Protein AF-0000000066235985 (afdb_homodimer)

Foldseek 3Di:
DQFLVPFQFDPDLPDPQCVVVVHSLLSRSVRSVVSRVVCVQVVLVVVLVVFFAEDQAVQVVQVCLVVVNPDDFAKYKYAQVRLCPHPPANVVLPPLQAGMWIWGRDPATAIEGEHEDQAAAAQDPCLLVNVVSQVVSQVRRVVVGRHHYDYAYEHAPHPDLVRRCVSSVNNDDSVRYYYNVRVCVSRVHDSVVSVVVVVVSVVVNVVVSVVSQCVDPVSVVVVVVVD/DQFLVPFQFDPDLDDPQCVVVVHSLLSRSVRSVVSRVVCVQVVLVVVLVVFFAEDQAVQVVQVCLVVVNPDDFAKYKYAQVRLCPHPPANVVLPPLQAGMWIWGRDPATAIEGEHEDAAAAAQDPCLLVNVVSQVVSQVRRVVVGRHHYDYAYEHAPHPDLVSRCVSSVNNDDSVRYYYNVRVCVSRVHDSVVSVVVVVVSVVVNVVVSVVSQCVDPVSVVVVVVVD

Sequence (454 aa):
MSKISNALGRKDGNSGYTRVVGNAELGQLLSRVQATVISNGNELERLITQRCNLIENIDVFIEDTTRGNNVQNGVYLCLKKTFKKSKKYAESVKGIEPDMLIFIVESYRVCKVIELKDGDAFDTKKSQGEKEHLEKFATLFGAKIPFVTDYYICSFNQNDKKLIMAGFKGVFSLEHILTGKELCQILGISYQEILDIRRRDTEENFAYLIAEMMKIPEVREEVKKHFMSKISNALGRKDGNSGYTRVVGNAELGQLLSRVQATVISNGNELERLITQRCNLIENIDVFIEDTTRGNNVQNGVYLCLKKTFKKSKKYAESVKGIEPDMLIFIVESYRVCKVIELKDGDAFDTKKSQGEKEHLEKFATLFGAKIPFVTDYYICSFNQNDKKLIMAGFKGVFSLEHILTGKELCQILGISYQEILDIRRRDTEENFAYLIAEMMKIPEVREEVKKHF

Solvent-accessible surface area (backbone atoms only — not comparable to full-atom values): 23608 Å² total; per-residue (Å²): 75,41,45,40,89,74,35,76,35,61,81,60,66,64,39,57,46,12,60,43,39,67,33,50,70,59,14,37,52,54,36,9,47,53,46,19,42,66,42,28,45,59,40,50,50,50,61,52,56,74,67,46,49,69,48,81,45,55,60,58,49,53,51,28,56,71,70,66,54,84,64,70,74,45,54,36,37,35,43,39,76,38,44,64,67,28,87,83,63,26,74,90,41,63,92,40,71,48,54,32,37,41,37,37,40,59,99,57,41,36,30,42,36,31,39,76,35,57,44,32,56,52,80,51,98,52,36,63,61,51,50,52,31,41,52,50,36,31,51,63,53,29,74,74,46,95,34,56,54,43,51,34,40,27,27,44,63,24,88,47,62,68,55,41,26,54,19,32,71,56,68,52,56,72,91,34,52,38,29,30,58,56,51,22,56,70,61,69,44,65,48,65,58,54,50,52,52,29,49,53,31,8,52,51,27,34,52,48,52,54,53,58,46,59,69,34,66,71,49,40,60,58,54,55,73,76,104,76,38,44,40,90,75,35,77,37,63,82,60,67,63,38,58,45,12,61,43,38,67,33,53,69,60,14,37,52,54,38,9,46,50,48,19,41,64,42,28,43,58,40,50,51,50,64,53,56,76,66,46,49,69,48,81,45,55,59,58,50,52,52,27,56,71,71,67,51,86,65,71,74,45,54,34,37,35,42,37,75,39,43,64,66,27,87,82,63,25,74,90,41,64,92,40,70,48,54,33,36,39,36,36,40,60,99,54,45,37,31,42,36,30,40,79,37,58,44,32,53,55,79,52,95,53,38,61,61,50,50,50,31,41,51,51,36,31,52,61,54,30,73,74,45,97,33,55,54,41,50,35,42,27,25,45,63,24,89,49,63,68,55,39,26,54,21,32,69,56,66,51,55,71,92,32,50,37,29,29,59,55,50,22,57,70,60,70,44,63,49,64,59,54,50,51,51,28,48,52,29,8,52,50,28,35,54,48,54,53,54,59,46,59,68,36,67,71,50,40,59,58,54,53,74,75,105

Nearest PDB structures (foldseek):
  7orn-assembly1_A  TM=3.165E-01  e=2.793E-01  Orthobunyavirus lacrosseense
  5xlx-assembly1_D  TM=3.969E-01  e=1.735E+00  Pseudomonas aeruginosa PAO1
  3hj3-assembly1_B  TM=4.066E-01  e=6.111E+00  Cryptosporidium hominis
  1tv5-assembly1_A  TM=3.040E-01  e=5.738E+00  Plasmodium falciparum
  6hcd-assembly1_A  TM=5.172E-01  e=1.023E+00  Archaeoglobus fulgidus

Structure (mmCIF, N/CA/C/O backbone):
data_AF-0000000066235985-model_v1
#
loop_
_entity.id
_entity.type
_entity.pdbx_description
1 polymer 'Type II restriction enzyme HhaII'
#
loop_
_atom_site.group_PDB
_atom_site.id
_atom_site.type_symbol
_atom_site.label_atom_id
_atom_site.label_alt_id
_atom_site.label_comp_id
_atom_site.label_asym_id
_atom_site.label_entity_id
_atom_site.label_seq_id
_atom_site.pdbx_PDB_ins_code
_atom_site.Cartn_x
_atom_site.Cartn_y
_atom_site.Cartn_z
_atom_site.occupancy
_atom_site.B_iso_or_equiv
_atom_site.auth_seq_id
_atom_site.auth_comp_id
_atom_site.auth_asym_id
_atom_site.auth_atom_id
_atom_site.pdbx_PDB_model_num
ATOM 1 N N . MET A 1 1 ? -9.336 -17.703 -3.602 1 90.25 1 MET A N 1
ATOM 2 C CA . MET A 1 1 ? -8.938 -16.406 -3.064 1 90.25 1 MET A CA 1
ATOM 3 C C . MET A 1 1 ? -8.695 -16.484 -1.562 1 90.25 1 MET A C 1
ATOM 5 O O . MET A 1 1 ? -9.18 -17.406 -0.901 1 90.25 1 MET A O 1
ATOM 9 N N . SER A 1 2 ? -7.848 -15.68 -1.083 1 88.56 2 SER A N 1
ATOM 10 C CA . SER A 1 2 ? -7.793 -15.523 0.368 1 88.56 2 SER A CA 1
ATOM 11 C C . SER A 1 2 ? -9.172 -15.195 0.939 1 88.56 2 SER A C 1
ATOM 13 O O . SER A 1 2 ? -10.016 -14.633 0.245 1 88.56 2 SER A O 1
ATOM 15 N N . LYS A 1 3 ? -9.328 -15.68 2.09 1 93.69 3 LYS A N 1
ATOM 16 C CA . LYS A 1 3 ? -10.609 -15.438 2.74 1 93.69 3 LYS A CA 1
ATOM 17 C C . LYS A 1 3 ? -10.531 -14.258 3.705 1 93.69 3 LYS A C 1
ATOM 19 O O . LYS A 1 3 ? -9.602 -14.172 4.508 1 93.69 3 LYS A O 1
ATOM 24 N N . ILE A 1 4 ? -11.531 -13.391 3.668 1 93.12 4 ILE A N 1
ATOM 25 C CA . ILE A 1 4 ? -11.594 -12.258 4.59 1 93.12 4 ILE A CA 1
ATOM 26 C C . ILE A 1 4 ? -11.711 -12.773 6.023 1 93.12 4 ILE A C 1
ATOM 28 O O . ILE A 1 4 ? -11.109 -12.211 6.941 1 93.12 4 ILE A O 1
ATOM 32 N N . SER A 1 5 ? -12.406 -13.867 6.184 1 90.31 5 SER A N 1
ATOM 33 C CA . SER A 1 5 ? -12.664 -14.445 7.5 1 90.31 5 SER A CA 1
ATOM 34 C C . SER A 1 5 ? -11.367 -14.867 8.188 1 90.31 5 SER A C 1
ATOM 36 O O . SER A 1 5 ? -11.312 -14.961 9.414 1 90.31 5 SER A O 1
ATOM 38 N N . ASN A 1 6 ? -10.391 -15.094 7.387 1 85.75 6 ASN A N 1
ATOM 39 C CA . ASN A 1 6 ? -9.117 -15.562 7.922 1 85.75 6 ASN A CA 1
ATOM 40 C C . ASN A 1 6 ? -8.156 -14.406 8.18 1 85.75 6 ASN A C 1
ATOM 42 O O . ASN A 1 6 ? -7.109 -14.594 8.805 1 85.75 6 ASN A O 1
ATOM 46 N N . ALA A 1 7 ? -8.562 -13.273 7.699 1 84.31 7 ALA A N 1
ATOM 47 C CA . ALA A 1 7 ? -7.652 -12.133 7.789 1 84.31 7 ALA A CA 1
ATOM 48 C C . ALA A 1 7 ? -7.754 -11.461 9.156 1 84.31 7 ALA A C 1
ATOM 50 O O . ALA A 1 7 ? -8.852 -11.227 9.656 1 84.31 7 ALA A O 1
ATOM 51 N N . LEU A 1 8 ? -6.742 -11.25 9.797 1 71.69 8 LEU A N 1
ATOM 52 C CA . LEU A 1 8 ? -6.723 -10.633 11.117 1 71.69 8 LEU A CA 1
ATOM 53 C C . LEU A 1 8 ? -6.852 -9.117 11.016 1 71.69 8 LEU A C 1
ATOM 55 O O . LEU A 1 8 ? -7.5 -8.484 11.852 1 71.69 8 LEU A O 1
ATOM 59 N N . GLY A 1 9 ? -6.559 -8.617 9.859 1 66.31 9 GLY A N 1
ATOM 60 C CA . GLY A 1 9 ? -6.516 -7.172 9.742 1 66.31 9 GLY A CA 1
ATOM 61 C C . GLY A 1 9 ? -5.621 -6.512 10.773 1 66.31 9 GLY A C 1
ATOM 62 O O . GLY A 1 9 ? -4.91 -7.195 11.516 1 66.31 9 GLY A O 1
ATOM 63 N N . ARG A 1 10 ? -5.504 -5.164 10.844 1 65.81 10 ARG A N 1
ATOM 64 C CA . ARG A 1 10 ? -4.789 -4.441 11.891 1 65.81 10 ARG A CA 1
ATOM 65 C C . ARG A 1 10 ? -5.574 -4.457 13.195 1 65.81 10 ARG A C 1
ATOM 67 O O . ARG A 1 10 ? -6.785 -4.23 13.203 1 65.81 10 ARG A O 1
ATOM 74 N N . LYS A 1 11 ? -5.023 -4.996 14.188 1 59.62 11 LYS A N 1
ATOM 75 C CA . LYS A 1 11 ? -5.676 -5.105 15.492 1 59.62 11 LYS A CA 1
ATOM 76 C C . LYS A 1 11 ? -5.879 -3.727 16.109 1 59.62 11 LYS A C 1
ATOM 78 O O . LYS A 1 11 ? -6.777 -3.541 16.938 1 59.62 11 LYS A O 1
ATOM 83 N N . ASP A 1 12 ? -5.066 -2.812 15.734 1 59.66 12 ASP A N 1
ATOM 84 C CA . ASP A 1 12 ? -5.148 -1.523 16.406 1 59.66 12 ASP A CA 1
ATOM 85 C C . ASP A 1 12 ? -6.336 -0.711 15.906 1 59.66 12 ASP A C 1
ATOM 87 O O . ASP A 1 12 ? -6.641 -0.726 14.711 1 59.66 12 ASP A O 1
ATOM 91 N N . GLY A 1 13 ? -7.348 -0.496 16.766 1 61 13 GLY A N 1
ATOM 92 C CA . GLY A 1 13 ? -8.555 0.267 16.5 1 61 13 GLY A CA 1
ATOM 93 C C . GLY A 1 13 ? -8.273 1.63 15.891 1 61 13 GLY A C 1
ATOM 94 O O . GLY A 1 13 ? -9.195 2.324 15.461 1 61 13 GLY A O 1
ATOM 95 N N . ASN A 1 14 ? -7.004 1.962 15.711 1 74.62 14 ASN A N 1
ATOM 96 C CA . ASN A 1 14 ? -6.73 3.307 15.219 1 74.62 14 ASN A CA 1
ATOM 97 C C . ASN A 1 14 ? -6.141 3.277 13.805 1 74.62 14 ASN A C 1
ATOM 99 O O . ASN A 1 14 ? -5.238 4.055 13.492 1 74.62 14 ASN A O 1
ATOM 103 N N . SER A 1 15 ? -6.785 2.457 12.938 1 82.75 15 SER A N 1
ATOM 104 C CA . SER A 1 15 ? -6.293 2.344 11.562 1 82.75 15 SER A CA 1
ATOM 105 C C . SER A 1 15 ? -6.801 3.494 10.703 1 82.75 15 SER A C 1
ATOM 107 O O . SER A 1 15 ? -7.703 4.23 11.102 1 82.75 15 SER A O 1
ATOM 109 N N . GLY A 1 16 ? -6.098 3.695 9.555 1 88.94 16 GLY A N 1
ATOM 110 C CA . GLY A 1 16 ? -6.547 4.691 8.594 1 88.94 16 GLY A CA 1
ATOM 111 C C . GLY A 1 16 ? -7.977 4.477 8.133 1 88.94 16 GLY A C 1
ATOM 112 O O . GLY A 1 16 ? -8.711 5.438 7.91 1 88.94 16 GLY A O 1
ATOM 113 N N . TYR A 1 17 ? -8.391 3.262 8.141 1 92.19 17 TYR A N 1
ATOM 114 C CA . TYR A 1 17 ? -9.758 2.938 7.754 1 92.19 17 TYR A CA 1
ATOM 115 C C . TYR A 1 17 ? -10.75 3.418 8.812 1 92.19 17 TYR A C 1
ATOM 117 O O . TYR A 1 17 ? -11.789 3.988 8.477 1 92.19 17 TYR A O 1
ATOM 125 N N . THR A 1 18 ? -10.398 3.195 10.039 1 92.06 18 THR A N 1
ATOM 126 C CA . THR A 1 18 ? -11.25 3.656 11.133 1 92.06 18 THR A CA 1
ATOM 127 C C . THR A 1 18 ? -11.391 5.176 11.094 1 92.06 18 THR A C 1
ATOM 129 O O . THR A 1 18 ? -12.492 5.703 11.289 1 92.06 18 THR A O 1
ATOM 132 N N . ARG A 1 19 ? -10.344 5.809 10.781 1 91.5 19 ARG A N 1
ATOM 133 C CA . ARG A 1 19 ? -10.375 7.27 10.742 1 91.5 19 ARG A CA 1
ATOM 134 C C . ARG A 1 19 ? -11.227 7.773 9.586 1 91.5 19 ARG A C 1
ATOM 136 O O . ARG A 1 19 ? -11.867 8.82 9.695 1 91.5 19 ARG A O 1
ATOM 143 N N . VAL A 1 20 ? -11.273 7.027 8.523 1 94.38 20 VAL A N 1
ATOM 144 C CA . VAL A 1 20 ? -12.023 7.438 7.344 1 94.38 20 VAL A CA 1
ATOM 145 C C . VAL A 1 20 ? -13.523 7.277 7.602 1 94.38 20 VAL A C 1
ATOM 147 O O . VAL A 1 20 ? -14.32 8.141 7.23 1 94.38 20 VAL A O 1
ATOM 150 N N . VAL A 1 21 ? -13.891 6.191 8.32 1 96 21 VAL A N 1
ATOM 151 C CA . VAL A 1 21 ? -15.32 5.891 8.391 1 96 21 VAL A CA 1
ATOM 152 C C . VAL A 1 21 ? -15.844 6.176 9.797 1 96 21 VAL A C 1
ATOM 154 O O . VAL A 1 21 ? -17.047 6.184 10.023 1 96 21 VAL A O 1
ATOM 157 N N . GLY A 1 22 ? -15.047 6.379 10.828 1 93.75 22 GLY A N 1
ATOM 158 C CA . GLY A 1 22 ? -15.414 6.824 12.164 1 93.75 22 GLY A CA 1
ATOM 159 C C . GLY A 1 22 ? -16.031 5.727 13.008 1 93.75 22 GLY A C 1
ATOM 160 O O . GLY A 1 22 ? -16.703 6.004 14 1 93.75 22 GLY A O 1
ATOM 161 N N . ASN A 1 23 ? -15.938 4.527 12.523 1 94.81 23 ASN A N 1
ATOM 162 C CA . ASN A 1 23 ? -16.438 3.346 13.227 1 94.81 23 ASN A CA 1
ATOM 163 C C . ASN A 1 23 ? -15.359 2.268 13.328 1 94.81 23 ASN A C 1
ATOM 165 O O . ASN A 1 23 ? -14.867 1.777 12.312 1 94.81 23 ASN A O 1
ATOM 169 N N . ALA A 1 24 ? -15 1.935 14.57 1 92.94 24 ALA A N 1
ATOM 170 C CA . ALA A 1 24 ? -13.867 1.043 14.812 1 92.94 24 ALA A CA 1
ATOM 171 C C . ALA A 1 24 ? -14.109 -0.331 14.195 1 92.94 24 ALA A C 1
ATOM 173 O O . ALA A 1 24 ? -13.219 -0.897 13.562 1 92.94 24 ALA A O 1
ATOM 174 N N . GLU A 1 25 ? -15.281 -0.886 14.375 1 94.19 25 GLU A N 1
ATOM 175 C CA . GLU A 1 25 ? -15.586 -2.221 13.867 1 94.19 25 GLU A CA 1
ATOM 176 C C . GLU A 1 25 ? -15.602 -2.244 12.344 1 94.19 25 GLU A C 1
ATOM 178 O O . GLU A 1 25 ? -15.023 -3.143 11.727 1 94.19 25 GLU A O 1
ATOM 183 N N . LEU A 1 26 ? -16.203 -1.246 11.766 1 95.88 26 LEU A N 1
ATOM 184 C CA . LEU A 1 26 ? -16.234 -1.167 10.305 1 95.88 26 LEU A CA 1
ATOM 185 C C . LEU A 1 26 ? -14.836 -0.936 9.75 1 95.88 26 LEU A C 1
ATOM 187 O O . LEU A 1 26 ? -14.445 -1.556 8.75 1 95.88 26 LEU A O 1
ATOM 191 N N . GLY A 1 27 ? -14.102 -0.024 10.391 1 94.5 27 GLY A N 1
ATOM 192 C CA . GLY A 1 27 ? -12.727 0.21 9.984 1 94.5 27 GLY A CA 1
ATOM 193 C C . GLY A 1 27 ? -11.875 -1.047 10 1 94.5 27 GLY A C 1
ATOM 194 O O . GLY A 1 27 ? -11.102 -1.292 9.07 1 94.5 27 GLY A O 1
ATOM 195 N N . GLN A 1 28 ? -12.047 -1.798 11.039 1 93.38 28 GLN A N 1
ATOM 196 C CA . GLN A 1 28 ? -11.312 -3.055 11.148 1 93.38 28 GLN A CA 1
ATOM 197 C C . GLN A 1 28 ? -11.711 -4.023 10.039 1 93.38 28 GLN A C 1
ATOM 199 O O . GLN A 1 28 ? -10.859 -4.719 9.484 1 93.38 28 GLN A O 1
ATOM 204 N N . LEU A 1 29 ? -12.953 -4.121 9.758 1 95.12 29 LEU A N 1
ATOM 205 C CA . LEU A 1 29 ? -13.438 -4.996 8.695 1 95.12 29 LEU A CA 1
ATOM 206 C C . LEU A 1 29 ? -12.859 -4.586 7.344 1 95.12 29 LEU A C 1
ATOM 208 O O . LEU A 1 29 ? -12.383 -5.434 6.586 1 95.12 29 LEU A O 1
ATOM 212 N N . LEU A 1 30 ? -12.867 -3.303 7.059 1 95.06 30 LEU A N 1
ATOM 213 C CA . LEU A 1 30 ? -12.297 -2.793 5.82 1 95.06 30 LEU A CA 1
ATOM 214 C C . LEU A 1 30 ? -10.797 -3.082 5.758 1 95.06 30 LEU A C 1
ATOM 216 O O . LEU A 1 30 ? -10.273 -3.412 4.691 1 95.06 30 LEU A O 1
ATOM 220 N N . SER A 1 31 ? -10.148 -2.93 6.859 1 92.56 31 SER A N 1
ATOM 221 C CA . SER A 1 31 ? -8.734 -3.268 6.945 1 92.56 31 SER A CA 1
ATOM 222 C C . SER A 1 31 ? -8.5 -4.742 6.637 1 92.56 31 SER A C 1
ATOM 224 O O . SER A 1 31 ? -7.516 -5.098 5.984 1 92.56 31 SER A O 1
ATOM 226 N N . ARG A 1 32 ? -9.383 -5.594 7.113 1 93.56 32 ARG A N 1
ATOM 227 C CA . ARG A 1 32 ? -9.297 -7.02 6.824 1 93.56 32 ARG A CA 1
ATOM 228 C C . ARG A 1 32 ? -9.453 -7.285 5.328 1 93.56 32 ARG A C 1
ATOM 230 O O . ARG A 1 32 ? -8.797 -8.18 4.781 1 93.56 32 ARG A O 1
ATOM 237 N N . VAL A 1 33 ? -10.305 -6.566 4.715 1 95 33 VAL A N 1
ATOM 238 C CA . VAL A 1 33 ? -10.477 -6.715 3.273 1 95 33 VAL A CA 1
ATOM 239 C C . VAL A 1 33 ? -9.172 -6.367 2.557 1 95 33 VAL A C 1
ATOM 241 O O . VAL A 1 33 ? -8.734 -7.102 1.667 1 95 33 VAL A O 1
ATOM 244 N N . GLN A 1 34 ? -8.586 -5.285 2.934 1 92.19 34 GLN A N 1
ATOM 245 C CA . GLN A 1 34 ? -7.309 -4.898 2.348 1 92.19 34 GLN A CA 1
ATOM 246 C C . GLN A 1 34 ? -6.254 -5.977 2.574 1 92.19 34 GLN A C 1
ATOM 248 O O . GLN A 1 34 ? -5.496 -6.316 1.659 1 92.19 34 GLN A O 1
ATOM 253 N N . ALA A 1 35 ? -6.176 -6.422 3.803 1 90.44 35 ALA A N 1
ATOM 254 C CA . ALA A 1 35 ? -5.242 -7.5 4.117 1 90.44 35 ALA A CA 1
ATOM 255 C C . ALA A 1 35 ? -5.488 -8.711 3.223 1 90.44 35 ALA A C 1
ATOM 257 O O . ALA A 1 35 ? -4.539 -9.383 2.811 1 90.44 35 ALA A O 1
ATOM 258 N N . THR A 1 36 ? -6.68 -9 2.955 1 93.88 36 THR A N 1
ATOM 259 C CA . THR A 1 36 ? -7.055 -10.125 2.104 1 93.88 36 THR A CA 1
ATOM 260 C C . THR A 1 36 ? -6.59 -9.891 0.668 1 93.88 36 THR A C 1
ATOM 262 O O . THR A 1 36 ? -6.098 -10.812 0.014 1 93.88 36 THR A O 1
ATOM 265 N N . VAL A 1 37 ? -6.723 -8.672 0.187 1 90.81 37 VAL A N 1
ATOM 266 C CA . VAL A 1 37 ? -6.242 -8.328 -1.146 1 90.81 37 VAL A CA 1
ATOM 267 C C . VAL A 1 37 ? -4.742 -8.609 -1.243 1 90.81 37 VAL A C 1
ATOM 269 O O . VAL A 1 37 ? -4.289 -9.25 -2.197 1 90.81 37 VAL A O 1
ATOM 272 N N . ILE A 1 38 ? -4.066 -8.203 -0.263 1 86.75 38 ILE A N 1
ATOM 273 C CA . ILE A 1 38 ? -2.615 -8.359 -0.239 1 86.75 38 ILE A CA 1
ATOM 274 C C . ILE A 1 38 ? -2.258 -9.844 -0.178 1 86.75 38 ILE A C 1
ATOM 276 O O . ILE A 1 38 ? -1.354 -10.297 -0.882 1 86.75 38 ILE A O 1
ATOM 280 N N . SER A 1 39 ? -2.986 -10.617 0.554 1 91.25 39 SER A N 1
ATOM 281 C CA . SER A 1 39 ? -2.668 -12.023 0.783 1 91.25 39 SER A CA 1
ATOM 282 C C . SER A 1 39 ? -3.082 -12.883 -0.405 1 91.25 39 SER A C 1
ATOM 284 O O . SER A 1 39 ? -2.77 -14.078 -0.453 1 91.25 39 SER A O 1
ATOM 286 N N . ASN A 1 40 ? -3.736 -12.305 -1.323 1 91.81 40 ASN A N 1
ATOM 287 C CA . ASN A 1 40 ? -4.219 -13.062 -2.475 1 91.81 40 ASN A CA 1
ATOM 288 C C . ASN A 1 40 ? -3.066 -13.656 -3.281 1 91.81 40 ASN A C 1
ATOM 290 O O . ASN A 1 40 ? -3.188 -14.75 -3.836 1 91.81 40 ASN A O 1
ATOM 294 N N . GLY A 1 41 ? -1.999 -12.938 -3.369 1 89.5 41 GLY A N 1
ATOM 295 C CA . GLY A 1 41 ? -0.837 -13.469 -4.066 1 89.5 41 GLY A CA 1
ATOM 296 C C . GLY A 1 41 ? -0.298 -14.742 -3.443 1 89.5 41 GLY A C 1
ATOM 297 O O . GLY A 1 41 ? -0.026 -15.719 -4.148 1 89.5 41 GLY A O 1
ATOM 298 N N . ASN A 1 42 ? -0.212 -14.75 -2.162 1 91.12 42 ASN A N 1
ATOM 299 C CA . ASN A 1 42 ? 0.257 -15.938 -1.446 1 91.12 42 ASN A CA 1
ATOM 300 C C . ASN A 1 42 ? -0.693 -17.109 -1.626 1 91.12 42 ASN A C 1
ATOM 302 O O . ASN A 1 42 ? -0.253 -18.25 -1.757 1 91.12 42 ASN A O 1
ATOM 306 N N . GLU A 1 43 ? -1.932 -16.812 -1.604 1 93.81 43 GLU A N 1
ATOM 307 C CA . GLU A 1 43 ? -2.924 -17.859 -1.791 1 93.81 43 GLU A CA 1
ATOM 308 C C . GLU A 1 43 ? -2.83 -18.469 -3.188 1 93.81 43 GLU A C 1
ATOM 310 O O . GLU A 1 43 ? -2.938 -19.688 -3.35 1 93.81 43 GLU A O 1
ATOM 315 N N . LEU A 1 44 ? -2.652 -17.641 -4.137 1 95.56 44 LEU A N 1
ATOM 316 C CA . LEU A 1 44 ? -2.477 -18.125 -5.5 1 95.56 44 LEU A CA 1
ATOM 317 C C . LEU A 1 44 ? -1.267 -19.047 -5.598 1 95.56 44 LEU A C 1
ATOM 319 O O . LEU A 1 44 ? -1.354 -20.141 -6.168 1 95.56 44 LEU A O 1
ATOM 323 N N . GLU A 1 45 ? -0.173 -18.594 -5.039 1 95.44 45 GLU A N 1
ATOM 324 C CA . GLU A 1 45 ? 1.027 -19.422 -5.02 1 95.44 45 GLU A CA 1
ATOM 325 C C . GLU A 1 45 ? 0.753 -20.781 -4.367 1 95.44 45 GLU A C 1
ATOM 327 O O . GLU A 1 45 ? 1.19 -21.812 -4.867 1 95.44 45 GLU A O 1
ATOM 332 N N . ARG A 1 46 ? 0.046 -20.734 -3.328 1 95.31 46 ARG A N 1
ATOM 333 C CA . ARG A 1 46 ? -0.298 -21.969 -2.621 1 95.31 46 ARG A CA 1
ATOM 334 C C . ARG A 1 46 ? -1.122 -22.906 -3.508 1 95.31 46 ARG A C 1
ATOM 336 O O . ARG A 1 46 ? -0.853 -24.094 -3.578 1 95.31 46 ARG A O 1
ATOM 343 N N . LEU A 1 47 ? -2.117 -22.375 -4.176 1 96.62 47 LEU A N 1
ATOM 344 C CA . LEU A 1 47 ? -2.967 -23.172 -5.062 1 96.62 47 LEU A CA 1
ATOM 345 C C . LEU A 1 47 ? -2.141 -23.812 -6.168 1 96.62 47 LEU A C 1
ATOM 347 O O . LEU A 1 47 ? -2.354 -24.984 -6.5 1 96.62 47 LEU A O 1
ATOM 351 N N . ILE A 1 48 ? -1.189 -23.078 -6.672 1 97.25 48 ILE A N 1
ATOM 352 C CA . ILE A 1 48 ? -0.345 -23.562 -7.758 1 97.25 48 ILE A CA 1
ATOM 353 C C . ILE A 1 48 ? 0.597 -24.641 -7.23 1 97.25 48 ILE A C 1
ATOM 355 O O . ILE A 1 48 ? 0.671 -25.734 -7.793 1 97.25 48 ILE A O 1
ATOM 359 N N . THR A 1 49 ? 1.227 -24.344 -6.137 1 96.56 49 THR A N 1
ATOM 360 C CA . THR A 1 49 ? 2.268 -25.219 -5.625 1 96.56 49 THR A CA 1
ATOM 361 C C . THR A 1 49 ? 1.677 -26.562 -5.203 1 96.56 49 THR A C 1
ATOM 363 O O . THR A 1 49 ? 2.328 -27.609 -5.332 1 96.56 49 THR A O 1
ATOM 366 N N . GLN A 1 50 ? 0.455 -26.594 -4.762 1 96.5 50 GLN A N 1
ATOM 367 C CA . GLN A 1 50 ? -0.206 -27.812 -4.312 1 96.5 50 GLN A CA 1
ATOM 368 C C . GLN A 1 50 ? -0.443 -28.766 -5.473 1 96.5 50 GLN A C 1
ATOM 370 O O . GLN A 1 50 ? -0.744 -29.953 -5.262 1 96.5 50 GLN A O 1
ATOM 375 N N . ARG A 1 51 ? -0.217 -28.359 -6.625 1 97.12 51 ARG A N 1
ATOM 376 C CA . ARG A 1 51 ? -0.582 -29.125 -7.805 1 97.12 51 ARG A CA 1
ATOM 377 C C . ARG A 1 51 ? 0.648 -29.469 -8.641 1 97.12 51 ARG A C 1
ATOM 379 O O . ARG A 1 51 ? 0.531 -30.062 -9.719 1 97.12 51 ARG A O 1
ATOM 386 N N . CYS A 1 52 ? 1.815 -29.078 -8.148 1 97.81 52 CYS A N 1
ATOM 387 C CA . CYS A 1 52 ? 3.037 -29.188 -8.938 1 97.81 52 CYS A CA 1
ATOM 388 C C . CYS A 1 52 ? 4.023 -30.141 -8.273 1 97.81 52 CYS A C 1
ATOM 390 O O . CYS A 1 52 ? 3.895 -30.453 -7.094 1 97.81 52 CYS A O 1
ATOM 392 N N . ASN A 1 53 ? 4.938 -30.688 -9.141 1 97.25 53 ASN A N 1
ATOM 393 C CA . ASN A 1 53 ? 6.105 -31.375 -8.602 1 97.25 53 ASN A CA 1
ATOM 394 C C . ASN A 1 53 ? 7.121 -30.406 -8.023 1 97.25 53 ASN A C 1
ATOM 396 O O . ASN A 1 53 ? 7.816 -29.703 -8.766 1 97.25 53 ASN A O 1
ATOM 400 N N . LEU A 1 54 ? 7.273 -30.391 -6.699 1 97.94 54 LEU A N 1
ATOM 401 C CA . LEU A 1 54 ? 8.086 -29.375 -6.027 1 97.94 54 LEU A CA 1
ATOM 402 C C . LEU A 1 54 ? 9.516 -29.875 -5.844 1 97.94 54 LEU A C 1
ATOM 404 O O . LEU A 1 54 ? 9.742 -31.047 -5.523 1 97.94 54 LEU A O 1
ATOM 408 N N . ILE A 1 55 ? 10.383 -29 -6.066 1 98 55 ILE A N 1
ATOM 409 C CA . ILE A 1 55 ? 11.789 -29.25 -5.742 1 98 55 ILE A CA 1
ATOM 410 C C . ILE A 1 55 ? 12.039 -28.922 -4.273 1 98 55 ILE A C 1
ATOM 412 O O . ILE A 1 55 ? 11.781 -27.797 -3.824 1 98 55 ILE A O 1
ATOM 416 N N . GLU A 1 56 ? 12.57 -29.859 -3.564 1 97 56 GLU A N 1
ATOM 417 C CA . GLU A 1 56 ? 12.82 -29.672 -2.139 1 97 56 GLU A CA 1
ATOM 418 C C . GLU A 1 56 ? 14.211 -29.109 -1.894 1 97 56 GLU A C 1
ATOM 420 O O . GLU A 1 56 ? 14.438 -28.391 -0.914 1 97 56 GLU A O 1
ATOM 425 N N . ASN A 1 57 ? 15.078 -29.469 -2.709 1 97.94 57 ASN A N 1
ATOM 426 C CA . ASN A 1 57 ? 16.469 -29.047 -2.652 1 97.94 57 ASN A CA 1
ATOM 427 C C . ASN A 1 57 ? 17.031 -28.781 -4.047 1 97.94 57 ASN A C 1
ATOM 429 O O . ASN A 1 57 ? 17.344 -29.734 -4.773 1 97.94 57 ASN A O 1
ATOM 433 N N . ILE A 1 58 ? 17.172 -27.5 -4.34 1 98 58 ILE A N 1
ATOM 434 C CA . ILE A 1 58 ? 17.516 -27.109 -5.703 1 98 58 ILE A CA 1
ATOM 435 C C . ILE A 1 58 ? 18.953 -27.547 -6.008 1 98 58 ILE A C 1
ATOM 437 O O . ILE A 1 58 ? 19.266 -27.875 -7.152 1 98 58 ILE A O 1
ATOM 441 N N . ASP A 1 59 ? 19.844 -27.594 -4.973 1 97.88 59 ASP A N 1
ATOM 442 C CA . ASP A 1 59 ? 21.219 -28.047 -5.184 1 97.88 59 ASP A CA 1
ATOM 443 C C . ASP A 1 59 ? 21.266 -29.5 -5.66 1 97.88 59 ASP A C 1
ATOM 445 O O . ASP A 1 59 ? 21.922 -29.812 -6.656 1 97.88 59 ASP A O 1
ATOM 449 N N . VAL A 1 60 ? 20.547 -30.312 -5.008 1 96.94 60 VAL A N 1
ATOM 450 C CA . VAL A 1 60 ? 20.5 -31.75 -5.312 1 96.94 60 VAL A CA 1
ATOM 451 C C . VAL A 1 60 ? 19.812 -31.969 -6.652 1 96.94 60 VAL A C 1
ATOM 453 O O . VAL A 1 60 ? 20.266 -32.75 -7.477 1 96.94 60 VAL A O 1
ATOM 456 N N . PHE A 1 61 ? 18.781 -31.219 -6.895 1 97.56 61 PHE A N 1
ATOM 457 C CA . PHE A 1 61 ? 18 -31.359 -8.117 1 97.56 61 PHE A CA 1
ATOM 458 C C . PHE A 1 61 ? 18.875 -31.078 -9.344 1 97.56 61 PHE A C 1
ATOM 460 O O . PHE A 1 61 ? 18.875 -31.859 -10.297 1 97.56 61 PHE A O 1
ATOM 467 N N . ILE A 1 62 ? 19.531 -29.953 -9.258 1 96.81 62 ILE A N 1
ATOM 468 C CA . ILE A 1 62 ? 20.359 -29.562 -10.398 1 96.81 62 ILE A CA 1
ATOM 469 C C . ILE A 1 62 ? 21.5 -30.562 -10.578 1 96.81 62 ILE A C 1
ATOM 471 O O . ILE A 1 62 ? 21.812 -30.969 -11.703 1 96.81 62 ILE A O 1
ATOM 475 N N . GLU A 1 63 ? 22.109 -30.984 -9.531 1 95.44 63 GLU A N 1
ATOM 476 C CA . GLU A 1 63 ? 23.172 -31.969 -9.609 1 95.44 63 GLU A CA 1
ATOM 477 C C . GLU A 1 63 ? 22.672 -33.281 -10.219 1 95.44 63 GLU A C 1
ATOM 479 O O . GLU A 1 63 ? 23.297 -33.844 -11.117 1 95.44 63 GLU A O 1
ATOM 484 N N . ASP A 1 64 ? 21.578 -33.75 -9.773 1 94.81 64 ASP A N 1
ATOM 485 C CA . ASP A 1 64 ? 21.016 -35 -10.25 1 94.81 64 ASP A CA 1
ATOM 486 C C . ASP A 1 64 ? 20.625 -34.906 -11.727 1 94.81 64 ASP A C 1
ATOM 488 O O . ASP A 1 64 ? 20.844 -35.844 -12.484 1 94.81 64 ASP A O 1
ATOM 492 N N . THR A 1 65 ? 20.047 -33.812 -12.125 1 93.31 65 THR A N 1
ATOM 493 C CA . THR A 1 65 ? 19.625 -33.625 -13.508 1 93.31 65 THR A CA 1
ATOM 494 C C . THR A 1 65 ? 20.844 -33.531 -14.43 1 93.31 65 THR A C 1
ATOM 496 O O . THR A 1 65 ? 20.797 -34 -15.57 1 93.31 65 THR A O 1
ATOM 499 N N . THR A 1 66 ? 21.844 -32.969 -13.906 1 88.88 66 THR A N 1
ATOM 500 C CA . THR A 1 66 ? 23.062 -32.812 -14.68 1 88.88 66 THR A CA 1
ATOM 501 C C . THR A 1 66 ? 23.766 -34.156 -14.875 1 88.88 66 THR A C 1
ATOM 503 O O . THR A 1 66 ? 24.234 -34.438 -15.969 1 88.88 66 THR A O 1
ATOM 506 N N . ARG A 1 67 ? 23.766 -35 -13.914 1 88.94 67 ARG A N 1
ATOM 507 C CA . ARG A 1 67 ? 24.5 -36.25 -13.945 1 88.94 67 ARG A CA 1
ATOM 508 C C . ARG A 1 67 ? 23.641 -37.375 -14.539 1 88.94 67 ARG A C 1
ATOM 510 O O . ARG A 1 67 ? 24.125 -38.469 -14.781 1 88.94 67 ARG A O 1
ATOM 517 N N . GLY A 1 68 ? 22.5 -37.062 -14.859 1 77.88 68 GLY A N 1
ATOM 518 C CA . GLY A 1 68 ? 21.594 -38.062 -15.422 1 77.88 68 GLY A CA 1
ATOM 519 C C . GLY A 1 68 ? 21.094 -39.062 -14.406 1 77.88 68 GLY A C 1
ATOM 520 O O . GLY A 1 68 ? 20.828 -40.219 -14.742 1 77.88 68 GLY A O 1
ATOM 521 N N . ASN A 1 69 ? 21.141 -38.625 -13.141 1 77 69 ASN A N 1
ATOM 522 C CA . ASN A 1 69 ? 20.781 -39.469 -12.016 1 77 69 ASN A CA 1
ATOM 523 C C . ASN A 1 69 ? 19.266 -39.5 -11.789 1 77 69 ASN A C 1
ATOM 525 O O . ASN A 1 69 ? 18.766 -38.812 -10.875 1 77 69 ASN A O 1
ATOM 529 N N . ASN A 1 70 ? 18.484 -40.219 -12.438 1 79.69 70 ASN A N 1
ATOM 530 C CA . ASN A 1 70 ? 17.125 -40.688 -12.148 1 79.69 70 ASN A CA 1
ATOM 531 C C . ASN A 1 70 ? 16.156 -39.5 -12.016 1 79.69 70 ASN A C 1
ATOM 533 O O . ASN A 1 70 ? 15.25 -39.562 -11.172 1 79.69 70 ASN A O 1
ATOM 537 N N . VAL A 1 71 ? 16.406 -38.344 -12.547 1 88.94 71 VAL A N 1
ATOM 538 C CA . VAL A 1 71 ? 15.32 -37.344 -12.594 1 88.94 71 VAL A CA 1
ATOM 539 C C . VAL A 1 71 ? 14.422 -37.625 -13.789 1 88.94 71 VAL A C 1
ATOM 541 O O . VAL A 1 71 ? 14.883 -37.656 -14.93 1 88.94 71 VAL A O 1
ATOM 544 N N . GLN A 1 72 ? 13.234 -37.938 -13.469 1 92.69 72 GLN A N 1
ATOM 545 C CA . GLN A 1 72 ? 12.273 -38.25 -14.516 1 92.69 72 GLN A CA 1
ATOM 546 C C . GLN A 1 72 ? 11.93 -37 -15.336 1 92.69 72 GLN A C 1
ATOM 548 O O . GLN A 1 72 ? 11.93 -35.906 -14.82 1 92.69 72 GLN A O 1
ATOM 553 N N . ASN A 1 73 ? 11.695 -37.312 -16.672 1 94.44 73 ASN A N 1
ATOM 554 C CA . ASN A 1 73 ? 11.18 -36.219 -17.5 1 94.44 73 ASN A CA 1
ATOM 555 C C . ASN A 1 73 ? 9.898 -35.625 -16.922 1 94.44 73 ASN A C 1
ATOM 557 O O . ASN A 1 73 ? 9.047 -36.375 -16.422 1 94.44 73 ASN A O 1
ATOM 561 N N . GLY A 1 74 ? 9.812 -34.281 -16.875 1 96.44 74 GLY A N 1
ATOM 562 C CA . GLY A 1 74 ? 8.641 -33.625 -16.328 1 96.44 74 GLY A CA 1
ATOM 563 C C . GLY A 1 74 ? 8.883 -32.156 -16 1 96.44 74 GLY A C 1
ATOM 564 O O . GLY A 1 74 ? 9.883 -31.562 -16.438 1 96.44 74 GLY A O 1
ATOM 565 N N . VAL A 1 75 ? 7.914 -31.594 -15.43 1 98.06 75 VAL A N 1
ATOM 566 C CA . VAL A 1 75 ? 7.961 -30.203 -15.016 1 98.06 75 VAL A CA 1
ATOM 567 C C . VAL A 1 75 ? 8.078 -30.109 -13.5 1 98.06 75 VAL A C 1
ATOM 569 O O . VAL A 1 75 ? 7.336 -30.766 -12.773 1 98.06 75 VAL A O 1
ATOM 572 N N . TYR A 1 76 ? 9.062 -29.359 -13.078 1 98.25 76 TYR A N 1
ATOM 573 C CA . TYR A 1 76 ? 9.352 -29.203 -11.656 1 98.25 76 TYR A CA 1
ATOM 574 C C . TYR A 1 76 ? 9.336 -27.734 -11.25 1 98.25 76 TYR A C 1
ATOM 576 O O . TYR A 1 76 ? 9.812 -26.875 -12 1 98.25 76 TYR A O 1
ATOM 584 N N . LEU A 1 77 ? 8.805 -27.516 -10.039 1 98.62 77 LEU A N 1
ATOM 585 C CA . LEU A 1 77 ? 8.664 -26.156 -9.555 1 98.62 77 LEU A CA 1
ATOM 586 C C . LEU A 1 77 ? 9.539 -25.922 -8.32 1 98.62 77 LEU A C 1
ATOM 588 O O . LEU A 1 77 ? 9.516 -26.719 -7.383 1 98.62 77 LEU A O 1
ATOM 592 N N . CYS A 1 78 ? 10.359 -24.906 -8.367 1 98.62 78 CYS A N 1
ATOM 593 C CA . CYS A 1 78 ? 11.141 -24.453 -7.23 1 98.62 78 CYS A CA 1
ATOM 594 C C . CYS A 1 78 ? 10.641 -23.094 -6.73 1 98.62 78 CYS A C 1
ATOM 596 O O . CYS A 1 78 ? 10.656 -22.109 -7.473 1 98.62 78 CYS A O 1
ATOM 598 N N . LEU A 1 79 ? 10.219 -23.031 -5.484 1 97.62 79 LEU A N 1
ATOM 599 C CA . LEU A 1 79 ? 9.734 -21.781 -4.895 1 97.62 79 LEU A CA 1
ATOM 600 C C . LEU A 1 79 ? 10.891 -20.938 -4.379 1 97.62 79 LEU A C 1
ATOM 602 O O . LEU A 1 79 ? 11.977 -21.453 -4.113 1 97.62 79 LEU A O 1
ATOM 606 N N . LYS A 1 80 ? 10.57 -19.656 -4.199 1 97.19 80 LYS A N 1
ATOM 607 C CA . LYS A 1 80 ? 11.547 -18.703 -3.686 1 97.19 80 LYS A CA 1
ATOM 608 C C . LYS A 1 80 ? 12.148 -19.188 -2.373 1 97.19 80 LYS A C 1
ATOM 610 O O . LYS A 1 80 ? 13.367 -19.141 -2.193 1 97.19 80 LYS A O 1
ATOM 615 N N . LYS A 1 81 ? 11.383 -19.656 -1.48 1 96 81 LYS A N 1
ATOM 616 C CA . LYS A 1 81 ? 11.82 -20.109 -0.162 1 96 81 LYS A CA 1
ATOM 617 C C . LYS A 1 81 ? 12.805 -21.266 -0.275 1 96 81 LYS A C 1
ATOM 619 O O . LYS A 1 81 ? 13.781 -21.344 0.479 1 96 81 LYS A O 1
ATOM 624 N N . THR A 1 82 ? 12.516 -22.141 -1.141 1 97.38 82 THR A N 1
ATOM 625 C CA . THR A 1 82 ? 13.391 -23.281 -1.376 1 97.38 82 THR A CA 1
ATOM 626 C C . THR A 1 82 ? 14.703 -22.844 -2.014 1 97.38 82 THR A C 1
ATOM 628 O O . THR A 1 82 ? 15.781 -23.266 -1.598 1 97.38 82 THR A O 1
ATOM 631 N N . PHE A 1 83 ? 14.609 -21.953 -2.947 1 98.44 83 PHE A N 1
ATOM 632 C CA . PHE A 1 83 ? 15.797 -21.484 -3.643 1 98.44 83 PHE A CA 1
ATOM 633 C C . PHE A 1 83 ? 16.75 -20.781 -2.678 1 98.44 83 PHE A C 1
ATOM 635 O O . PHE A 1 83 ? 17.953 -20.969 -2.744 1 98.44 83 PHE A O 1
ATOM 642 N N . LYS A 1 84 ? 16.188 -20 -1.817 1 97.94 84 LYS A N 1
ATOM 643 C CA . LYS A 1 84 ? 16.984 -19.188 -0.893 1 97.94 84 LYS A CA 1
ATOM 644 C C . LYS A 1 84 ? 17.812 -20.078 0.026 1 97.94 84 LYS A C 1
ATOM 646 O O . LYS A 1 84 ? 18.797 -19.609 0.604 1 97.94 84 LYS A O 1
ATOM 651 N N . LYS A 1 85 ? 17.5 -21.297 0.151 1 97.44 85 LYS A N 1
ATOM 652 C CA . LYS A 1 85 ? 18.219 -22.234 1.012 1 97.44 85 LYS A CA 1
ATOM 653 C C . LYS A 1 85 ? 19.406 -22.859 0.271 1 97.44 85 LYS A C 1
ATOM 655 O O . LYS A 1 85 ? 20.188 -23.609 0.862 1 97.44 85 LYS A O 1
ATOM 660 N N . SER A 1 86 ? 19.469 -22.609 -0.959 1 98.12 86 SER A N 1
ATOM 661 C CA . SER A 1 86 ? 20.547 -23.172 -1.76 1 98.12 86 SER A CA 1
ATOM 662 C C . SER A 1 86 ? 21.922 -22.75 -1.232 1 98.12 86 SER A C 1
ATOM 664 O O . SER A 1 86 ? 22.141 -21.578 -0.935 1 98.12 86 SER A O 1
ATOM 666 N N . LYS A 1 87 ? 22.828 -23.625 -1.157 1 97.25 87 LYS A N 1
ATOM 667 C CA . LYS A 1 87 ? 24.203 -23.344 -0.747 1 97.25 87 LYS A CA 1
ATOM 668 C C . LYS A 1 87 ? 25.078 -23 -1.947 1 97.25 87 LYS A C 1
ATOM 670 O O . LYS A 1 87 ? 26.109 -22.359 -1.798 1 97.25 87 LYS A O 1
ATOM 675 N N . LYS A 1 88 ? 24.656 -23.312 -3.074 1 96.94 88 LYS A N 1
ATOM 676 C CA . LYS A 1 88 ? 25.5 -23.203 -4.266 1 96.94 88 LYS A CA 1
ATOM 677 C C . LYS A 1 88 ? 25.109 -21.984 -5.098 1 96.94 88 LYS A C 1
ATOM 679 O O . LYS A 1 88 ? 25.953 -21.375 -5.75 1 96.94 88 LYS A O 1
ATOM 684 N N . TYR A 1 89 ? 23.812 -21.672 -5.02 1 97.38 89 TYR A N 1
ATOM 685 C CA . TYR A 1 89 ? 23.344 -20.766 -6.062 1 97.38 89 TYR A CA 1
ATOM 686 C C . TYR A 1 89 ? 22.781 -19.5 -5.461 1 97.38 89 TYR A C 1
ATOM 688 O O . TYR A 1 89 ? 22.672 -18.469 -6.141 1 97.38 89 TYR A O 1
ATOM 696 N N . ALA A 1 90 ? 22.359 -19.453 -4.215 1 97.38 90 ALA A N 1
ATOM 697 C CA . ALA A 1 90 ? 21.547 -18.375 -3.648 1 97.38 90 ALA A CA 1
ATOM 698 C C . ALA A 1 90 ? 22.391 -17.125 -3.428 1 97.38 90 ALA A C 1
ATOM 700 O O . ALA A 1 90 ? 21.906 -16 -3.625 1 97.38 90 ALA A O 1
ATOM 701 N N . GLU A 1 91 ? 23.641 -17.234 -3.141 1 96.12 91 GLU A N 1
ATOM 702 C CA . GLU A 1 91 ? 24.469 -16.125 -2.697 1 96.12 91 GLU A CA 1
ATOM 703 C C . GLU A 1 91 ? 24.656 -15.094 -3.807 1 96.12 91 GLU A C 1
ATOM 705 O O . GLU A 1 91 ? 24.531 -13.891 -3.566 1 96.12 91 GLU A O 1
ATOM 710 N N . SER A 1 92 ? 24.891 -15.484 -4.973 1 93.75 92 SER A N 1
ATOM 711 C CA . SER A 1 92 ? 25.219 -14.594 -6.082 1 93.75 92 SER A CA 1
ATOM 712 C C . SER A 1 92 ? 24 -13.805 -6.535 1 93.75 92 SER A C 1
ATOM 714 O O . SER A 1 92 ? 24.125 -12.828 -7.277 1 93.75 92 SER A O 1
ATOM 716 N N . VAL A 1 93 ? 22.812 -14.242 -6.141 1 96.81 93 VAL A N 1
ATOM 717 C CA . VAL A 1 93 ? 21.594 -13.586 -6.605 1 96.81 93 VAL A CA 1
ATOM 718 C C . VAL A 1 93 ? 20.75 -13.172 -5.406 1 96.81 93 VAL A C 1
ATOM 720 O O . VAL A 1 93 ? 19.531 -13.023 -5.527 1 96.81 93 VAL A O 1
ATOM 723 N N . LYS A 1 94 ? 21.438 -13.047 -4.293 1 95.12 94 LYS A N 1
ATOM 724 C CA . LYS A 1 94 ? 20.734 -12.695 -3.059 1 95.12 94 LYS A CA 1
ATOM 725 C C . LYS A 1 94 ? 20.016 -11.359 -3.195 1 95.12 94 LYS A C 1
ATOM 727 O O . LYS A 1 94 ? 20.594 -10.375 -3.646 1 95.12 94 LYS A O 1
ATOM 732 N N . GLY A 1 95 ? 18.703 -11.344 -2.902 1 92.88 95 GLY A N 1
ATOM 733 C CA . GLY A 1 95 ? 17.922 -10.109 -2.906 1 92.88 95 GLY A CA 1
ATOM 734 C C . GLY A 1 95 ? 17.125 -9.914 -4.184 1 92.88 95 GLY A C 1
ATOM 735 O O . GLY A 1 95 ? 16.281 -9.023 -4.258 1 92.88 95 GLY A O 1
ATOM 736 N N . ILE A 1 96 ? 17.359 -10.711 -5.195 1 95.81 96 ILE A N 1
ATOM 737 C CA . ILE A 1 96 ? 16.641 -10.508 -6.449 1 95.81 96 ILE A CA 1
ATOM 738 C C . ILE A 1 96 ? 15.961 -11.812 -6.867 1 95.81 96 ILE A C 1
ATOM 740 O O . ILE A 1 96 ? 15.688 -12.023 -8.055 1 95.81 96 ILE A O 1
ATOM 744 N N . GLU A 1 97 ? 15.805 -12.727 -5.863 1 96.81 97 GLU A N 1
ATOM 745 C CA . GLU A 1 97 ? 15.188 -14.016 -6.152 1 96.81 97 GLU A CA 1
ATOM 746 C C . GLU A 1 97 ? 13.766 -13.836 -6.688 1 96.81 97 GLU A C 1
ATOM 748 O O . GLU A 1 97 ? 12.992 -13.047 -6.148 1 96.81 97 GLU A O 1
ATOM 753 N N . PRO A 1 98 ? 13.406 -14.578 -7.75 1 97.31 98 PRO A N 1
ATOM 754 C CA . PRO A 1 98 ? 12.039 -14.555 -8.266 1 97.31 98 PRO A CA 1
ATOM 755 C C . PRO A 1 98 ? 11.062 -15.352 -7.398 1 97.31 98 PRO A C 1
ATOM 757 O O . PRO A 1 98 ? 11.484 -16.031 -6.457 1 97.31 98 PRO A O 1
ATOM 760 N N . ASP A 1 99 ? 9.789 -15.227 -7.746 1 96.44 99 ASP A N 1
ATOM 761 C CA . ASP A 1 99 ? 8.773 -15.961 -6.984 1 96.44 99 ASP A CA 1
ATOM 762 C C . ASP A 1 99 ? 8.875 -17.453 -7.234 1 96.44 99 ASP A C 1
ATOM 764 O O . ASP A 1 99 ? 8.688 -18.266 -6.32 1 96.44 99 ASP A O 1
ATOM 768 N N . MET A 1 100 ? 9.148 -17.812 -8.555 1 97.5 100 MET A N 1
ATOM 769 C CA . MET A 1 100 ? 9.164 -19.219 -8.906 1 97.5 100 MET A CA 1
ATOM 770 C C . MET A 1 100 ? 10.18 -19.5 -10.008 1 97.5 100 MET A C 1
ATOM 772 O O . MET A 1 100 ? 10.453 -18.625 -10.836 1 97.5 100 MET A O 1
ATOM 776 N N . LEU A 1 101 ? 10.742 -20.688 -9.953 1 98.69 101 LEU A N 1
ATOM 777 C CA . LEU A 1 101 ? 11.5 -21.297 -11.047 1 98.69 101 LEU A CA 1
ATOM 778 C C . LEU A 1 101 ? 10.812 -22.547 -11.555 1 98.69 101 LEU A C 1
ATOM 780 O O . LEU A 1 101 ? 10.445 -23.422 -10.766 1 98.69 101 LEU A O 1
ATOM 784 N N . ILE A 1 102 ? 10.625 -22.578 -12.852 1 98.75 102 ILE A N 1
ATOM 785 C CA . ILE A 1 102 ? 10.055 -23.766 -13.461 1 98.75 102 ILE A CA 1
ATOM 786 C C . ILE A 1 102 ? 11.109 -24.484 -14.305 1 98.75 102 ILE A C 1
ATOM 788 O O . ILE A 1 102 ? 11.641 -23.906 -15.258 1 98.75 102 ILE A O 1
ATOM 792 N N . PHE A 1 103 ? 11.367 -25.719 -13.93 1 98.44 103 PHE A N 1
ATOM 793 C CA . PHE A 1 103 ? 12.297 -26.547 -14.68 1 98.44 103 PHE A CA 1
ATOM 794 C C . PHE A 1 103 ? 11.555 -27.562 -15.547 1 98.44 103 PHE A C 1
ATOM 796 O O . PHE A 1 103 ? 10.727 -28.328 -15.047 1 98.44 103 PHE A O 1
ATOM 803 N N . ILE A 1 104 ? 11.805 -27.484 -16.797 1 97.62 104 ILE A N 1
ATOM 804 C CA . ILE A 1 104 ? 11.312 -28.484 -17.734 1 97.62 104 ILE A CA 1
ATOM 805 C C . ILE A 1 104 ? 12.445 -29.438 -18.109 1 97.62 104 ILE A C 1
ATOM 807 O O . ILE A 1 104 ? 13.406 -29.031 -18.766 1 97.62 104 ILE A O 1
ATOM 811 N N . VAL A 1 105 ? 12.305 -30.688 -17.656 1 95.94 105 VAL A N 1
ATOM 812 C CA . VAL A 1 105 ? 13.305 -31.719 -17.922 1 95.94 105 VAL A CA 1
ATOM 813 C C . VAL A 1 105 ? 12.805 -32.656 -19 1 95.94 105 VAL A C 1
ATOM 815 O O . VAL A 1 105 ? 11.922 -33.5 -18.766 1 95.94 105 VAL A O 1
ATOM 818 N N . GLU A 1 106 ? 13.266 -32.5 -20.156 1 91.62 106 GLU A N 1
ATOM 819 C CA . GLU A 1 106 ? 13.008 -33.344 -21.328 1 91.62 106 GLU A CA 1
ATOM 820 C C . GLU A 1 106 ? 14.281 -33.531 -22.156 1 91.62 106 GLU A C 1
ATOM 822 O O . GLU A 1 106 ? 15.375 -33.656 -21.594 1 91.62 106 GLU A O 1
ATOM 827 N N . SER A 1 107 ? 14.078 -33.75 -23.453 1 85.31 107 SER A N 1
ATOM 828 C CA . SER A 1 107 ? 15.25 -33.812 -24.312 1 85.31 107 SER A CA 1
ATOM 829 C C . SER A 1 107 ? 16.047 -32.531 -24.266 1 85.31 107 SER A C 1
ATOM 831 O O . SER A 1 107 ? 17.281 -32.531 -24.391 1 85.31 107 SER A O 1
ATOM 833 N N . TYR A 1 108 ? 15.289 -31.484 -24.031 1 86.88 108 TYR A N 1
ATOM 834 C CA . TYR A 1 108 ? 15.906 -30.188 -23.766 1 86.88 108 TYR A CA 1
ATOM 835 C C . TYR A 1 108 ? 15.578 -29.703 -22.359 1 86.88 108 TYR A C 1
ATOM 837 O O . TYR A 1 108 ? 14.531 -30.062 -21.797 1 86.88 108 TYR A O 1
ATOM 845 N N . ARG A 1 109 ? 16.594 -29.031 -21.766 1 93.75 109 ARG A N 1
ATOM 846 C CA . ARG A 1 109 ? 16.438 -28.547 -20.391 1 93.75 109 ARG A CA 1
ATOM 847 C C . ARG A 1 109 ? 16.188 -27.031 -20.391 1 93.75 109 ARG A C 1
ATOM 849 O O . ARG A 1 109 ? 17.031 -26.266 -20.859 1 93.75 109 ARG A O 1
ATOM 856 N N . VAL A 1 110 ? 15.047 -26.734 -19.875 1 97.5 110 VAL A N 1
ATOM 857 C CA . VAL A 1 110 ? 14.672 -25.312 -19.844 1 97.5 110 VAL A CA 1
ATOM 858 C C . VAL A 1 110 ? 14.344 -24.906 -18.422 1 97.5 110 VAL A C 1
ATOM 860 O O . VAL A 1 110 ? 13.719 -25.656 -17.672 1 97.5 110 VAL A O 1
ATOM 863 N N . CYS A 1 111 ? 14.828 -23.75 -18.062 1 98.56 111 CYS A N 1
ATOM 864 C CA . CYS A 1 111 ? 14.469 -23.125 -16.797 1 98.56 111 CYS A CA 1
ATOM 865 C C . CYS A 1 111 ? 13.781 -21.781 -17.016 1 98.56 111 CYS A C 1
ATOM 867 O O . CYS A 1 111 ? 14.367 -20.859 -17.594 1 98.56 111 CYS A O 1
ATOM 869 N N . LYS A 1 112 ? 12.547 -21.672 -16.594 1 98.62 112 LYS A N 1
ATOM 870 C CA . LYS A 1 112 ? 11.805 -20.422 -16.688 1 98.62 112 LYS A CA 1
ATOM 871 C C . LYS A 1 112 ? 11.781 -19.688 -15.344 1 98.62 112 LYS A C 1
ATOM 873 O O . LYS A 1 112 ? 11.32 -20.25 -14.344 1 98.62 112 LYS A O 1
ATOM 878 N N . VAL A 1 113 ? 12.328 -18.484 -15.312 1 98.69 113 VAL A N 1
ATOM 879 C CA . VAL A 1 113 ? 12.336 -17.609 -14.156 1 98.69 113 VAL A CA 1
ATOM 880 C C . VAL A 1 113 ? 11.078 -16.75 -14.148 1 98.69 113 VAL A C 1
ATOM 882 O O . VAL A 1 113 ? 10.859 -15.945 -15.055 1 98.69 113 VAL A O 1
ATOM 885 N N . ILE A 1 114 ? 10.258 -16.844 -13.078 1 98.19 114 ILE A N 1
ATOM 886 C CA . ILE A 1 114 ? 8.914 -16.281 -13.18 1 98.19 114 ILE A CA 1
ATOM 887 C C . ILE A 1 114 ? 8.641 -15.383 -11.977 1 98.19 114 ILE A C 1
ATOM 889 O O . ILE A 1 114 ? 8.797 -15.812 -10.828 1 98.19 114 ILE A O 1
ATOM 893 N N . GLU A 1 115 ? 8.289 -14.172 -12.242 1 96.38 115 GLU A N 1
ATOM 894 C CA . GLU A 1 115 ? 7.629 -13.312 -11.266 1 96.38 115 GLU A CA 1
ATOM 895 C C . GLU A 1 115 ? 6.113 -13.359 -11.422 1 96.38 115 GLU A C 1
ATOM 897 O O . GLU A 1 115 ? 5.586 -13.039 -12.492 1 96.38 115 GLU A O 1
ATOM 902 N N . LEU A 1 116 ? 5.445 -13.789 -10.336 1 95.69 116 LEU A N 1
ATOM 903 C CA . LEU A 1 116 ? 4.008 -14.039 -10.391 1 95.69 116 LEU A CA 1
ATOM 904 C C . LEU A 1 116 ? 3.234 -12.914 -9.719 1 95.69 116 LEU A C 1
ATOM 906 O O . LEU A 1 116 ? 3.504 -12.562 -8.57 1 95.69 116 LEU A O 1
ATOM 910 N N . LYS A 1 117 ? 2.355 -12.367 -10.5 1 92.81 117 LYS A N 1
ATOM 911 C CA . LYS A 1 117 ? 1.41 -11.375 -9.977 1 92.81 117 LYS A CA 1
ATOM 912 C C . LYS A 1 117 ? -0.021 -11.906 -10.039 1 92.81 117 LYS A C 1
ATOM 914 O O . LYS A 1 117 ? -0.441 -12.469 -11.055 1 92.81 117 LYS A O 1
ATOM 919 N N . ASP A 1 118 ? -0.728 -11.719 -8.938 1 90.69 118 ASP A N 1
ATOM 920 C CA . ASP A 1 118 ? -2.125 -12.133 -8.906 1 90.69 118 ASP A CA 1
ATOM 921 C C . ASP A 1 118 ? -2.988 -11.25 -9.805 1 90.69 118 ASP A C 1
ATOM 923 O O . ASP A 1 118 ? -3.994 -11.711 -10.352 1 90.69 118 ASP A O 1
ATOM 927 N N . GLY A 1 119 ? -2.637 -9.992 -9.938 1 81.31 119 GLY A N 1
ATOM 928 C CA . GLY A 1 119 ? -3.504 -8.945 -10.453 1 81.31 119 GLY A CA 1
ATOM 929 C C . GLY A 1 119 ? -3.588 -8.938 -11.969 1 81.31 119 GLY A C 1
ATOM 930 O O . GLY A 1 119 ? -3.027 -9.82 -12.633 1 81.31 119 GLY A O 1
ATOM 931 N N . ASP A 1 120 ? -4.477 -8.055 -12.422 1 72.5 120 ASP A N 1
ATOM 932 C CA . ASP A 1 120 ? -4.715 -7.828 -13.844 1 72.5 120 ASP A CA 1
ATOM 933 C C . ASP A 1 120 ? -3.676 -6.875 -14.438 1 72.5 120 ASP A C 1
ATOM 935 O O . ASP A 1 120 ? -3.113 -7.145 -15.5 1 72.5 120 ASP A O 1
ATOM 939 N N . ALA A 1 121 ? -3.537 -5.777 -13.789 1 62.62 121 ALA A N 1
ATOM 940 C CA . ALA A 1 121 ? -2.541 -4.801 -14.227 1 62.62 121 ALA A CA 1
ATOM 941 C C . ALA A 1 121 ? -1.649 -4.371 -13.07 1 62.62 121 ALA A C 1
ATOM 943 O O . ALA A 1 121 ? -1.995 -4.578 -11.898 1 62.62 121 ALA A O 1
ATOM 944 N N . PHE A 1 122 ? -0.443 -4.242 -13.297 1 63.34 122 PHE A N 1
ATOM 945 C CA . PHE A 1 122 ? 0.509 -3.816 -12.281 1 63.34 122 PHE A CA 1
ATOM 946 C C . PHE A 1 122 ? 1.131 -2.475 -12.648 1 63.34 122 PHE A C 1
ATOM 948 O O . PHE A 1 122 ? 2.119 -2.422 -13.383 1 63.34 122 PHE A O 1
ATOM 955 N N . ASP A 1 123 ? 0.364 -1.438 -12.359 1 59.94 123 ASP A N 1
ATOM 956 C CA . ASP A 1 123 ? 0.958 -0.153 -12.719 1 59.94 123 ASP A CA 1
ATOM 957 C C . ASP A 1 123 ? 1.754 0.424 -11.547 1 59.94 123 ASP A C 1
ATOM 959 O O . ASP A 1 123 ? 1.196 1.111 -10.688 1 59.94 123 ASP A O 1
ATOM 963 N N . THR A 1 124 ? 2.863 -0.245 -11.273 1 63.69 124 THR A N 1
ATOM 964 C CA . THR A 1 124 ? 3.652 0.396 -10.227 1 63.69 124 THR A CA 1
ATOM 965 C C . THR A 1 124 ? 4.91 1.032 -10.812 1 63.69 124 THR A C 1
ATOM 967 O O . THR A 1 124 ? 5.371 0.634 -11.883 1 63.69 124 THR A O 1
ATOM 970 N N . LYS A 1 125 ? 5.324 2.074 -10.242 1 62.31 125 LYS A N 1
ATOM 971 C CA . LYS A 1 125 ? 6.613 2.721 -10.484 1 62.31 125 LYS A CA 1
ATOM 972 C C . LYS A 1 125 ? 7.762 1.728 -10.336 1 62.31 125 LYS A C 1
ATOM 974 O O . LYS A 1 125 ? 8.883 1.997 -10.773 1 62.31 125 LYS A O 1
ATOM 979 N N . LYS A 1 126 ? 7.453 0.54 -10.109 1 78.94 126 LYS A N 1
ATOM 980 C CA . LYS A 1 126 ? 8.492 -0.433 -9.789 1 78.94 126 LYS A CA 1
ATOM 981 C C . LYS A 1 126 ? 8.711 -1.402 -10.953 1 78.94 126 LYS A C 1
ATOM 983 O O . LYS A 1 126 ? 9.484 -2.354 -10.836 1 78.94 126 LYS A O 1
ATOM 988 N N . SER A 1 127 ? 8.141 -1.198 -12.094 1 87.31 127 SER A N 1
ATOM 989 C CA . SER A 1 127 ? 8.164 -2.135 -13.211 1 87.31 127 SER A CA 1
ATOM 990 C C . SER A 1 127 ? 9.586 -2.346 -13.727 1 87.31 127 SER A C 1
ATOM 992 O O . SER A 1 127 ? 10.008 -3.482 -13.953 1 87.31 127 SER A O 1
ATOM 994 N N . GLN A 1 128 ? 10.32 -1.252 -13.867 1 90.81 128 GLN A N 1
ATOM 995 C CA . GLN A 1 128 ? 11.68 -1.35 -14.391 1 90.81 128 GLN A CA 1
ATOM 996 C C . GLN A 1 128 ? 12.57 -2.164 -13.461 1 90.81 128 GLN A C 1
ATOM 998 O O . GLN A 1 128 ? 13.359 -2.998 -13.922 1 90.81 128 GLN A O 1
ATOM 1003 N N . GLY A 1 129 ? 12.492 -1.918 -12.18 1 90.56 129 GLY A N 1
ATOM 1004 C CA . GLY A 1 129 ? 13.258 -2.678 -11.203 1 90.56 129 GLY A CA 1
ATOM 1005 C C . GLY A 1 129 ? 12.938 -4.16 -11.219 1 90.56 129 GLY A C 1
ATOM 1006 O O . GLY A 1 129 ? 13.844 -4.996 -11.117 1 90.56 129 GLY A O 1
ATOM 1007 N N . GLU A 1 130 ? 11.758 -4.477 -11.422 1 91.06 130 GLU A N 1
ATOM 1008 C CA . GLU A 1 130 ? 11.344 -5.875 -11.492 1 91.06 130 GLU A CA 1
ATOM 1009 C C . GLU A 1 130 ? 11.977 -6.574 -12.695 1 91.06 130 GLU A C 1
ATOM 1011 O O . GLU A 1 130 ? 12.5 -7.684 -12.57 1 91.06 130 GLU A O 1
ATOM 1016 N N . LYS A 1 131 ? 11.914 -5.891 -13.781 1 94.62 131 LYS A N 1
ATOM 1017 C CA . LYS A 1 131 ? 12.523 -6.465 -14.977 1 94.62 131 LYS A CA 1
ATOM 1018 C C . LYS A 1 131 ? 14.023 -6.668 -14.781 1 94.62 131 LYS A C 1
ATOM 1020 O O . LYS A 1 131 ? 14.555 -7.734 -15.102 1 94.62 131 LYS A O 1
ATOM 1025 N N . GLU A 1 132 ? 14.664 -5.676 -14.305 1 95.69 132 GLU A N 1
ATOM 1026 C CA . GLU A 1 132 ? 16.109 -5.746 -14.094 1 95.69 132 GLU A CA 1
ATOM 1027 C C . GLU A 1 132 ? 16.484 -6.902 -13.164 1 95.69 132 GLU A C 1
ATOM 1029 O O . GLU A 1 132 ? 17.453 -7.617 -13.414 1 95.69 132 GLU A O 1
ATOM 1034 N N . HIS A 1 133 ? 15.703 -7.094 -12.148 1 95.44 133 HIS A N 1
ATOM 1035 C CA . HIS A 1 133 ? 15.953 -8.195 -11.219 1 95.44 133 HIS A CA 1
ATOM 1036 C C . HIS A 1 133 ? 15.789 -9.547 -11.906 1 95.44 133 HIS A C 1
ATOM 1038 O O . HIS A 1 133 ? 16.609 -10.445 -11.719 1 95.44 133 HIS A O 1
ATOM 1044 N N . LEU A 1 134 ? 14.758 -9.648 -12.719 1 97.56 134 LEU A N 1
ATOM 1045 C CA . LEU A 1 134 ? 14.5 -10.898 -13.414 1 97.56 134 LEU A CA 1
ATOM 1046 C C . LEU A 1 134 ? 15.609 -11.211 -14.414 1 97.56 134 LEU A C 1
ATOM 1048 O O . LEU A 1 134 ? 16.125 -12.328 -14.453 1 97.56 134 LEU A O 1
ATOM 1052 N N . GLU A 1 135 ? 16 -10.242 -15.125 1 97.44 135 GLU A N 1
ATOM 1053 C CA . GLU A 1 135 ? 17.047 -10.406 -16.125 1 97.44 135 GLU A CA 1
ATOM 1054 C C . GLU A 1 135 ? 18.391 -10.766 -15.461 1 97.44 135 GLU A C 1
ATOM 1056 O O . GLU A 1 135 ? 19.062 -11.688 -15.906 1 97.44 135 GLU A O 1
ATOM 1061 N N . LYS A 1 136 ? 18.688 -9.977 -14.477 1 97.81 136 LYS A N 1
ATOM 1062 C CA . LYS A 1 136 ? 19.938 -10.227 -13.766 1 97.81 136 LYS A CA 1
ATOM 1063 C C . LYS A 1 136 ? 19.938 -11.625 -13.148 1 97.81 136 LYS A C 1
ATOM 1065 O O . LYS A 1 136 ? 20.938 -12.344 -13.242 1 97.81 136 LYS A O 1
ATOM 1070 N N . PHE A 1 137 ? 18.844 -12.023 -12.586 1 98.62 137 PHE A N 1
ATOM 1071 C CA . PHE A 1 137 ? 18.75 -13.352 -11.992 1 98.62 137 PHE A CA 1
ATOM 1072 C C . PHE A 1 137 ? 18.922 -14.43 -13.055 1 98.62 137 PHE A C 1
ATOM 1074 O O . PHE A 1 137 ? 19.734 -15.352 -12.891 1 98.62 137 PHE A O 1
ATOM 1081 N N . ALA A 1 138 ? 18.188 -14.312 -14.102 1 98.25 138 ALA A N 1
ATOM 1082 C CA . ALA A 1 138 ? 18.234 -15.312 -15.164 1 98.25 138 ALA A CA 1
ATOM 1083 C C . ALA A 1 138 ? 19.641 -15.469 -15.727 1 98.25 138 ALA A C 1
ATOM 1085 O O . ALA A 1 138 ? 20.094 -16.578 -15.992 1 98.25 138 ALA A O 1
ATOM 1086 N N . THR A 1 139 ? 20.297 -14.352 -15.812 1 97.88 139 THR A N 1
ATOM 1087 C CA . THR A 1 139 ? 21.641 -14.359 -16.375 1 97.88 139 THR A CA 1
ATOM 1088 C C . THR A 1 139 ? 22.625 -15 -15.414 1 97.88 139 THR A C 1
ATOM 1090 O O . THR A 1 139 ? 23.344 -15.93 -15.781 1 97.88 139 THR A O 1
ATOM 1093 N N . LEU A 1 140 ? 22.641 -14.531 -14.203 1 97.81 140 LEU A N 1
ATOM 1094 C CA . LEU A 1 140 ? 23.625 -14.992 -13.227 1 97.81 140 LEU A CA 1
ATOM 1095 C C . LEU A 1 140 ? 23.375 -16.453 -12.852 1 97.81 140 LEU A C 1
ATOM 1097 O O . LEU A 1 140 ? 24.312 -17.25 -12.805 1 97.81 140 LEU A O 1
ATOM 1101 N N . PHE A 1 141 ? 22.156 -16.797 -12.609 1 98.19 141 PHE A N 1
ATOM 1102 C CA . PHE A 1 141 ? 21.797 -18.156 -12.25 1 98.19 141 PHE A CA 1
ATOM 1103 C C . PHE A 1 141 ? 21.938 -19.094 -13.453 1 98.19 141 PHE A C 1
ATOM 1105 O O . PHE A 1 141 ? 22.484 -20.188 -13.336 1 98.19 141 PHE A O 1
ATOM 1112 N N . GLY A 1 142 ? 21.453 -18.609 -14.586 1 97.5 142 GLY A N 1
ATOM 1113 C CA . GLY A 1 142 ? 21.5 -19.391 -15.805 1 97.5 142 GLY A CA 1
ATOM 1114 C C . GLY A 1 142 ? 22.906 -19.812 -16.203 1 97.5 142 GLY A C 1
ATOM 1115 O O . GLY A 1 142 ? 23.109 -20.891 -16.766 1 97.5 142 GLY A O 1
ATOM 1116 N N . ALA A 1 143 ? 23.844 -19.016 -15.938 1 96.94 143 ALA A N 1
ATOM 1117 C CA . ALA A 1 143 ? 25.234 -19.281 -16.312 1 96.94 143 ALA A CA 1
ATOM 1118 C C . ALA A 1 143 ? 25.812 -20.438 -15.484 1 96.94 143 ALA A C 1
ATOM 1120 O O . ALA A 1 143 ? 26.844 -21.016 -15.844 1 96.94 143 ALA A O 1
ATOM 1121 N N . LYS A 1 144 ? 25.172 -20.797 -14.438 1 96.38 144 LYS A N 1
ATOM 1122 C CA . LYS A 1 144 ? 25.734 -21.75 -13.5 1 96.38 144 LYS A CA 1
ATOM 1123 C C . LYS A 1 144 ? 25.062 -23.109 -13.625 1 96.38 144 LYS A C 1
ATOM 1125 O O . LYS A 1 144 ? 25.422 -24.062 -12.93 1 96.38 144 LYS A O 1
ATOM 1130 N N . ILE A 1 145 ? 24.047 -23.188 -14.484 1 96.88 145 ILE A N 1
ATOM 1131 C CA . ILE A 1 145 ? 23.297 -24.438 -14.555 1 96.88 145 ILE A CA 1
ATOM 1132 C C . ILE A 1 145 ? 23.188 -24.891 -16.016 1 96.88 145 ILE A C 1
ATOM 1134 O O . ILE A 1 145 ? 23.25 -24.078 -16.938 1 96.88 145 ILE A O 1
ATOM 1138 N N . PRO A 1 146 ? 23.016 -26.234 -16.203 1 95.19 146 PRO A N 1
ATOM 1139 C CA . PRO A 1 146 ? 22.891 -26.75 -17.578 1 95.19 146 PRO A CA 1
ATOM 1140 C C . PRO A 1 146 ? 21.453 -26.672 -18.094 1 95.19 146 PRO A C 1
ATOM 1142 O O . PRO A 1 146 ? 20.938 -27.656 -18.641 1 95.19 146 PRO A O 1
ATOM 1145 N N . PHE A 1 147 ? 20.75 -25.594 -17.984 1 96.94 147 PHE A N 1
ATOM 1146 C CA . PHE A 1 147 ? 19.406 -25.281 -18.484 1 96.94 147 PHE A CA 1
ATOM 1147 C C . PHE A 1 147 ? 19.422 -23.984 -19.297 1 96.94 147 PHE A C 1
ATOM 1149 O O . PHE A 1 147 ? 20.078 -23.016 -18.906 1 96.94 147 PHE A O 1
ATOM 1156 N N . VAL A 1 148 ? 18.75 -24.047 -20.422 1 97.38 148 VAL A N 1
ATOM 1157 C CA . VAL A 1 148 ? 18.484 -22.781 -21.094 1 97.38 148 VAL A CA 1
ATOM 1158 C C . VAL A 1 148 ? 17.516 -21.953 -20.25 1 97.38 148 VAL A C 1
ATOM 1160 O O . VAL A 1 148 ? 16.422 -22.406 -19.906 1 97.38 148 VAL A O 1
ATOM 1163 N N . THR A 1 149 ? 17.969 -20.75 -19.875 1 98.06 149 THR A N 1
ATOM 1164 C CA . THR A 1 149 ? 17.219 -19.953 -18.906 1 98.06 149 THR A CA 1
ATOM 1165 C C . THR A 1 149 ? 16.594 -18.734 -19.578 1 98.06 149 THR A C 1
ATOM 1167 O O . THR A 1 149 ? 17.234 -18.078 -20.406 1 98.06 149 THR A O 1
ATOM 1170 N N . ASP A 1 150 ? 15.344 -18.5 -19.266 1 97.31 150 ASP A N 1
ATOM 1171 C CA . ASP A 1 150 ? 14.656 -17.266 -19.656 1 97.31 150 ASP A CA 1
ATOM 1172 C C . ASP A 1 150 ? 13.781 -16.734 -18.531 1 97.31 150 ASP A C 1
ATOM 1174 O O . ASP A 1 150 ? 13.586 -17.406 -17.516 1 97.31 150 ASP A O 1
ATOM 1178 N N . TYR A 1 151 ? 13.336 -15.5 -18.672 1 98.56 151 TYR A N 1
ATOM 1179 C CA . TYR A 1 151 ? 12.578 -14.891 -17.594 1 98.56 151 TYR A CA 1
ATOM 1180 C C . TYR A 1 151 ? 11.203 -14.445 -18.078 1 98.56 151 TYR A C 1
ATOM 1182 O O . TYR A 1 151 ? 11.016 -14.156 -19.266 1 98.56 151 TYR A O 1
ATOM 1190 N N . TYR A 1 152 ? 10.25 -14.438 -17.141 1 97.94 152 TYR A N 1
ATOM 1191 C CA . TYR A 1 152 ? 8.875 -14.07 -17.469 1 97.94 152 TYR A CA 1
ATOM 1192 C C . TYR A 1 152 ? 8.227 -13.328 -16.297 1 97.94 152 TYR A C 1
ATOM 1194 O O . TYR A 1 152 ? 8.547 -13.578 -15.141 1 97.94 152 TYR A O 1
ATOM 1202 N N . ILE A 1 153 ? 7.371 -12.422 -16.656 1 96.06 153 ILE A N 1
ATOM 1203 C CA . ILE A 1 153 ? 6.391 -11.875 -15.711 1 96.06 153 ILE A CA 1
ATOM 1204 C C . ILE A 1 153 ? 5.008 -12.438 -16.031 1 96.06 153 ILE A C 1
ATOM 1206 O O . ILE A 1 153 ? 4.641 -12.57 -17.203 1 96.06 153 ILE A O 1
ATOM 1210 N N . CYS A 1 154 ? 4.285 -12.797 -14.984 1 96.31 154 CYS A N 1
ATOM 1211 C CA . CYS A 1 154 ? 2.959 -13.375 -15.18 1 96.31 154 CYS A CA 1
ATOM 1212 C C . CYS A 1 154 ? 1.905 -12.586 -14.406 1 96.31 154 CYS A C 1
ATOM 1214 O O . CYS A 1 154 ? 2.047 -12.375 -13.203 1 96.31 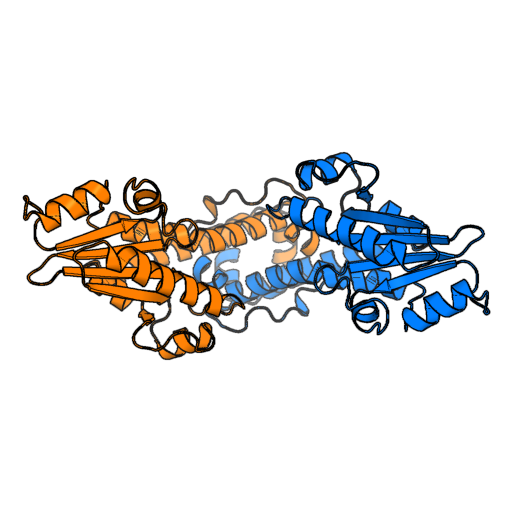154 CYS A O 1
ATOM 1216 N N . SER A 1 155 ? 0.961 -12.133 -15.07 1 94.31 155 SER A N 1
ATOM 1217 C CA . SER A 1 155 ? -0.256 -11.633 -14.438 1 94.31 155 SER A CA 1
ATOM 1218 C C . SER A 1 155 ? -1.393 -12.641 -14.547 1 94.31 155 SER A C 1
ATOM 1220 O O . SER A 1 155 ? -2.004 -12.789 -15.609 1 94.31 155 SER A O 1
ATOM 1222 N N . PHE A 1 156 ? -1.705 -13.266 -13.438 1 95.25 156 PHE A N 1
ATOM 1223 C CA . PHE A 1 156 ? -2.502 -14.492 -13.461 1 95.25 156 PHE A CA 1
ATOM 1224 C C . PHE A 1 156 ? -3.936 -14.195 -13.883 1 95.25 156 PHE A C 1
ATOM 1226 O O . PHE A 1 156 ? -4.57 -15.008 -14.555 1 95.25 156 PHE A O 1
ATOM 1233 N N . ASN A 1 157 ? -4.418 -12.977 -13.594 1 91.56 157 ASN A N 1
ATOM 1234 C CA . ASN A 1 157 ? -5.832 -12.695 -13.812 1 91.56 157 ASN A CA 1
ATOM 1235 C C . ASN A 1 157 ? -6.039 -11.844 -15.062 1 91.56 157 ASN A C 1
ATOM 1237 O O . ASN A 1 157 ? -7.086 -11.211 -15.227 1 91.56 157 ASN A O 1
ATOM 1241 N N . GLN A 1 158 ? -5.121 -11.75 -15.891 1 91.69 158 GLN A N 1
ATOM 1242 C CA . GLN A 1 158 ? -5.223 -11.016 -17.141 1 91.69 158 GLN A CA 1
ATOM 1243 C C . GLN A 1 158 ? -4.93 -11.93 -18.328 1 91.69 158 GLN A C 1
ATOM 1245 O O . GLN A 1 158 ? -3.834 -12.477 -18.453 1 91.69 158 GLN A O 1
ATOM 1250 N N . ASN A 1 159 ? -5.879 -12.023 -19.234 1 92.94 159 ASN A N 1
ATOM 1251 C CA . ASN A 1 159 ? -5.75 -12.961 -20.344 1 92.94 159 ASN A CA 1
ATOM 1252 C C . ASN A 1 159 ? -5.18 -12.281 -21.594 1 92.94 159 ASN A C 1
ATOM 1254 O O . ASN A 1 159 ? -4.848 -12.953 -22.578 1 92.94 159 ASN A O 1
ATOM 1258 N N . ASP A 1 160 ? -5.078 -10.984 -21.578 1 93.56 160 ASP A N 1
ATOM 1259 C CA . ASP A 1 160 ? -4.539 -10.219 -22.703 1 93.56 160 ASP A CA 1
ATOM 1260 C C . ASP A 1 160 ? -3.121 -9.734 -22.406 1 93.56 160 ASP A C 1
ATOM 1262 O O . ASP A 1 160 ? -2.926 -8.828 -21.594 1 93.56 160 ASP A O 1
ATOM 1266 N N . LYS A 1 161 ? -2.18 -10.211 -23.172 1 95.56 161 LYS A N 1
ATOM 1267 C CA . LYS A 1 161 ? -0.774 -9.891 -22.938 1 95.56 161 LYS A CA 1
ATOM 1268 C C . LYS A 1 161 ? -0.498 -8.406 -23.188 1 95.56 161 LYS A C 1
ATOM 1270 O O . LYS A 1 161 ? 0.366 -7.812 -22.547 1 95.56 161 LYS A O 1
ATOM 1275 N N . LYS A 1 162 ? -1.219 -7.852 -24.094 1 94.38 162 LYS A N 1
ATOM 1276 C CA . LYS A 1 162 ? -1.017 -6.438 -24.391 1 94.38 162 LYS A CA 1
ATOM 1277 C C . LYS A 1 162 ? -1.418 -5.566 -23.203 1 94.38 162 LYS A C 1
ATOM 1279 O O . LYS A 1 162 ? -0.777 -4.551 -22.922 1 94.38 162 LYS A O 1
ATOM 1284 N N . LEU A 1 163 ? -2.441 -5.969 -22.5 1 91.25 163 LEU A N 1
ATOM 1285 C CA . LEU A 1 163 ? -2.865 -5.227 -21.312 1 91.25 163 LEU A CA 1
ATOM 1286 C C . LEU A 1 163 ? -1.862 -5.398 -20.188 1 91.25 163 LEU A C 1
ATOM 1288 O O . LEU A 1 163 ? -1.622 -4.461 -19.422 1 91.25 163 LEU A O 1
ATOM 1292 N N . ILE A 1 164 ? -1.283 -6.594 -20.078 1 92.5 164 ILE A N 1
ATOM 1293 C CA . ILE A 1 164 ? -0.23 -6.809 -19.094 1 92.5 164 ILE A CA 1
ATOM 1294 C C . ILE A 1 164 ? 0.967 -5.918 -19.406 1 92.5 164 ILE A C 1
ATOM 1296 O O . ILE A 1 164 ? 1.507 -5.254 -18.531 1 92.5 164 ILE A O 1
ATOM 1300 N N . MET A 1 165 ? 1.31 -5.887 -20.688 1 93.62 165 MET A N 1
ATOM 1301 C CA . MET A 1 165 ? 2.424 -5.051 -21.125 1 93.62 165 MET A CA 1
ATOM 1302 C C . MET A 1 165 ? 2.182 -3.59 -20.766 1 93.62 165 MET A C 1
ATOM 1304 O O . MET A 1 165 ? 3.066 -2.924 -20.234 1 93.62 165 MET A O 1
ATOM 1308 N N . ALA A 1 166 ? 0.98 -3.158 -21.031 1 90.38 166 ALA A N 1
ATOM 1309 C CA . ALA A 1 166 ? 0.622 -1.774 -20.734 1 90.38 166 ALA A CA 1
ATOM 1310 C C . ALA A 1 166 ? 0.675 -1.505 -19.234 1 90.38 166 ALA A C 1
ATOM 1312 O O . ALA A 1 166 ? 1.109 -0.434 -18.797 1 90.38 166 ALA A O 1
ATOM 1313 N N . GLY A 1 167 ? 0.238 -2.523 -18.469 1 88.25 167 GLY A N 1
ATOM 1314 C CA . GLY A 1 167 ? 0.26 -2.391 -17.016 1 88.25 167 GLY A CA 1
ATOM 1315 C C . GLY A 1 167 ? 1.659 -2.244 -16.453 1 88.25 167 GLY A C 1
ATOM 1316 O O . GLY A 1 167 ? 1.854 -1.598 -15.422 1 88.25 167 GLY A O 1
ATOM 1317 N N . PHE A 1 168 ? 2.621 -2.77 -17.156 1 91.31 168 PHE A N 1
ATOM 1318 C CA . PHE A 1 168 ? 4.016 -2.668 -16.734 1 91.31 168 PHE A CA 1
ATOM 1319 C C . PHE A 1 168 ? 4.723 -1.544 -17.484 1 91.31 168 PHE A C 1
ATOM 1321 O O . PHE A 1 168 ? 5.949 -1.521 -17.562 1 91.31 168 PHE A O 1
ATOM 1328 N N . LYS A 1 169 ? 3.918 -0.716 -18.156 1 89.75 169 LYS A N 1
ATOM 1329 C CA . LYS A 1 169 ? 4.387 0.495 -18.812 1 89.75 169 LYS A CA 1
ATOM 1330 C C . LYS A 1 169 ? 5.316 0.159 -19.984 1 89.75 169 LYS A C 1
ATOM 1332 O O . LYS A 1 169 ? 6.277 0.883 -20.234 1 89.75 169 LYS A O 1
ATOM 1337 N N . GLY A 1 170 ? 5.125 -1.001 -20.5 1 91.44 170 GLY A N 1
ATOM 1338 C CA . GLY A 1 170 ? 5.848 -1.389 -21.703 1 91.44 170 GLY A CA 1
ATOM 1339 C C . GLY A 1 170 ? 7.254 -1.877 -21.422 1 91.44 170 GLY A C 1
ATOM 1340 O O . GLY A 1 170 ? 8.047 -2.064 -22.344 1 91.44 170 GLY A O 1
ATOM 1341 N N . VAL A 1 171 ? 7.574 -2.053 -20.188 1 93.31 171 VAL A N 1
ATOM 1342 C CA . VAL A 1 171 ? 8.938 -2.426 -19.828 1 93.31 171 VAL A CA 1
ATOM 1343 C C . VAL A 1 171 ? 9.219 -3.859 -20.281 1 93.31 171 VAL A C 1
ATOM 1345 O O . VAL A 1 171 ? 10.344 -4.195 -20.641 1 93.31 171 VAL A O 1
ATOM 1348 N N . PHE A 1 172 ? 8.227 -4.668 -20.219 1 94.56 172 PHE A N 1
ATOM 1349 C CA . PHE A 1 172 ? 8.359 -6.055 -20.656 1 94.56 172 PHE A CA 1
ATOM 1350 C C . PHE A 1 172 ? 7.84 -6.223 -22.078 1 94.56 172 PHE A C 1
ATOM 1352 O O . PHE A 1 172 ? 6.762 -5.727 -22.422 1 94.56 172 PHE A O 1
ATOM 1359 N N . SER A 1 173 ? 8.656 -6.895 -22.891 1 96.25 173 SER A N 1
ATOM 1360 C CA . SER A 1 173 ? 8.148 -7.262 -24.203 1 96.25 173 SER A CA 1
ATOM 1361 C C . SER A 1 173 ? 7.184 -8.438 -24.109 1 96.25 173 SER A C 1
ATOM 1363 O O . SER A 1 173 ? 7.18 -9.172 -23.125 1 96.25 173 SER A O 1
ATOM 1365 N N . LEU A 1 174 ? 6.395 -8.68 -25.156 1 97.38 174 LEU A N 1
ATOM 1366 C CA . LEU A 1 174 ? 5.34 -9.688 -25.172 1 97.38 174 LEU A CA 1
ATOM 1367 C C . LEU A 1 174 ? 5.914 -11.078 -24.953 1 97.38 174 LEU A C 1
ATOM 1369 O O . LEU A 1 174 ? 5.277 -11.93 -24.344 1 97.38 174 LEU A O 1
ATOM 1373 N N . GLU A 1 175 ? 7.059 -11.32 -25.438 1 97.56 175 GLU A N 1
ATOM 1374 C CA . GLU A 1 175 ? 7.652 -12.656 -25.359 1 97.56 175 GLU A CA 1
ATOM 1375 C C . GLU A 1 175 ? 8.039 -13.008 -23.922 1 97.56 175 GLU A C 1
ATOM 1377 O O . GLU A 1 175 ? 8.273 -14.18 -23.609 1 97.56 175 GLU A O 1
ATOM 1382 N N . HIS A 1 176 ? 8.117 -11.977 -23 1 97.94 176 HIS A N 1
ATOM 1383 C CA . HIS A 1 176 ? 8.492 -12.195 -21.609 1 97.94 176 HIS A CA 1
ATOM 1384 C C . HIS A 1 176 ? 7.285 -12.086 -20.688 1 97.94 176 HIS A C 1
ATOM 1386 O O . HIS A 1 176 ? 7.434 -11.977 -19.469 1 97.94 176 HIS A O 1
ATOM 1392 N N . ILE A 1 177 ? 6.082 -12.109 -21.312 1 97.06 177 ILE A N 1
ATOM 1393 C CA . ILE A 1 177 ? 4.848 -11.992 -20.531 1 97.06 177 ILE A CA 1
ATOM 1394 C C . ILE A 1 177 ? 4.055 -13.297 -20.625 1 97.06 177 ILE A C 1
ATOM 1396 O O . ILE A 1 177 ? 3.924 -13.875 -21.703 1 97.06 177 ILE A O 1
ATOM 1400 N N . LEU A 1 178 ? 3.59 -13.711 -19.484 1 97.5 178 LEU A N 1
ATOM 1401 C CA . LEU A 1 178 ? 2.709 -14.875 -19.422 1 97.5 178 LEU A CA 1
ATOM 1402 C C . LEU A 1 178 ? 1.354 -14.492 -18.828 1 97.5 178 LEU A C 1
ATOM 1404 O O . LEU A 1 178 ? 1.277 -13.672 -17.922 1 97.5 178 LEU A O 1
ATOM 1408 N N . THR A 1 179 ? 0.329 -15.156 -19.359 1 97.25 179 THR A N 1
ATOM 1409 C CA . THR A 1 179 ? -0.969 -15.148 -18.703 1 97.25 179 THR A CA 1
ATOM 1410 C C . THR A 1 179 ? -1.069 -16.281 -17.688 1 97.25 179 THR A C 1
ATOM 1412 O O . THR A 1 179 ? -0.234 -17.188 -17.688 1 97.25 179 THR A O 1
ATOM 1415 N N . GLY A 1 180 ? -2.086 -16.172 -16.859 1 97.19 180 GLY A N 1
ATOM 1416 C CA . GLY A 1 180 ? -2.324 -17.281 -15.953 1 97.19 180 GLY A CA 1
ATOM 1417 C C . GLY A 1 180 ? -2.576 -18.594 -16.672 1 97.19 180 GLY A C 1
ATOM 1418 O O . GLY A 1 180 ? -2.096 -19.641 -16.234 1 97.19 180 GLY A O 1
ATOM 1419 N N . LYS A 1 181 ? -3.238 -18.531 -17.734 1 97.69 181 LYS A N 1
ATOM 1420 C CA . LYS A 1 181 ? -3.535 -19.703 -18.531 1 97.69 181 LYS A CA 1
ATOM 1421 C C . LYS A 1 181 ? -2.258 -20.344 -19.078 1 97.69 181 LYS A C 1
ATOM 1423 O O . LYS A 1 181 ? -2.076 -21.547 -19 1 97.69 181 LYS A O 1
ATOM 1428 N N . GLU A 1 182 ? -1.404 -19.531 -19.625 1 98.5 182 GLU A N 1
ATOM 1429 C CA . GLU A 1 182 ? -0.137 -20.016 -20.156 1 98.5 182 GLU A CA 1
ATOM 1430 C C . GLU A 1 182 ? 0.737 -20.609 -19.062 1 98.5 182 GLU A C 1
ATOM 1432 O O . GLU A 1 182 ? 1.388 -21.641 -19.266 1 98.5 182 GLU A O 1
ATOM 1437 N N . LEU A 1 183 ? 0.755 -19.953 -17.906 1 98.44 183 LEU A N 1
ATOM 1438 C CA . LEU A 1 183 ? 1.52 -20.484 -16.781 1 98.44 183 LEU A CA 1
ATOM 1439 C C . LEU A 1 183 ? 1.024 -21.875 -16.406 1 98.44 183 LEU A C 1
ATOM 1441 O O . LEU A 1 183 ? 1.824 -22.797 -16.234 1 98.44 183 LEU A O 1
ATOM 1445 N N . CYS A 1 184 ? -0.271 -22.016 -16.312 1 98.56 184 CYS A N 1
ATOM 1446 C CA . CYS A 1 184 ? -0.85 -23.297 -15.953 1 98.56 184 CYS A CA 1
ATOM 1447 C C . CYS A 1 184 ? -0.545 -24.359 -17.016 1 98.56 184 CYS A C 1
ATOM 1449 O O . CYS A 1 184 ? -0.306 -25.516 -16.688 1 98.56 184 CYS A O 1
ATOM 1451 N N . GLN A 1 185 ? -0.526 -23.922 -18.234 1 98.44 185 GLN A N 1
ATOM 1452 C CA . GLN A 1 185 ? -0.169 -24.828 -19.328 1 98.44 185 GLN A CA 1
ATOM 1453 C C . GLN A 1 185 ? 1.265 -25.328 -19.172 1 98.44 185 GLN A C 1
ATOM 1455 O O . GLN A 1 185 ? 1.525 -26.531 -19.297 1 98.44 185 GLN A O 1
ATOM 1460 N N . ILE A 1 186 ? 2.16 -24.422 -18.906 1 98.06 186 ILE A N 1
ATOM 1461 C CA . ILE A 1 186 ? 3.561 -24.781 -18.703 1 98.06 186 ILE A CA 1
ATOM 1462 C C . ILE A 1 186 ? 3.68 -25.781 -17.547 1 98.06 186 ILE A C 1
ATOM 1464 O O . ILE A 1 186 ? 4.41 -26.766 -17.641 1 98.06 186 ILE A O 1
ATOM 1468 N N . LEU A 1 187 ? 2.939 -25.578 -16.5 1 98.31 187 LEU A N 1
ATOM 1469 C CA . LEU A 1 187 ? 3.041 -26.359 -15.281 1 98.31 187 LEU A CA 1
ATOM 1470 C C . LEU A 1 187 ? 2.254 -27.656 -15.398 1 98.31 187 LEU A C 1
ATOM 1472 O O . LEU A 1 187 ? 2.426 -28.562 -14.586 1 98.31 187 LEU A O 1
ATOM 1476 N N . GLY A 1 188 ? 1.391 -27.75 -16.328 1 97.69 188 GLY A N 1
ATOM 1477 C CA . GLY A 1 188 ? 0.556 -28.922 -16.516 1 97.69 188 GLY A CA 1
ATOM 1478 C C . GLY A 1 188 ? -0.575 -29.016 -15.516 1 97.69 188 GLY A C 1
ATOM 1479 O O . GLY A 1 188 ? -0.923 -30.109 -15.062 1 97.69 188 GLY A O 1
ATOM 1480 N N . ILE A 1 189 ? -1.066 -27.906 -15.094 1 98.12 189 ILE A N 1
ATOM 1481 C CA . ILE A 1 189 ? -2.156 -27.906 -14.125 1 98.12 189 ILE A CA 1
ATOM 1482 C C . ILE A 1 189 ? -3.389 -27.234 -14.727 1 98.12 189 ILE A C 1
ATOM 1484 O O . ILE A 1 189 ? -3.303 -26.594 -15.781 1 98.12 189 ILE A O 1
ATOM 1488 N N . SER A 1 190 ? -4.516 -27.422 -14.117 1 98.06 190 SER A N 1
ATOM 1489 C CA . SER A 1 190 ? -5.777 -26.906 -14.648 1 98.06 190 SER A CA 1
ATOM 1490 C C . SER A 1 190 ? -6.008 -25.453 -14.234 1 98.06 190 SER A C 1
ATOM 1492 O O . SER A 1 190 ? -6.234 -25.172 -13.062 1 98.06 190 SER A O 1
ATOM 1494 N N . TYR A 1 191 ? -6.012 -24.609 -15.227 1 97.62 191 TYR A N 1
ATOM 1495 C CA . TYR A 1 191 ? -6.328 -23.203 -15.008 1 97.62 191 TYR A CA 1
ATOM 1496 C C . TYR A 1 191 ? -7.766 -23.031 -14.531 1 97.62 191 TYR A C 1
ATOM 1498 O O . TYR A 1 191 ? -8.031 -22.266 -13.602 1 97.62 191 TYR A O 1
ATOM 1506 N N . GLN A 1 192 ? -8.641 -23.797 -15.094 1 97.44 192 GLN A N 1
ATOM 1507 C CA . GLN A 1 192 ? -10.062 -23.688 -14.781 1 97.44 192 GLN A CA 1
ATOM 1508 C C . GLN A 1 192 ? -10.336 -24.125 -13.344 1 97.44 192 GLN A C 1
ATOM 1510 O O . GLN A 1 192 ? -11.172 -23.516 -12.656 1 97.44 192 GLN A O 1
ATOM 1515 N N . GLU A 1 193 ? -9.656 -25.109 -12.906 1 97.56 193 GLU A N 1
ATOM 1516 C CA . GLU A 1 193 ? -9.836 -25.547 -11.523 1 97.56 193 GLU A CA 1
ATOM 1517 C C . GLU A 1 193 ? -9.492 -24.422 -10.539 1 97.56 193 GLU A C 1
ATOM 1519 O O . GLU A 1 193 ? -10.227 -24.203 -9.578 1 97.56 193 GLU A O 1
ATOM 1524 N N . ILE A 1 194 ? -8.375 -23.797 -10.797 1 96.62 194 ILE A N 1
ATOM 1525 C CA . ILE A 1 194 ? -7.949 -22.703 -9.93 1 96.62 194 ILE A CA 1
ATOM 1526 C C . ILE A 1 194 ? -8.984 -21.578 -9.953 1 96.62 194 ILE A C 1
ATOM 1528 O O . ILE A 1 194 ? -9.359 -21.047 -8.914 1 96.62 194 ILE A O 1
ATOM 1532 N N . LEU A 1 195 ? -9.5 -21.281 -11.125 1 95.5 195 LEU A N 1
ATOM 1533 C CA . LEU A 1 195 ? -10.516 -20.25 -11.258 1 95.5 195 LEU A CA 1
ATOM 1534 C C . LEU A 1 195 ? -11.766 -20.609 -10.469 1 95.5 195 LEU A C 1
ATOM 1536 O O . LEU A 1 195 ? -12.383 -19.75 -9.836 1 95.5 195 LEU A O 1
ATOM 1540 N N . ASP A 1 196 ? -12.133 -21.859 -10.539 1 96.56 196 ASP A N 1
ATOM 1541 C CA . ASP A 1 196 ? -13.336 -22.312 -9.844 1 96.56 196 ASP A CA 1
ATOM 1542 C C . ASP A 1 196 ? -13.18 -22.188 -8.328 1 96.56 196 ASP A C 1
ATOM 1544 O O . ASP A 1 196 ? -14.109 -21.734 -7.645 1 96.56 196 ASP A O 1
ATOM 1548 N N . ILE A 1 197 ? -12.047 -22.562 -7.844 1 96.19 197 ILE A N 1
ATOM 1549 C CA . ILE A 1 197 ? -11.773 -22.438 -6.414 1 96.19 197 ILE A CA 1
ATOM 1550 C C . ILE A 1 197 ? -11.836 -20.953 -6.008 1 96.19 197 ILE A C 1
ATOM 1552 O O . ILE A 1 197 ? -12.477 -20.609 -5.012 1 96.19 197 ILE A O 1
ATOM 1556 N N . ARG A 1 198 ? -11.227 -20.109 -6.766 1 94.56 198 ARG A N 1
ATOM 1557 C CA . ARG A 1 198 ? -11.195 -18.688 -6.465 1 94.56 198 ARG A CA 1
ATOM 1558 C C . ARG A 1 198 ? -12.594 -18.078 -6.512 1 94.56 198 ARG A C 1
ATOM 1560 O O . ARG A 1 198 ? -12.93 -17.203 -5.707 1 94.56 198 ARG A O 1
ATOM 1567 N N . ARG A 1 199 ? -13.391 -18.562 -7.441 1 94.94 199 ARG A N 1
ATOM 1568 C CA . ARG A 1 199 ? -14.766 -18.094 -7.551 1 94.94 199 ARG A CA 1
ATOM 1569 C C . ARG A 1 199 ? -15.57 -18.422 -6.301 1 94.94 199 ARG A C 1
ATOM 1571 O O . ARG A 1 199 ? -16.328 -17.594 -5.797 1 94.94 199 ARG A O 1
ATOM 1578 N N . ARG A 1 200 ? -15.43 -19.578 -5.82 1 96.12 200 ARG A N 1
ATOM 1579 C CA . ARG A 1 200 ? -16.125 -20 -4.605 1 96.12 200 ARG A CA 1
ATOM 1580 C C . ARG A 1 200 ? -15.695 -19.141 -3.414 1 96.12 200 ARG A C 1
ATOM 1582 O O . ARG A 1 200 ? -16.531 -18.688 -2.635 1 96.12 200 ARG A O 1
ATOM 1589 N N . ASP A 1 201 ? -14.383 -18.984 -3.295 1 95.5 201 ASP A N 1
ATOM 1590 C CA . ASP A 1 201 ? -13.859 -18.156 -2.209 1 95.5 201 ASP A CA 1
ATOM 1591 C C . ASP A 1 201 ? -14.398 -16.734 -2.295 1 95.5 201 ASP A C 1
ATOM 1593 O O . ASP A 1 201 ? -14.703 -16.125 -1.271 1 95.5 201 ASP A O 1
ATOM 1597 N N . THR A 1 202 ? -14.492 -16.234 -3.521 1 95.75 202 THR A N 1
ATOM 1598 C CA . THR A 1 202 ? -14.992 -14.891 -3.779 1 95.75 202 THR A CA 1
ATOM 1599 C C . THR A 1 202 ? -16.438 -14.75 -3.314 1 95.75 202 THR A C 1
ATOM 1601 O O . THR A 1 202 ? -16.797 -13.758 -2.666 1 95.75 202 THR A O 1
ATOM 1604 N N . GLU A 1 203 ? -17.203 -15.742 -3.619 1 95.94 203 GLU A N 1
ATOM 1605 C CA . GLU A 1 203 ? -18.594 -15.742 -3.199 1 95.94 203 GLU A CA 1
ATOM 1606 C C . GLU A 1 203 ? -18.719 -15.773 -1.679 1 95.94 203 GLU A C 1
ATOM 1608 O O . GLU A 1 203 ? -19.531 -15.055 -1.1 1 95.94 203 GLU A O 1
ATOM 1613 N N . GLU A 1 204 ? -17.891 -16.547 -1.095 1 96.5 204 GLU A N 1
ATOM 1614 C CA . GLU A 1 204 ? -17.859 -16.609 0.363 1 96.5 204 GLU A CA 1
ATOM 1615 C C . GLU A 1 204 ? -17.422 -15.289 0.975 1 96.5 204 GLU A C 1
ATOM 1617 O O . GLU A 1 204 ? -17.984 -14.859 1.99 1 96.5 204 GLU A O 1
ATOM 1622 N N . ASN A 1 205 ? -16.422 -14.672 0.385 1 97.75 205 ASN A N 1
ATOM 1623 C CA . ASN A 1 205 ? -15.938 -13.375 0.851 1 97.75 205 ASN A CA 1
ATOM 1624 C C . ASN A 1 205 ? -17.031 -12.312 0.778 1 97.75 205 ASN A C 1
ATOM 1626 O O . ASN A 1 205 ? -17.203 -11.523 1.708 1 97.75 205 ASN A O 1
ATOM 1630 N N . PHE A 1 206 ? -17.766 -12.375 -0.329 1 97.75 206 PHE A N 1
ATOM 1631 C CA . PHE A 1 206 ? -18.859 -11.414 -0.518 1 97.75 206 PHE A CA 1
ATOM 1632 C C . PHE A 1 206 ? -19.891 -11.547 0.584 1 97.75 206 PHE A C 1
ATOM 1634 O O . PHE A 1 206 ? -20.219 -10.578 1.262 1 97.75 206 PHE A O 1
ATOM 1641 N N . ALA A 1 207 ? -20.312 -12.727 0.789 1 97.19 207 ALA A N 1
ATOM 1642 C CA . ALA A 1 207 ? -21.328 -12.992 1.795 1 97.19 207 ALA A CA 1
ATOM 1643 C C . ALA A 1 207 ? -20.812 -12.68 3.197 1 97.19 207 ALA A C 1
ATOM 1645 O O . ALA A 1 207 ? -21.531 -12.086 4.008 1 97.19 207 ALA A O 1
ATOM 1646 N N . TYR A 1 208 ? -19.641 -13.062 3.455 1 97.44 208 TYR A N 1
ATOM 1647 C CA . TYR A 1 208 ? -19.031 -12.836 4.762 1 97.44 208 TYR A CA 1
ATOM 1648 C C . TYR A 1 208 ? -18.938 -11.344 5.059 1 97.44 208 TYR A C 1
ATOM 1650 O O . TYR A 1 208 ? -19.25 -10.898 6.168 1 97.44 208 TYR A O 1
ATOM 1658 N N . LEU A 1 209 ? -18.422 -10.539 4.074 1 97.81 209 LEU A N 1
ATOM 1659 C CA . LEU A 1 209 ? -18.266 -9.102 4.254 1 97.81 209 LEU A CA 1
ATOM 1660 C C . LEU A 1 209 ? -19.578 -8.445 4.637 1 97.81 209 LEU A C 1
ATOM 1662 O O . LEU A 1 209 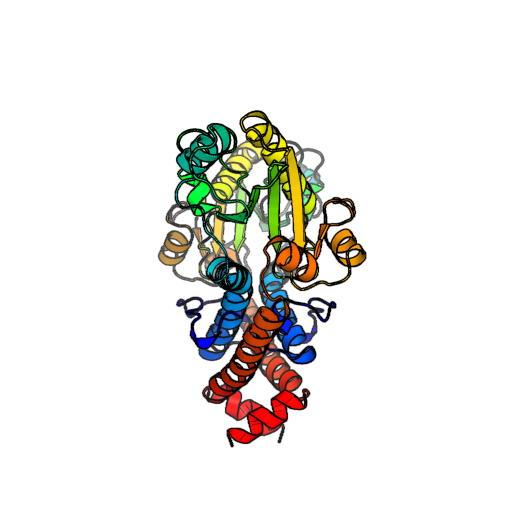? -19.641 -7.684 5.602 1 97.81 209 LEU A O 1
ATOM 1666 N N . ILE A 1 210 ? -20.578 -8.797 3.908 1 97.94 210 ILE A N 1
ATOM 1667 C CA . ILE A 1 210 ? -21.891 -8.195 4.148 1 97.94 210 ILE A CA 1
ATOM 1668 C C . ILE A 1 210 ? -22.422 -8.656 5.508 1 97.94 210 ILE A C 1
ATOM 1670 O O . ILE A 1 210 ? -22.922 -7.844 6.289 1 97.94 210 ILE A O 1
ATOM 1674 N N . ALA A 1 211 ? -22.281 -9.93 5.789 1 97.44 211 ALA A N 1
ATOM 1675 C CA . ALA A 1 211 ? -22.75 -10.461 7.07 1 97.44 211 ALA A CA 1
ATOM 1676 C C . ALA A 1 211 ? -22.062 -9.75 8.234 1 97.44 211 ALA A C 1
ATOM 1678 O O . ALA A 1 211 ? -22.703 -9.375 9.211 1 97.44 211 ALA A O 1
ATOM 1679 N N . GLU A 1 212 ? -20.766 -9.578 8.18 1 97.31 212 GLU A N 1
ATOM 1680 C CA . GLU A 1 212 ? -20 -8.922 9.242 1 97.31 212 GLU A CA 1
ATOM 1681 C C . GLU A 1 212 ? -20.406 -7.457 9.375 1 97.31 212 GLU A C 1
ATOM 1683 O O . GLU A 1 212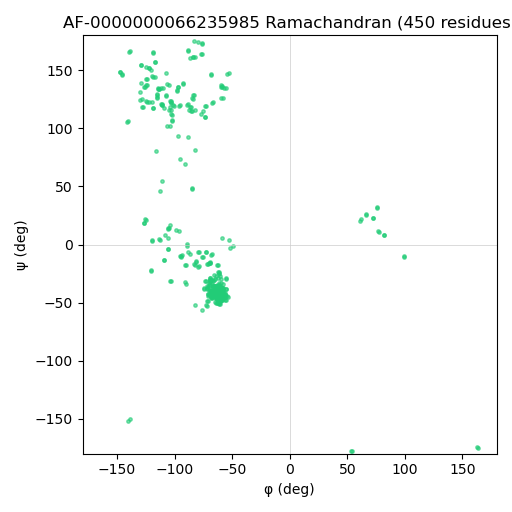 ? -20.469 -6.926 10.484 1 97.31 212 GLU A O 1
ATOM 1688 N N . MET A 1 213 ? -20.656 -6.785 8.242 1 97.62 213 MET A N 1
ATOM 1689 C CA . MET A 1 213 ? -21.109 -5.398 8.273 1 97.62 213 MET A CA 1
ATOM 1690 C C . MET A 1 213 ? -22.453 -5.277 9 1 97.62 213 MET A C 1
ATOM 1692 O O . MET A 1 213 ? -22.641 -4.363 9.805 1 97.62 213 MET A O 1
ATOM 1696 N N . MET A 1 214 ? -23.266 -6.234 8.781 1 97.5 214 MET A N 1
ATOM 1697 C CA . MET A 1 214 ? -24.625 -6.188 9.336 1 97.5 214 MET A CA 1
ATOM 1698 C C . MET A 1 214 ? -24.609 -6.508 10.828 1 97.5 214 MET A C 1
ATOM 1700 O O . MET A 1 214 ? -25.594 -6.273 11.523 1 97.5 214 MET A O 1
ATOM 1704 N N . LYS A 1 215 ? -23.5 -6.965 11.328 1 97.06 215 LYS A N 1
ATOM 1705 C CA . LYS A 1 215 ? -23.375 -7.199 12.766 1 97.06 215 LYS A CA 1
ATOM 1706 C C . LYS A 1 215 ? -23.062 -5.902 13.508 1 97.06 215 LYS A C 1
ATOM 1708 O O . LYS A 1 215 ? -23.172 -5.844 14.734 1 97.06 215 LYS A O 1
ATOM 1713 N N . ILE A 1 216 ? -22.672 -4.883 12.781 1 97.25 216 ILE A N 1
ATOM 1714 C CA . ILE A 1 216 ? -22.312 -3.604 13.383 1 97.25 216 ILE A CA 1
ATOM 1715 C C . ILE A 1 216 ? -23.562 -2.746 13.555 1 97.25 216 ILE A C 1
ATOM 1717 O O . ILE A 1 216 ? -24.172 -2.322 12.562 1 97.25 216 ILE A O 1
ATOM 1721 N N . PRO A 1 217 ? -23.875 -2.416 14.781 1 97.31 217 PRO A N 1
ATOM 1722 C CA . PRO A 1 217 ? -25.141 -1.733 15.039 1 97.31 217 PRO A CA 1
ATOM 1723 C C . PRO A 1 217 ? -25.281 -0.423 14.266 1 97.31 217 PRO A C 1
ATOM 1725 O O . PRO A 1 217 ? -26.328 -0.154 13.672 1 97.31 217 PRO A O 1
ATOM 1728 N N . GLU A 1 218 ? -24.25 0.38 14.227 1 97.19 218 GLU A N 1
ATOM 1729 C CA . GLU A 1 218 ? -24.312 1.672 13.555 1 97.19 218 GLU A CA 1
ATOM 1730 C C . GLU A 1 218 ? -24.516 1.5 12.047 1 97.19 218 GLU A C 1
ATOM 1732 O O . GLU A 1 218 ? -25.219 2.305 11.422 1 97.19 218 GLU A O 1
ATOM 1737 N N . VAL A 1 219 ? -23.906 0.447 11.492 1 97.62 219 VAL A N 1
ATOM 1738 C CA . VAL A 1 219 ? -24.078 0.165 10.07 1 97.62 219 VAL A CA 1
ATOM 1739 C C . VAL A 1 219 ? -25.516 -0.266 9.797 1 97.62 219 VAL A C 1
ATOM 1741 O O . VAL A 1 219 ? -26.156 0.223 8.859 1 97.62 219 VAL A O 1
ATOM 1744 N N . ARG A 1 220 ? -26.016 -1.152 10.641 1 96.88 220 ARG A N 1
ATOM 1745 C CA . ARG A 1 220 ? -27.391 -1.629 10.492 1 96.88 220 ARG A CA 1
ATOM 1746 C C . ARG A 1 220 ? -28.375 -0.47 10.523 1 96.88 220 ARG A C 1
ATOM 1748 O O . ARG A 1 220 ? -29.297 -0.406 9.703 1 96.88 220 ARG A O 1
ATOM 1755 N N . GLU A 1 221 ? -28.188 0.441 11.484 1 96.69 221 GLU A N 1
ATOM 1756 C CA . GLU A 1 221 ? -29.062 1.599 11.617 1 96.69 221 GLU A CA 1
ATOM 1757 C C . GLU A 1 221 ? -29.016 2.469 10.359 1 96.69 221 GLU A C 1
ATOM 1759 O O . GLU A 1 221 ? -30.047 2.943 9.891 1 96.69 221 GLU A O 1
ATOM 1764 N N . GLU A 1 222 ? -27.828 2.648 9.859 1 96.75 222 GLU A N 1
ATOM 1765 C CA . GLU A 1 222 ? -27.672 3.471 8.664 1 96.75 222 GLU A CA 1
ATOM 1766 C C . GLU A 1 222 ? -28.312 2.795 7.449 1 96.75 222 GLU A C 1
ATOM 1768 O O . GLU A 1 222 ? -28.938 3.455 6.621 1 96.75 222 GLU A O 1
ATOM 1773 N N . VAL A 1 223 ? -28.156 1.439 7.332 1 97.06 223 VAL A N 1
ATOM 1774 C CA . VAL A 1 223 ? -28.688 0.647 6.23 1 97.06 223 VAL A CA 1
ATOM 1775 C C . VAL A 1 223 ? -30.219 0.743 6.219 1 97.06 223 VAL A C 1
ATOM 1777 O O . VAL A 1 223 ? -30.828 0.836 5.152 1 97.06 223 VAL A O 1
ATOM 1780 N N . LYS A 1 224 ? -30.828 0.8 7.371 1 94.94 224 LYS A N 1
ATOM 1781 C CA . LYS A 1 224 ? -32.281 0.834 7.5 1 94.94 224 LYS A CA 1
ATOM 1782 C C . LYS A 1 224 ? -32.875 2.072 6.824 1 94.94 224 LYS A C 1
ATOM 1784 O O . LYS A 1 224 ? -34.031 2.062 6.383 1 94.94 224 LYS A O 1
ATOM 1789 N N . LYS A 1 225 ? -32.094 3.068 6.719 1 93.88 225 LYS A N 1
ATOM 1790 C CA . LYS A 1 225 ? -32.562 4.312 6.113 1 93.88 225 LYS A CA 1
ATOM 1791 C C . LYS A 1 225 ? -32.719 4.156 4.605 1 93.88 225 LYS A C 1
ATOM 1793 O O . LYS A 1 225 ? -33.312 5.031 3.949 1 93.88 225 LYS A O 1
ATOM 1798 N N . HIS A 1 226 ? -32.312 3.053 4.098 1 92.25 226 HIS A N 1
ATOM 1799 C CA . HIS A 1 226 ? -32.312 2.889 2.646 1 92.25 226 HIS A CA 1
ATOM 1800 C C . HIS A 1 226 ? -33.344 1.831 2.213 1 92.25 226 HIS A C 1
ATOM 1802 O O . HIS A 1 226 ? -33.344 1.401 1.057 1 92.25 226 HIS A O 1
ATOM 1808 N N . PHE A 1 227 ? -34.062 1.342 3.158 1 86.12 227 PHE A N 1
ATOM 1809 C CA . PHE A 1 227 ? -35.219 0.465 2.881 1 86.12 227 PHE A CA 1
ATOM 1810 C C . PHE A 1 227 ? -36.531 1.191 3.119 1 86.12 227 PHE A C 1
ATOM 1812 O O . PHE A 1 227 ? -36.594 2.105 3.943 1 86.12 227 PHE A O 1
ATOM 1819 N N . MET B 1 1 ? -11.148 15.062 6.93 1 90.44 1 MET B N 1
ATOM 1820 C CA . MET B 1 1 ? -10.711 13.844 6.262 1 90.44 1 MET B CA 1
ATOM 1821 C C . MET B 1 1 ? -10.969 13.914 4.762 1 90.44 1 MET B C 1
ATOM 1823 O O . MET B 1 1 ? -11.812 14.695 4.312 1 90.44 1 MET B O 1
ATOM 1827 N N . SER B 1 2 ? -10.164 13.258 4.039 1 88.75 2 SER B N 1
ATOM 1828 C CA . SER B 1 2 ? -10.539 13.062 2.641 1 88.75 2 SER B CA 1
ATOM 1829 C C . SER B 1 2 ? -11.922 12.422 2.521 1 88.75 2 SER B C 1
ATOM 1831 O O . SER B 1 2 ? -12.359 11.711 3.422 1 88.75 2 SER B O 1
ATOM 1833 N N . LYS B 1 3 ? -12.523 12.836 1.488 1 93.75 3 LYS B N 1
ATOM 1834 C CA . LYS B 1 3 ? -13.867 12.312 1.265 1 93.75 3 LYS B CA 1
ATOM 1835 C C . LYS B 1 3 ? -13.844 11.141 0.286 1 93.75 3 LYS B C 1
ATOM 1837 O O . LYS B 1 3 ? -13.219 11.219 -0.772 1 93.75 3 LYS B O 1
ATOM 1842 N N . ILE B 1 4 ? -14.578 10.078 0.618 1 93 4 ILE B N 1
ATOM 1843 C CA . ILE B 1 4 ? -14.695 8.93 -0.274 1 93 4 ILE B CA 1
ATOM 1844 C C . ILE B 1 4 ? -15.359 9.359 -1.581 1 93 4 ILE B C 1
ATOM 1846 O O . ILE B 1 4 ? -14.969 8.906 -2.66 1 93 4 ILE B O 1
ATOM 1850 N N . SER B 1 5 ? -16.297 10.273 -1.477 1 90.19 5 SER B N 1
ATOM 1851 C CA . SER B 1 5 ? -17.062 10.742 -2.623 1 90.19 5 SER B CA 1
ATOM 1852 C C . SER B 1 5 ? -16.172 11.398 -3.664 1 90.19 5 SER B C 1
ATOM 1854 O O . SER B 1 5 ? -16.531 11.477 -4.844 1 90.19 5 SER B O 1
ATOM 1856 N N . ASN B 1 6 ? -15.055 11.859 -3.211 1 85.81 6 ASN B N 1
ATOM 1857 C CA . ASN B 1 6 ? -14.148 12.57 -4.102 1 85.81 6 ASN B CA 1
ATOM 1858 C C . ASN B 1 6 ? -13.102 11.633 -4.699 1 85.81 6 ASN B C 1
ATOM 1860 O O . ASN B 1 6 ? -12.367 12.023 -5.609 1 85.81 6 ASN B O 1
ATOM 1864 N N . ALA B 1 7 ? -13.094 10.453 -4.164 1 84.25 7 ALA B N 1
ATOM 1865 C CA . ALA B 1 7 ? -12.047 9.523 -4.59 1 84.25 7 ALA B CA 1
ATOM 1866 C C . ALA B 1 7 ? -12.445 8.812 -5.879 1 84.25 7 ALA B C 1
ATOM 1868 O O . ALA B 1 7 ? -13.578 8.336 -6.012 1 84.25 7 ALA B O 1
ATOM 1869 N N . LEU B 1 8 ? -11.656 8.82 -6.82 1 71.19 8 LEU B N 1
ATOM 1870 C CA . LEU B 1 8 ? -11.938 8.18 -8.102 1 71.19 8 LEU B CA 1
ATOM 1871 C C . LEU B 1 8 ? -11.719 6.676 -8.023 1 71.19 8 LEU B C 1
ATOM 1873 O O . LEU B 1 8 ? -12.445 5.902 -8.656 1 71.19 8 LEU B O 1
ATOM 1877 N N . GLY B 1 9 ? -11.008 6.281 -7.062 1 65.5 9 GLY B N 1
ATOM 1878 C CA . GLY B 1 9 ? -10.633 4.875 -7.027 1 65.5 9 GLY B CA 1
ATOM 1879 C C . GLY B 1 9 ? -9.961 4.406 -8.305 1 65.5 9 GLY B C 1
ATOM 1880 O O . GLY B 1 9 ? -9.656 5.215 -9.18 1 65.5 9 GLY B O 1
ATOM 1881 N N . ARG B 1 10 ? -9.578 3.094 -8.477 1 64.69 10 ARG B N 1
ATOM 1882 C CA . ARG B 1 10 ? -9.055 2.529 -9.711 1 64.69 10 ARG B CA 1
ATOM 1883 C C . ARG B 1 10 ? -10.156 2.367 -10.75 1 64.69 10 ARG B C 1
ATOM 1885 O O . ARG B 1 10 ? -11.242 1.886 -10.438 1 64.69 10 ARG B O 1
ATOM 1892 N N . LYS B 1 11 ? -10.031 3 -11.82 1 58.84 11 LYS B N 1
ATOM 1893 C CA . LYS B 1 11 ? -11.016 2.936 -12.898 1 58.84 11 LYS B CA 1
ATOM 1894 C C . LYS B 1 11 ? -11.141 1.514 -13.438 1 58.84 11 LYS B C 1
ATOM 1896 O O . LYS B 1 11 ? -12.203 1.125 -13.93 1 58.84 11 LYS B O 1
ATOM 1901 N N . ASP B 1 12 ? -10.07 0.807 -13.43 1 59.5 12 ASP B N 1
ATOM 1902 C CA . ASP B 1 12 ? -10.117 -0.507 -14.07 1 59.5 12 ASP B CA 1
ATOM 1903 C C . ASP B 1 12 ? -10.867 -1.513 -13.195 1 59.5 12 ASP B C 1
ATOM 1905 O O . ASP B 1 12 ? -10.758 -1.478 -11.969 1 59.5 12 ASP B O 1
ATOM 1909 N N . GLY B 1 13 ? -12.031 -1.993 -13.695 1 61.53 13 GLY B N 1
ATOM 1910 C CA . GLY B 1 13 ? -12.914 -2.943 -13.031 1 61.53 13 GLY B CA 1
ATOM 1911 C C . GLY B 1 13 ? -12.188 -4.188 -12.555 1 61.53 13 GLY B C 1
ATOM 1912 O O . GLY B 1 13 ? -12.758 -4.996 -11.812 1 61.53 13 GLY B O 1
ATOM 1913 N N . ASN B 1 14 ? -10.93 -4.285 -12.828 1 73.75 14 ASN B N 1
ATOM 1914 C CA . ASN B 1 14 ? -10.273 -5.527 -12.438 1 73.75 14 ASN B CA 1
ATOM 1915 C C . ASN B 1 14 ? -9.281 -5.297 -11.297 1 73.75 14 ASN B C 1
ATOM 1917 O O . ASN B 1 14 ? -8.133 -5.734 -11.367 1 73.75 14 ASN B O 1
ATOM 1921 N N . SER B 1 15 ? -9.797 -4.695 -10.18 1 82.81 15 SER B N 1
ATOM 1922 C CA . SER B 1 15 ? -8.945 -4.434 -9.023 1 82.81 15 SER B CA 1
ATOM 1923 C C . SER B 1 15 ? -8.891 -5.641 -8.094 1 82.81 15 SER B C 1
ATOM 1925 O O . SER B 1 15 ? -9.688 -6.57 -8.227 1 82.81 15 SER B O 1
ATOM 1927 N N . GLY B 1 16 ? -7.82 -5.633 -7.254 1 88.81 16 GLY B N 1
ATOM 1928 C CA . GLY B 1 16 ? -7.727 -6.672 -6.238 1 88.81 16 GLY B CA 1
ATOM 1929 C C . GLY B 1 16 ? -8.953 -6.75 -5.352 1 88.81 16 GLY B C 1
ATOM 1930 O O . GLY B 1 16 ? -9.359 -7.84 -4.949 1 88.81 16 GLY B O 1
ATOM 1931 N N . TYR B 1 17 ? -9.586 -5.668 -5.176 1 92.12 17 TYR B N 1
ATOM 1932 C CA . TYR B 1 17 ? -10.797 -5.629 -4.371 1 92.12 17 TYR B CA 1
ATOM 1933 C C . TYR B 1 17 ? -11.945 -6.344 -5.082 1 92.12 17 TYR B C 1
ATOM 1935 O O . TYR B 1 17 ? -12.688 -7.109 -4.461 1 92.12 17 TYR B O 1
ATOM 1943 N N . THR B 1 18 ? -12.055 -6.082 -6.363 1 92.06 18 THR B N 1
ATOM 1944 C CA . THR B 1 18 ? -13.086 -6.75 -7.148 1 92.06 18 THR B CA 1
ATOM 1945 C C . THR B 1 18 ? -12.891 -8.266 -7.125 1 92.06 18 THR B C 1
ATOM 1947 O O . THR B 1 18 ? -13.859 -9.016 -6.984 1 92.06 18 THR B O 1
ATOM 1950 N N . ARG B 1 19 ? -11.68 -8.641 -7.18 1 91.38 19 ARG B N 1
ATOM 1951 C CA . ARG B 1 19 ? -11.391 -10.07 -7.188 1 91.38 19 ARG B CA 1
ATOM 1952 C C . ARG B 1 19 ? -11.711 -10.703 -5.84 1 91.38 19 ARG B C 1
ATOM 1954 O O . ARG B 1 19 ? -12.117 -11.867 -5.773 1 91.38 19 ARG B O 1
ATOM 1961 N N . VAL B 1 20 ? -11.578 -9.961 -4.781 1 94.19 20 VAL B N 1
ATOM 1962 C CA . VAL B 1 20 ? -11.812 -10.484 -3.439 1 94.19 20 VAL B CA 1
ATOM 1963 C C . VAL B 1 20 ? -13.312 -10.648 -3.205 1 94.19 20 VAL B C 1
ATOM 1965 O O . VAL B 1 20 ? -13.75 -11.656 -2.637 1 94.19 20 VAL B O 1
ATOM 1968 N N . VAL B 1 21 ? -14.117 -9.695 -3.732 1 95.75 21 VAL B N 1
ATOM 1969 C CA . VAL B 1 21 ? -15.523 -9.703 -3.34 1 95.75 21 VAL B CA 1
ATOM 1970 C C . VAL B 1 21 ? -16.391 -10.141 -4.52 1 95.75 21 VAL B C 1
ATOM 1972 O O . VAL B 1 21 ? -17.578 -10.414 -4.355 1 95.75 21 VAL B O 1
ATOM 1975 N N . GLY B 1 22 ? -15.922 -10.203 -5.75 1 93.5 22 GLY B N 1
ATOM 1976 C CA . GLY B 1 22 ? -16.594 -10.758 -6.918 1 93.5 22 GLY B CA 1
ATOM 1977 C C . GLY B 1 22 ? -17.656 -9.844 -7.48 1 93.5 22 GLY B C 1
ATOM 1978 O O . GLY B 1 22 ? -18.547 -10.289 -8.203 1 93.5 22 GLY B O 1
ATOM 1979 N N . ASN B 1 23 ? -17.672 -8.641 -7.016 1 94.56 23 ASN B N 1
ATOM 1980 C CA . ASN B 1 23 ? -18.594 -7.609 -7.484 1 94.56 23 ASN B CA 1
ATOM 1981 C C . ASN B 1 23 ? -17.859 -6.336 -7.883 1 94.56 23 ASN B C 1
ATOM 1983 O O . ASN B 1 23 ? -17.188 -5.719 -7.055 1 94.56 23 ASN B O 1
ATOM 1987 N N . ALA B 1 24 ? -17.984 -5.973 -9.164 1 92.75 24 ALA B N 1
ATOM 1988 C CA . ALA B 1 24 ? -17.203 -4.871 -9.719 1 92.75 24 ALA B CA 1
ATOM 1989 C C . ALA B 1 24 ? -17.531 -3.557 -9.008 1 92.75 24 ALA B C 1
ATOM 1991 O O . ALA B 1 24 ? -16.625 -2.793 -8.664 1 92.75 24 ALA B O 1
ATOM 1992 N N . GLU B 1 25 ? -18.781 -3.268 -8.789 1 94.06 25 GLU B N 1
ATOM 1993 C CA . GLU B 1 25 ? -19.203 -2.012 -8.172 1 94.06 25 GLU B CA 1
ATOM 1994 C C . GLU B 1 25 ? -18.734 -1.937 -6.719 1 94.06 25 GLU B C 1
ATOM 1996 O O . GLU B 1 25 ? -18.188 -0.917 -6.285 1 94.06 25 GLU B O 1
ATOM 2001 N N . LEU B 1 26 ? -18.906 -3.029 -6.008 1 95.62 26 LEU B N 1
ATOM 2002 C CA . LEU B 1 26 ? -18.469 -3.061 -4.617 1 95.62 26 LEU B CA 1
ATOM 2003 C C . LEU B 1 26 ? -16.938 -2.975 -4.535 1 95.62 26 LEU B C 1
ATOM 2005 O O . LEU B 1 26 ? -16.406 -2.25 -3.693 1 95.62 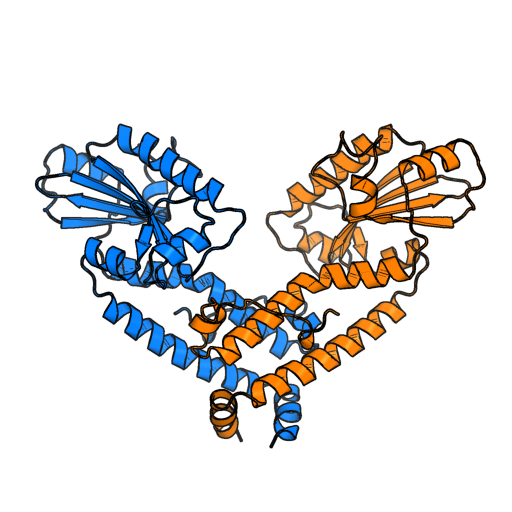26 LEU B O 1
ATOM 2009 N N . GLY B 1 27 ? -16.281 -3.736 -5.41 1 94.25 27 GLY B N 1
ATOM 2010 C CA . GLY B 1 27 ? -14.828 -3.662 -5.465 1 94.25 27 GLY B CA 1
ATOM 2011 C C . GLY B 1 27 ? -14.305 -2.256 -5.703 1 94.25 27 GLY B C 1
ATOM 2012 O O . GLY B 1 27 ? -13.352 -1.825 -5.055 1 94.25 27 GLY B O 1
ATOM 2013 N N . GLN B 1 28 ? -14.93 -1.597 -6.602 1 93.19 28 GLN B N 1
ATOM 2014 C CA . GLN B 1 28 ? -14.555 -0.218 -6.895 1 93.19 28 GLN B CA 1
ATOM 2015 C C . GLN B 1 28 ? -14.773 0.682 -5.68 1 93.19 28 GLN B C 1
ATOM 2017 O O . GLN B 1 28 ? -13.953 1.558 -5.395 1 93.19 28 GLN B O 1
ATOM 2022 N N . LEU B 1 29 ? -15.867 0.529 -5.023 1 95 29 LEU B N 1
ATOM 2023 C CA . LEU B 1 29 ? -16.172 1.32 -3.834 1 95 29 LEU B CA 1
ATOM 2024 C C . LEU B 1 29 ? -15.125 1.088 -2.748 1 95 29 LEU B C 1
ATOM 2026 O O . LEU B 1 29 ? -14.633 2.041 -2.143 1 95 29 LEU B O 1
ATOM 2030 N N . LEU B 1 30 ? -14.781 -0.155 -2.512 1 94.94 30 LEU B N 1
ATOM 2031 C CA . LEU B 1 30 ? -13.758 -0.49 -1.529 1 94.94 30 LEU B CA 1
ATOM 2032 C C . LEU B 1 30 ? -12.414 0.104 -1.926 1 94.94 30 LEU B C 1
ATOM 2034 O O . LEU B 1 30 ? -11.656 0.572 -1.068 1 94.94 30 LEU B O 1
ATOM 2038 N N . SER B 1 31 ? -12.117 0.055 -3.182 1 92.38 31 SER B N 1
ATOM 2039 C CA . SER B 1 31 ? -10.898 0.675 -3.693 1 92.38 31 SER B CA 1
ATOM 2040 C C . SER B 1 31 ? -10.891 2.178 -3.43 1 92.38 31 SER B C 1
ATOM 2042 O O . SER B 1 31 ? -9.852 2.752 -3.111 1 92.38 31 SER B O 1
ATOM 2044 N N . ARG B 1 32 ? -12.031 2.807 -3.58 1 93.38 32 ARG B N 1
ATOM 2045 C CA . ARG B 1 32 ? -12.164 4.23 -3.287 1 93.38 32 ARG B CA 1
ATOM 2046 C C . ARG B 1 32 ? -11.898 4.512 -1.812 1 93.38 32 ARG B C 1
ATOM 2048 O O . ARG B 1 32 ? -11.312 5.543 -1.467 1 93.38 32 ARG B O 1
ATOM 2055 N N . VAL B 1 33 ? -12.336 3.639 -0.984 1 94.94 33 VAL B N 1
ATOM 2056 C CA . VAL B 1 33 ? -12.078 3.797 0.443 1 94.94 33 VAL B CA 1
ATOM 2057 C C . VAL B 1 33 ? -10.57 3.762 0.7 1 94.94 33 VAL B C 1
ATOM 2059 O O . VAL B 1 33 ? -10.039 4.602 1.432 1 94.94 33 VAL B O 1
ATOM 2062 N N . GLN B 1 34 ? -9.93 2.816 0.119 1 92.25 34 GLN B N 1
ATOM 2063 C CA . GLN B 1 34 ? -8.477 2.73 0.258 1 92.25 34 GLN B CA 1
ATOM 2064 C C . GLN B 1 34 ? -7.797 3.998 -0.254 1 92.25 34 GLN B C 1
ATOM 2066 O O . GLN B 1 34 ? -6.883 4.52 0.385 1 92.25 34 GLN B O 1
ATOM 2071 N N . ALA B 1 35 ? -8.203 4.418 -1.428 1 90.38 35 ALA B N 1
ATOM 2072 C CA . ALA B 1 35 ? -7.668 5.656 -1.983 1 90.38 35 ALA B CA 1
ATOM 2073 C C . ALA B 1 35 ? -7.867 6.82 -1.02 1 90.38 35 ALA B C 1
ATOM 2075 O O . ALA B 1 35 ? -7.004 7.695 -0.904 1 90.38 35 ALA B O 1
ATOM 2076 N N . THR B 1 36 ? -8.953 6.855 -0.369 1 93.81 36 THR B N 1
ATOM 2077 C CA . THR B 1 36 ? -9.266 7.906 0.594 1 93.81 36 THR B CA 1
ATOM 2078 C C . THR B 1 36 ? -8.344 7.824 1.803 1 93.81 36 THR B C 1
ATOM 2080 O O . THR B 1 36 ? -7.875 8.852 2.303 1 93.81 36 THR B O 1
ATOM 2083 N N . VAL B 1 37 ? -8.055 6.621 2.258 1 90.94 37 VAL B N 1
ATOM 2084 C CA . VAL B 1 37 ? -7.117 6.426 3.357 1 90.94 37 VAL B CA 1
ATOM 2085 C C . VAL B 1 37 ? -5.762 7.023 2.994 1 90.94 37 VAL B C 1
ATOM 2087 O O . VAL B 1 37 ? -5.176 7.77 3.781 1 90.94 37 VAL B O 1
ATOM 2090 N N . ILE B 1 38 ? -5.352 6.738 1.836 1 87 38 ILE B N 1
ATOM 2091 C CA . ILE B 1 38 ? -4.051 7.195 1.366 1 87 38 ILE B CA 1
ATOM 2092 C C . ILE B 1 38 ? -4.047 8.719 1.253 1 87 38 ILE B C 1
ATOM 2094 O O . ILE B 1 38 ? -3.084 9.375 1.653 1 87 38 ILE B O 1
ATOM 2098 N N . SER B 1 39 ? -5.109 9.297 0.813 1 91.25 39 SER B N 1
ATOM 2099 C CA . SER B 1 39 ? -5.176 10.734 0.546 1 91.25 39 SER B CA 1
ATOM 2100 C C . SER B 1 39 ? -5.375 11.523 1.833 1 91.25 39 SER B C 1
ATOM 2102 O O . SER B 1 39 ? -5.324 12.758 1.824 1 91.25 39 SER B O 1
ATOM 2104 N N . ASN B 1 40 ? -5.574 10.844 2.895 1 92 40 ASN B N 1
ATOM 2105 C CA . ASN B 1 40 ? -5.832 11.516 4.164 1 92 40 ASN B CA 1
ATOM 2106 C C . ASN B 1 40 ? -4.637 12.359 4.602 1 92 40 ASN B C 1
ATOM 2108 O O . ASN B 1 40 ? -4.809 13.43 5.195 1 92 40 ASN B O 1
ATOM 2112 N N . GLY B 1 41 ? -3.469 11.891 4.34 1 89.56 41 GLY B N 1
ATOM 2113 C CA . GLY B 1 41 ? -2.289 12.672 4.664 1 89.56 41 GLY B CA 1
ATOM 2114 C C . GLY B 1 41 ? -2.242 14.008 3.943 1 89.56 41 GLY B C 1
ATOM 2115 O O . GLY B 1 41 ? -1.975 15.047 4.559 1 89.56 41 GLY B O 1
ATOM 2116 N N . ASN B 1 42 ? -2.559 13.984 2.703 1 91.38 42 ASN B N 1
ATOM 2117 C CA . ASN B 1 42 ? -2.588 15.203 1.909 1 91.38 42 ASN B CA 1
ATOM 2118 C C . ASN B 1 42 ? -3.664 16.172 2.402 1 91.38 42 ASN B C 1
ATOM 2120 O O . ASN B 1 42 ? -3.455 17.375 2.424 1 91.38 42 ASN B O 1
ATOM 2124 N N . GLU B 1 43 ? -4.758 15.609 2.744 1 93.88 43 GLU B N 1
ATOM 2125 C CA . GLU B 1 43 ? -5.844 16.438 3.248 1 93.88 43 GLU B CA 1
ATOM 2126 C C . GLU B 1 43 ? -5.461 17.109 4.566 1 93.88 43 GLU B C 1
ATOM 2128 O O . GLU B 1 43 ? -5.777 18.281 4.789 1 93.88 43 GLU B O 1
ATOM 2133 N N . LEU B 1 44 ? -4.828 16.375 5.391 1 95.69 44 LEU B N 1
ATOM 2134 C CA . LEU B 1 44 ? -4.352 16.938 6.648 1 95.69 44 LEU B CA 1
ATOM 2135 C C . LEU B 1 44 ? -3.395 18.094 6.391 1 95.69 44 LEU B C 1
ATOM 2137 O O . LEU B 1 44 ? -3.527 19.172 6.992 1 95.69 44 LEU B O 1
ATOM 2141 N N . GLU B 1 45 ? -2.455 17.875 5.512 1 95.62 45 GLU B N 1
ATOM 2142 C CA . GLU B 1 45 ? -1.523 18.938 5.145 1 95.62 45 GLU B CA 1
ATOM 2143 C C . GLU B 1 45 ? -2.266 20.172 4.641 1 95.62 45 GLU B C 1
ATOM 2145 O O . GLU B 1 45 ? -1.927 21.297 5.008 1 95.62 45 GLU B O 1
ATOM 2150 N N . ARG B 1 46 ? -3.238 19.938 3.875 1 95.44 46 ARG B N 1
ATOM 2151 C CA . ARG B 1 46 ? -4.039 21.031 3.342 1 95.44 46 ARG B CA 1
ATOM 2152 C C . ARG B 1 46 ? -4.727 21.797 4.461 1 95.44 46 ARG B C 1
ATOM 2154 O O . ARG B 1 46 ? -4.711 23.031 4.477 1 95.44 46 ARG B O 1
ATOM 2161 N N . LEU B 1 47 ? -5.332 21.109 5.383 1 96.56 47 LEU B N 1
ATOM 2162 C CA . LEU B 1 47 ? -6.012 21.734 6.508 1 96.56 47 LEU B CA 1
ATOM 2163 C C . LEU B 1 47 ? -5.047 22.594 7.32 1 96.56 47 LEU B C 1
ATOM 2165 O O . LEU B 1 47 ? -5.391 23.703 7.73 1 96.56 47 LEU B O 1
ATOM 2169 N N . ILE B 1 48 ? -3.85 22.109 7.484 1 97.31 48 ILE B N 1
ATOM 2170 C CA . ILE B 1 48 ? -2.836 22.812 8.266 1 97.31 48 ILE B CA 1
ATOM 2171 C C . ILE B 1 48 ? -2.355 24.031 7.5 1 97.31 48 ILE B C 1
ATOM 2173 O O . ILE B 1 48 ? -2.35 25.141 8.039 1 97.31 48 ILE B O 1
ATOM 2177 N N . THR B 1 49 ? -2.039 23.812 6.262 1 96.69 49 THR B N 1
ATOM 2178 C CA . THR B 1 49 ? -1.418 24.875 5.477 1 96.69 49 THR B CA 1
ATOM 2179 C C . THR B 1 49 ? -2.383 26.047 5.285 1 96.69 49 THR B C 1
ATOM 2181 O O . THR B 1 49 ? -1.962 27.203 5.227 1 96.69 49 THR B O 1
ATOM 2184 N N . GLN B 1 50 ? -3.654 25.797 5.254 1 96.56 50 GLN B N 1
ATOM 2185 C CA . GLN B 1 50 ? -4.668 26.828 5.055 1 96.56 50 GLN B CA 1
ATOM 2186 C C . GLN B 1 50 ? -4.734 27.766 6.25 1 96.56 50 GLN B C 1
ATOM 2188 O O . GLN B 1 50 ? -5.332 28.844 6.164 1 96.56 50 GLN B O 1
ATOM 2193 N N . ARG B 1 51 ? -4.082 27.453 7.254 1 97.19 51 ARG B N 1
ATOM 2194 C CA . ARG B 1 51 ? -4.219 28.203 8.5 1 97.19 51 ARG B CA 1
ATOM 2195 C C . ARG B 1 51 ? -2.893 28.828 8.922 1 97.19 51 ARG B C 1
ATOM 2197 O O . ARG B 1 51 ? -2.793 29.422 9.992 1 97.19 51 ARG B O 1
ATOM 2204 N N . CYS B 1 52 ? -1.886 28.672 8.078 1 97.81 52 CYS B N 1
ATOM 2205 C CA . CYS B 1 52 ? -0.534 29.078 8.445 1 97.81 52 CYS B CA 1
ATOM 2206 C C . CYS B 1 52 ? -0.028 30.188 7.535 1 97.81 52 CYS B C 1
ATOM 2208 O O . CYS B 1 52 ? -0.581 30.406 6.457 1 97.81 52 CYS B O 1
ATOM 2210 N N . ASN B 1 53 ? 0.977 30.953 8.078 1 97.31 53 ASN B N 1
ATOM 2211 C CA . ASN B 1 53 ? 1.75 31.844 7.227 1 97.31 53 ASN B CA 1
ATOM 2212 C C . ASN B 1 53 ? 2.721 31.078 6.336 1 97.31 53 ASN B C 1
ATOM 2214 O O . ASN B 1 53 ? 3.74 30.578 6.809 1 97.31 53 ASN B O 1
ATOM 2218 N N . LEU B 1 54 ? 2.455 31.047 5.031 1 98 54 LEU B N 1
ATOM 2219 C CA . LEU B 1 54 ? 3.219 30.203 4.117 1 98 54 LEU B CA 1
ATOM 2220 C C . LEU B 1 54 ? 4.379 30.969 3.504 1 98 54 LEU B C 1
ATOM 2222 O O . LEU B 1 54 ? 4.234 32.156 3.164 1 98 54 LEU B O 1
ATOM 2226 N N . ILE B 1 55 ? 5.445 30.312 3.43 1 98 55 ILE B N 1
ATOM 2227 C CA . ILE B 1 55 ? 6.59 30.828 2.689 1 98 55 ILE B CA 1
ATOM 2228 C C . ILE B 1 55 ? 6.438 30.5 1.206 1 98 55 ILE B C 1
ATOM 2230 O O . ILE B 1 55 ? 6.297 29.344 0.832 1 98 55 ILE B O 1
ATOM 2234 N N . GLU B 1 56 ? 6.516 31.5 0.395 1 97 56 GLU B N 1
ATOM 2235 C CA . GLU B 1 56 ? 6.348 31.312 -1.043 1 97 56 GLU B CA 1
ATOM 2236 C C . GLU B 1 56 ? 7.688 31.031 -1.723 1 97 56 GLU B C 1
ATOM 2238 O O . GLU B 1 56 ? 7.742 30.328 -2.734 1 97 56 GLU B O 1
ATOM 2243 N N . ASN B 1 57 ? 8.656 31.625 -1.209 1 97.94 57 ASN B N 1
ATOM 2244 C CA . ASN B 1 57 ? 10.016 31.484 -1.708 1 97.94 57 ASN B CA 1
ATOM 2245 C C . ASN B 1 57 ? 11.031 31.422 -0.565 1 97.94 57 ASN B C 1
ATOM 2247 O O . ASN B 1 57 ? 11.352 32.438 0.046 1 97.94 57 ASN B O 1
ATOM 2251 N N . ILE B 1 58 ? 11.516 30.188 -0.372 1 98 58 ILE B N 1
ATOM 2252 C CA . ILE B 1 58 ? 12.344 29.938 0.801 1 98 58 ILE B CA 1
ATOM 2253 C C . ILE B 1 58 ? 13.672 30.672 0.658 1 98 58 ILE B C 1
ATOM 2255 O O . ILE B 1 58 ? 14.25 31.125 1.651 1 98 58 ILE B O 1
ATOM 2259 N N . ASP B 1 59 ? 14.172 30.859 -0.601 1 97.81 59 ASP B N 1
ATOM 2260 C CA . ASP B 1 59 ? 15.422 31.594 -0.818 1 97.81 59 ASP B CA 1
ATOM 2261 C C . ASP B 1 59 ? 15.297 33.031 -0.342 1 97.81 59 ASP B C 1
ATOM 2263 O O . ASP B 1 59 ? 16.156 33.531 0.407 1 97.81 59 ASP B O 1
ATOM 2267 N N . VAL B 1 60 ? 14.273 33.656 -0.717 1 96.88 60 VAL B N 1
ATOM 2268 C CA . VAL B 1 60 ? 14.023 35.062 -0.379 1 96.88 60 VAL B CA 1
ATOM 2269 C C . VAL B 1 60 ? 13.742 35.188 1.116 1 96.88 60 VAL B C 1
ATOM 2271 O O . VAL B 1 60 ? 14.25 36.094 1.774 1 96.88 60 VAL B O 1
ATOM 2274 N N . PHE B 1 61 ? 13.016 34.25 1.636 1 97.5 61 PHE B N 1
ATOM 2275 C CA . PHE B 1 61 ? 12.641 34.281 3.045 1 97.5 61 PHE B CA 1
ATOM 2276 C C . PHE B 1 61 ? 13.883 34.25 3.934 1 97.5 61 PHE B C 1
ATOM 2278 O O . PHE B 1 61 ? 14.016 35.062 4.859 1 97.5 61 PHE B O 1
ATOM 2285 N N . ILE B 1 62 ? 14.727 33.312 3.627 1 96.81 62 ILE B N 1
ATOM 2286 C CA . ILE B 1 62 ? 15.922 33.156 4.441 1 96.81 62 ILE B CA 1
ATOM 2287 C C . ILE B 1 62 ? 16.812 34.375 4.289 1 96.81 62 ILE B C 1
ATOM 2289 O O . ILE B 1 62 ? 17.359 34.875 5.273 1 96.81 62 ILE B O 1
ATOM 2293 N N . GLU B 1 63 ? 16.969 34.844 3.127 1 95.25 63 GLU B N 1
ATOM 2294 C CA . GLU B 1 63 ? 17.766 36.031 2.889 1 95.25 63 GLU B CA 1
ATOM 2295 C C . GLU B 1 63 ? 17.203 37.25 3.65 1 95.25 63 GLU B C 1
ATOM 2297 O O . GLU B 1 63 ? 17.938 37.969 4.324 1 95.25 63 GLU B O 1
ATOM 2302 N N . ASP B 1 64 ? 15.953 37.469 3.574 1 94.69 64 ASP B N 1
ATOM 2303 C CA . ASP B 1 64 ? 15.297 38.594 4.223 1 94.69 64 ASP B CA 1
ATOM 2304 C C . ASP B 1 64 ? 15.414 38.469 5.742 1 94.69 64 ASP B C 1
ATOM 2306 O O . ASP B 1 64 ? 15.641 39.5 6.422 1 94.69 64 ASP B O 1
ATOM 2310 N N . THR B 1 65 ? 15.227 37.312 6.273 1 93.12 65 THR B N 1
ATOM 2311 C CA . THR B 1 65 ? 15.297 37.094 7.719 1 93.12 65 THR B CA 1
ATOM 2312 C C . THR B 1 65 ? 16.719 37.312 8.227 1 93.12 65 THR B C 1
ATOM 2314 O O . THR B 1 65 ? 16.922 37.812 9.344 1 93.12 65 THR B O 1
ATOM 2317 N N . THR B 1 66 ? 17.609 36.938 7.418 1 88.44 66 THR B N 1
ATOM 2318 C CA . THR B 1 66 ? 19.016 37.062 7.781 1 88.44 66 THR B CA 1
ATOM 2319 C C . THR B 1 66 ? 19.438 38.531 7.766 1 88.44 66 THR B C 1
ATOM 2321 O O . THR B 1 66 ? 20.172 38.969 8.656 1 88.44 66 THR B O 1
ATOM 2324 N N . ARG B 1 67 ? 18.984 39.312 6.867 1 88.5 67 ARG B N 1
ATOM 2325 C CA . ARG B 1 67 ? 19.406 40.688 6.695 1 88.5 67 ARG B CA 1
ATOM 2326 C C . ARG B 1 67 ? 18.547 41.625 7.523 1 88.5 67 ARG B C 1
ATOM 2328 O O . ARG B 1 67 ? 18.844 42.844 7.605 1 88.5 67 ARG B O 1
ATOM 2335 N N . GLY B 1 68 ? 17.656 41.125 8.203 1 77.12 68 GLY B N 1
ATOM 2336 C CA . GLY B 1 68 ? 16.781 41.969 9.031 1 77.12 68 GLY B CA 1
ATOM 2337 C C . GLY B 1 68 ? 15.797 42.781 8.227 1 77.12 68 GLY B C 1
ATOM 2338 O O . GLY B 1 68 ? 15.398 43.875 8.648 1 77.12 68 GLY B O 1
ATOM 2339 N N . ASN B 1 69 ? 15.562 42.281 7.047 1 76.38 69 ASN B N 1
ATOM 2340 C CA . ASN B 1 69 ? 14.688 43 6.109 1 76.38 69 ASN B CA 1
ATOM 2341 C C . ASN B 1 69 ? 13.227 42.594 6.312 1 76.38 69 ASN B C 1
ATOM 2343 O O . ASN B 1 69 ? 12.711 41.719 5.641 1 76.38 69 ASN B O 1
ATOM 2347 N N . ASN B 1 70 ? 12.484 43.25 7.078 1 79.69 70 ASN B N 1
ATOM 2348 C CA . ASN B 1 70 ? 11.031 43.375 7.094 1 79.69 70 ASN B CA 1
ATOM 2349 C C . ASN B 1 70 ? 10.367 42 7.316 1 79.69 70 ASN B C 1
ATOM 2351 O O . ASN B 1 70 ? 9.305 41.719 6.758 1 79.69 70 ASN B O 1
ATOM 2355 N N . VAL B 1 71 ? 11 40.969 7.84 1 88.88 71 VAL B N 1
ATOM 2356 C CA . VAL B 1 71 ? 10.25 39.781 8.219 1 88.88 71 VAL B CA 1
ATOM 2357 C C . VAL B 1 71 ? 9.734 39.938 9.648 1 88.88 71 VAL B C 1
ATOM 2359 O O . VAL B 1 71 ? 10.516 40.125 10.586 1 88.88 71 VAL B O 1
ATOM 2362 N N . GLN B 1 72 ? 8.484 39.969 9.734 1 92.62 72 GLN B N 1
ATOM 2363 C CA . GLN B 1 72 ? 7.848 40.125 11.039 1 92.62 72 GLN B CA 1
ATOM 2364 C C . GLN B 1 72 ? 8.055 38.875 11.906 1 92.62 72 GLN B C 1
ATOM 2366 O O . GLN B 1 72 ? 8.133 37.781 11.383 1 92.62 72 GLN B O 1
ATOM 2371 N N . ASN B 1 73 ? 8.156 39.188 13.242 1 94.44 73 ASN B N 1
ATOM 2372 C CA . ASN B 1 73 ? 8.172 38.062 14.164 1 94.44 73 ASN B CA 1
ATOM 2373 C C . ASN B 1 73 ? 6.934 37.188 14 1 94.44 73 ASN B C 1
ATOM 2375 O O . ASN B 1 73 ? 5.828 37.688 13.797 1 94.44 73 ASN B O 1
ATOM 2379 N N . GLY B 1 74 ? 7.133 35.844 13.969 1 96.44 74 GLY B N 1
ATOM 2380 C CA . GLY B 1 74 ? 6.02 34.906 13.805 1 96.44 74 GLY B CA 1
ATOM 2381 C C . GLY B 1 74 ? 6.453 33.531 13.391 1 96.44 74 GLY B C 1
ATOM 2382 O O . GLY B 1 74 ? 7.633 33.188 13.484 1 96.44 74 GLY B O 1
ATOM 2383 N N . VAL B 1 75 ? 5.492 32.75 13.133 1 98.06 75 VAL B N 1
ATOM 2384 C CA . VAL B 1 75 ? 5.703 31.375 12.695 1 98.06 75 VAL B CA 1
ATOM 2385 C C . VAL B 1 75 ? 5.363 31.25 11.211 1 98.06 75 VAL B C 1
ATOM 2387 O O . VAL B 1 75 ? 4.312 31.719 10.766 1 98.06 75 VAL B O 1
ATOM 2390 N N . TYR B 1 76 ? 6.316 30.688 10.5 1 98.25 76 TYR B N 1
ATOM 2391 C CA . TYR B 1 76 ? 6.176 30.547 9.055 1 98.25 76 TYR B CA 1
ATOM 2392 C C . TYR B 1 76 ? 6.348 29.078 8.641 1 98.25 76 TYR B C 1
ATOM 2394 O O . TYR B 1 76 ? 7.191 28.375 9.188 1 98.25 76 TYR B O 1
ATOM 2402 N N . LEU B 1 77 ? 5.527 28.703 7.656 1 98.69 77 LEU B N 1
ATOM 2403 C CA . LEU B 1 77 ? 5.527 27.312 7.207 1 98.69 77 LEU B CA 1
ATOM 2404 C C . LEU B 1 77 ? 6 27.219 5.758 1 98.69 77 LEU B C 1
ATOM 2406 O O . LEU B 1 77 ? 5.52 27.953 4.891 1 98.69 77 LEU B O 1
ATOM 2410 N N . CYS B 1 78 ? 6.988 26.391 5.527 1 98.62 78 CYS B N 1
ATOM 2411 C CA . CYS B 1 78 ? 7.457 26.062 4.188 1 98.62 78 CYS B CA 1
ATOM 2412 C C . CYS B 1 78 ? 7.125 24.609 3.836 1 98.62 78 CYS B C 1
ATOM 2414 O O . CYS B 1 78 ? 7.57 23.688 4.516 1 98.62 78 CYS B O 1
ATOM 2416 N N . LEU B 1 79 ? 6.363 24.406 2.781 1 97.62 79 LEU B N 1
ATOM 2417 C CA . LEU B 1 79 ? 5.992 23.062 2.34 1 97.62 79 LEU B CA 1
ATOM 2418 C C . LEU B 1 79 ? 7.086 22.453 1.468 1 97.62 79 LEU B C 1
ATOM 2420 O O . LEU B 1 79 ? 7.891 23.188 0.879 1 97.62 79 LEU B O 1
ATOM 2424 N N . LYS B 1 80 ? 7 21.141 1.373 1 97.19 80 LYS B N 1
ATOM 2425 C CA . LYS B 1 80 ? 7.945 20.391 0.557 1 97.19 80 LYS B CA 1
ATOM 2426 C C . LYS B 1 80 ? 7.996 20.922 -0.868 1 97.19 80 LYS B C 1
ATOM 2428 O O . LYS B 1 80 ? 9.078 21.125 -1.422 1 97.19 80 LYS B O 1
ATOM 2433 N N . LYS B 1 81 ? 6.91 21.203 -1.46 1 96 81 LYS B N 1
ATOM 2434 C CA . LYS B 1 81 ? 6.812 21.672 -2.84 1 96 81 LYS B CA 1
ATOM 2435 C C . LYS B 1 81 ? 7.508 23.016 -3.016 1 96 81 LYS B C 1
ATOM 2437 O O . LYS B 1 81 ? 8.148 23.25 -4.039 1 96 81 LYS B O 1
ATOM 2442 N N . THR B 1 82 ? 7.32 23.828 -2.074 1 97.38 82 THR B N 1
ATOM 2443 C CA . THR B 1 82 ? 7.961 25.141 -2.1 1 97.38 82 THR B CA 1
ATOM 2444 C C . THR B 1 82 ? 9.469 25.016 -1.917 1 97.38 82 THR B C 1
ATOM 2446 O O . THR B 1 82 ? 10.242 25.641 -2.643 1 97.38 82 THR B O 1
ATOM 2449 N N . PHE B 1 83 ? 9.867 24.172 -1.016 1 98.44 83 PHE B N 1
ATOM 2450 C CA . PHE B 1 83 ? 11.289 24 -0.74 1 98.44 83 PHE B CA 1
ATOM 2451 C C . PHE B 1 83 ? 12.016 23.453 -1.968 1 98.44 83 PHE B C 1
ATOM 2453 O O . PHE B 1 83 ? 13.125 23.891 -2.275 1 98.44 83 PHE B O 1
ATOM 2460 N N . LYS B 1 84 ? 11.391 22.547 -2.646 1 97.88 84 LYS B N 1
ATOM 2461 C CA . LYS B 1 84 ? 12.008 21.875 -3.793 1 97.88 84 LYS B CA 1
ATOM 2462 C C . LYS B 1 84 ? 12.312 22.875 -4.906 1 97.88 84 LYS B C 1
ATOM 2464 O O . LYS B 1 84 ? 13.141 22.609 -5.777 1 97.88 84 LYS B O 1
ATOM 2469 N N . LYS B 1 85 ? 11.734 24 -4.883 1 97.31 85 LYS B N 1
ATOM 2470 C CA . LYS B 1 85 ? 11.938 25.031 -5.902 1 97.31 85 LYS B CA 1
ATOM 2471 C C . LYS B 1 85 ? 13.125 25.938 -5.547 1 97.31 85 LYS B C 1
ATOM 2473 O O . LYS B 1 85 ? 13.5 26.797 -6.332 1 97.31 85 LYS B O 1
ATOM 2478 N N . SER B 1 86 ? 13.625 25.734 -4.398 1 98.06 86 SER B N 1
ATOM 2479 C CA . SER B 1 86 ? 14.75 26.562 -3.961 1 98.06 86 SER B CA 1
ATOM 2480 C C . SER B 1 86 ? 15.938 26.406 -4.902 1 98.06 86 SER B C 1
ATOM 2482 O O . SER B 1 86 ? 16.297 25.297 -5.297 1 98.06 86 SER B O 1
ATOM 2484 N N . LYS B 1 87 ? 16.578 27.453 -5.23 1 97.12 87 LYS B N 1
ATOM 2485 C CA . LYS B 1 87 ? 17.781 27.438 -6.059 1 97.12 87 LYS B CA 1
ATOM 2486 C C . LYS B 1 87 ? 19.047 27.328 -5.199 1 97.12 87 LYS B C 1
ATOM 2488 O O . LYS B 1 87 ? 20.094 26.906 -5.684 1 97.12 87 LYS B O 1
ATOM 2493 N N . LYS B 1 88 ? 18.922 27.609 -4.008 1 96.88 88 LYS B N 1
ATOM 2494 C CA . LYS B 1 88 ? 20.094 27.719 -3.143 1 96.88 88 LYS B CA 1
ATOM 2495 C C . LYS B 1 88 ? 20.25 26.484 -2.268 1 96.88 88 LYS B C 1
ATOM 2497 O O . LYS B 1 88 ? 21.375 26.078 -1.939 1 96.88 88 LYS B O 1
ATOM 2502 N N . TYR B 1 89 ? 19.125 25.906 -1.938 1 97.25 89 TYR B N 1
ATOM 2503 C CA . TYR B 1 89 ? 19.203 24.969 -0.824 1 97.25 89 TYR B CA 1
ATOM 2504 C C . TYR B 1 89 ? 18.766 23.578 -1.248 1 97.25 89 TYR B C 1
ATOM 2506 O O . TYR B 1 89 ? 19.109 22.594 -0.6 1 97.25 89 TYR B O 1
ATOM 2514 N N . ALA B 1 90 ? 17.984 23.391 -2.285 1 97.12 90 ALA B N 1
ATOM 2515 C CA . ALA B 1 90 ? 17.281 22.156 -2.59 1 97.12 90 ALA B CA 1
ATOM 2516 C C . ALA B 1 90 ? 18.25 21.078 -3.08 1 97.12 90 ALA B C 1
ATOM 2518 O O . ALA B 1 90 ? 18.094 19.906 -2.762 1 97.12 90 ALA B O 1
ATOM 2519 N N . GLU B 1 91 ? 19.312 21.453 -3.75 1 95.88 91 GLU B N 1
ATOM 2520 C CA . GLU B 1 91 ? 20.172 20.5 -4.445 1 95.88 91 GLU B CA 1
ATOM 2521 C C . GLU B 1 91 ? 20.891 19.578 -3.463 1 95.88 91 GLU B C 1
ATOM 2523 O O . GLU B 1 91 ? 20.969 18.375 -3.672 1 95.88 91 GLU B O 1
ATOM 2528 N N . SER B 1 92 ? 21.391 20.078 -2.424 1 93.44 92 SER B N 1
ATOM 2529 C CA . SER B 1 92 ? 22.219 19.328 -1.482 1 93.44 92 SER B CA 1
ATOM 2530 C C . SER B 1 92 ? 21.391 18.328 -0.694 1 93.44 92 SER B C 1
ATOM 2532 O O . SER B 1 92 ? 21.938 17.422 -0.049 1 93.44 92 SER B O 1
ATOM 2534 N N . VAL B 1 93 ? 20.078 18.484 -0.687 1 96.69 93 VAL B N 1
ATOM 2535 C CA . VAL B 1 93 ? 19.234 17.609 0.112 1 96.69 93 VAL B CA 1
ATOM 2536 C C . VAL B 1 93 ? 18.172 16.953 -0.777 1 96.69 93 VAL B C 1
ATOM 2538 O O . VAL B 1 93 ? 17.109 16.562 -0.295 1 96.69 93 VAL B O 1
ATOM 2541 N N . LYS B 1 94 ? 18.484 16.938 -2.053 1 94.81 94 LYS B N 1
ATOM 2542 C CA . LYS B 1 94 ? 17.531 16.391 -3.021 1 94.81 94 LYS B CA 1
ATOM 2543 C C . LYS B 1 94 ? 17.188 14.945 -2.701 1 94.81 94 LYS B C 1
ATOM 2545 O O . LYS B 1 94 ? 18.078 14.125 -2.482 1 94.81 94 LYS B O 1
ATOM 2550 N N . GLY B 1 95 ? 15.883 14.648 -2.574 1 92.44 95 GLY B N 1
ATOM 2551 C CA . GLY B 1 95 ? 15.43 13.281 -2.361 1 92.44 95 GLY B CA 1
ATOM 2552 C C . GLY B 1 95 ? 15.125 12.977 -0.909 1 92.44 95 GLY B C 1
ATOM 2553 O O . GLY B 1 95 ? 14.539 11.938 -0.599 1 92.44 95 GLY B O 1
ATOM 2554 N N . ILE B 1 96 ? 15.477 13.828 0.003 1 95.5 96 ILE B N 1
ATOM 2555 C CA . ILE B 1 96 ? 15.234 13.539 1.412 1 95.5 96 ILE B CA 1
ATOM 2556 C C . ILE B 1 96 ? 14.461 14.695 2.047 1 95.5 96 ILE B C 1
ATOM 2558 O O . ILE B 1 96 ? 14.516 14.891 3.264 1 95.5 96 ILE B O 1
ATOM 2562 N N . GLU B 1 97 ? 13.82 15.523 1.172 1 96.75 97 GLU B N 1
ATOM 2563 C CA . GLU B 1 97 ? 13.062 16.672 1.667 1 96.75 97 GLU B CA 1
ATOM 2564 C C . GLU B 1 97 ? 11.953 16.219 2.611 1 96.75 97 GLU B C 1
ATOM 2566 O O . GLU B 1 97 ? 11.227 15.266 2.324 1 96.75 97 GLU B O 1
ATOM 2571 N N . PRO B 1 98 ? 11.797 16.922 3.74 1 97.19 98 PRO B N 1
ATOM 2572 C CA . PRO B 1 98 ? 10.703 16.625 4.66 1 97.19 98 PRO B CA 1
ATOM 2573 C C . PRO B 1 98 ? 9.359 17.156 4.168 1 97.19 98 PRO B C 1
ATOM 2575 O O . PRO B 1 98 ? 9.305 17.859 3.156 1 97.19 98 PRO B O 1
ATOM 2578 N N . ASP B 1 99 ? 8.297 16.797 4.898 1 96.38 99 ASP B N 1
ATOM 2579 C CA . ASP B 1 99 ? 6.973 17.266 4.512 1 96.38 99 ASP B CA 1
ATOM 2580 C C . ASP B 1 99 ? 6.824 18.766 4.75 1 96.38 99 ASP B C 1
ATOM 2582 O O . ASP B 1 99 ? 6.191 19.469 3.957 1 96.38 99 ASP B O 1
ATOM 2586 N N . MET B 1 100 ? 7.414 19.219 5.918 1 97.5 100 MET B N 1
ATOM 2587 C CA . MET B 1 100 ? 7.238 20.625 6.273 1 97.5 100 MET B CA 1
ATOM 2588 C C . MET B 1 100 ? 8.461 21.156 7.016 1 97.5 100 MET B C 1
ATOM 2590 O O . MET B 1 100 ? 9.148 20.406 7.707 1 97.5 100 MET B O 1
ATOM 2594 N N . LEU B 1 101 ? 8.719 22.438 6.812 1 98.69 101 LEU B N 1
ATOM 2595 C CA . LEU B 1 101 ? 9.633 23.219 7.629 1 98.69 101 LEU B CA 1
ATOM 2596 C C . LEU B 1 101 ? 8.891 24.328 8.367 1 98.69 101 LEU B C 1
ATOM 2598 O O . LEU B 1 101 ? 8.117 25.078 7.754 1 98.69 101 LEU B O 1
ATOM 2602 N N . ILE B 1 102 ? 9.125 24.375 9.648 1 98.75 102 ILE B N 1
ATOM 2603 C CA . ILE B 1 102 ? 8.523 25.453 10.438 1 98.75 102 ILE B CA 1
ATOM 2604 C C . ILE B 1 102 ? 9.617 26.406 10.93 1 98.75 102 ILE B C 1
ATOM 2606 O O . ILE B 1 102 ? 10.531 26 11.648 1 98.75 102 ILE B O 1
ATOM 2610 N N . PHE B 1 103 ? 9.461 27.656 10.523 1 98.44 103 PHE B N 1
ATOM 2611 C CA . PHE B 1 103 ? 10.383 28.703 10.961 1 98.44 103 PHE B CA 1
ATOM 2612 C C . PHE B 1 103 ? 9.75 29.562 12.039 1 98.44 103 PHE B C 1
ATOM 2614 O O . PHE B 1 103 ? 8.656 30.109 11.844 1 98.44 103 PHE B O 1
ATOM 2621 N N . ILE B 1 104 ? 10.398 29.609 13.125 1 97.56 104 ILE B N 1
ATOM 2622 C CA . ILE B 1 104 ? 10.023 30.531 14.203 1 97.56 104 ILE B CA 1
ATOM 2623 C C . ILE B 1 104 ? 10.984 31.719 14.227 1 97.56 104 ILE B C 1
ATOM 2625 O O . ILE B 1 104 ? 12.18 31.547 14.508 1 97.56 104 ILE B O 1
ATOM 2629 N N . VAL B 1 105 ? 10.438 32.906 13.891 1 95.88 105 VAL B N 1
ATOM 2630 C CA . VAL B 1 105 ? 11.227 34.125 13.852 1 95.88 105 VAL B CA 1
ATOM 2631 C C . VAL B 1 105 ? 10.875 35 15.055 1 95.88 105 VAL B C 1
ATOM 2633 O O . VAL B 1 105 ? 9.805 35.594 15.094 1 95.88 105 VAL B O 1
ATOM 2636 N N . GLU B 1 106 ? 11.68 35 16.016 1 91.69 106 GLU B N 1
ATOM 2637 C CA . GLU B 1 106 ? 11.609 35.812 17.219 1 91.69 106 GLU B CA 1
ATOM 2638 C C . GLU B 1 106 ? 12.992 36.344 17.609 1 91.69 106 GLU B C 1
ATOM 2640 O O . GLU B 1 106 ? 13.805 36.688 16.766 1 91.69 106 GLU B O 1
ATOM 2645 N N . SER B 1 107 ? 13.148 36.531 18.922 1 85.75 107 SER B N 1
ATOM 2646 C CA . SER B 1 107 ? 14.484 36.875 19.391 1 85.75 107 SER B CA 1
ATOM 2647 C C . SER B 1 107 ? 15.5 35.781 19.062 1 85.75 107 SER B C 1
ATOM 2649 O O . SER B 1 107 ? 16.688 36.062 18.859 1 85.75 107 SER B O 1
ATOM 2651 N N . TYR B 1 108 ? 14.945 34.625 18.969 1 87.06 108 TYR B N 1
ATOM 2652 C CA . TYR B 1 108 ? 15.727 33.5 18.469 1 87.06 108 TYR B CA 1
ATOM 2653 C C . TYR B 1 108 ? 15.102 32.906 17.219 1 87.06 108 TYR B C 1
ATOM 2655 O O . TYR B 1 108 ? 13.914 33.094 16.953 1 87.06 108 TYR B O 1
ATOM 2663 N N . ARG B 1 109 ? 16.016 32.344 16.375 1 93.81 109 ARG B N 1
ATOM 2664 C CA . ARG B 1 109 ? 15.562 31.766 15.109 1 93.81 109 ARG B CA 1
ATOM 2665 C C . ARG B 1 109 ? 15.664 30.25 15.141 1 93.81 109 ARG B C 1
ATOM 2667 O O . ARG B 1 109 ? 16.75 29.688 15.336 1 93.81 109 ARG B O 1
ATOM 2674 N N . VAL B 1 110 ? 14.5 29.672 15.008 1 97.5 110 VAL B N 1
ATOM 2675 C CA . VAL B 1 110 ? 14.445 28.219 15.062 1 97.5 110 VAL B CA 1
ATOM 2676 C C . VAL B 1 110 ? 13.797 27.688 13.789 1 97.5 110 VAL B C 1
ATOM 2678 O O . VAL B 1 110 ? 12.828 28.266 13.289 1 97.5 110 VAL B O 1
ATOM 2681 N N . CYS B 1 111 ? 14.383 26.641 13.281 1 98.5 111 CYS B N 1
ATOM 2682 C CA . CYS B 1 111 ? 13.789 25.891 12.172 1 98.5 111 CYS B CA 1
ATOM 2683 C C . CYS B 1 111 ? 13.5 24.453 12.578 1 98.5 111 CYS B C 1
ATOM 2685 O O . CYS B 1 111 ? 14.422 23.703 12.922 1 98.5 111 CYS B O 1
ATOM 2687 N N . LYS B 1 112 ? 12.258 24.062 12.562 1 98.62 112 LYS B N 1
ATOM 2688 C CA . LYS B 1 112 ? 11.867 22.688 12.859 1 98.62 112 LYS B CA 1
ATOM 2689 C C . LYS B 1 112 ? 11.578 21.906 11.57 1 98.62 112 LYS B C 1
ATOM 2691 O O . LYS B 1 112 ? 10.727 22.312 10.773 1 98.62 112 LYS B O 1
ATOM 2696 N N . VAL B 1 113 ? 12.32 20.828 11.352 1 98.69 113 VAL B N 1
ATOM 2697 C CA . VAL B 1 113 ? 12.156 19.922 10.227 1 98.69 113 VAL B CA 1
ATOM 2698 C C . VAL B 1 113 ? 11.156 18.812 10.594 1 98.69 113 VAL B C 1
ATOM 2700 O O . VAL B 1 113 ? 11.406 18.031 11.5 1 98.69 113 VAL B O 1
ATOM 2703 N N . ILE B 1 114 ? 10.055 18.719 9.836 1 98.12 114 ILE B N 1
ATOM 2704 C CA . ILE B 1 114 ? 8.961 17.891 10.344 1 98.12 114 ILE B CA 1
ATOM 2705 C C . ILE B 1 114 ? 8.523 16.891 9.266 1 98.12 114 ILE B C 1
ATOM 2707 O O . ILE B 1 114 ? 8.234 17.281 8.133 1 98.12 114 ILE B O 1
ATOM 2711 N N . GLU B 1 115 ? 8.531 15.648 9.617 1 96.25 115 GLU B N 1
ATOM 2712 C CA . GLU B 1 115 ? 7.801 14.625 8.883 1 96.25 115 GLU B CA 1
ATOM 2713 C C . GLU B 1 115 ? 6.438 14.352 9.516 1 96.25 115 GLU B C 1
ATOM 2715 O O . GLU B 1 115 ? 6.355 13.977 10.68 1 96.25 115 GLU B O 1
ATOM 2720 N N . LEU B 1 116 ? 5.387 14.594 8.695 1 95.62 116 LEU B N 1
ATOM 2721 C CA . LEU B 1 116 ? 4.02 14.531 9.203 1 95.62 116 LEU B CA 1
ATOM 2722 C C . LEU B 1 116 ? 3.34 13.234 8.781 1 95.62 116 LEU B C 1
ATOM 2724 O O . LEU B 1 116 ? 3.303 12.906 7.594 1 95.62 116 LEU B O 1
ATOM 2728 N N . LYS B 1 117 ? 2.889 12.539 9.789 1 92.62 117 LYS B N 1
ATOM 2729 C CA . LYS B 1 117 ? 2.07 11.352 9.57 1 92.62 117 LYS B CA 1
ATOM 2730 C C . LYS B 1 117 ? 0.647 11.562 10.078 1 92.62 117 LYS B C 1
ATOM 2732 O O . LYS B 1 117 ? 0.447 12.062 11.188 1 92.62 117 LYS B O 1
ATOM 2737 N N . ASP B 1 118 ? -0.313 11.18 9.258 1 90.19 118 ASP B N 1
ATOM 2738 C CA . ASP B 1 118 ? -1.712 11.297 9.656 1 90.19 118 ASP B CA 1
ATOM 2739 C C . ASP B 1 118 ? -2.059 10.297 10.758 1 90.19 118 ASP B C 1
ATOM 2741 O O . ASP B 1 118 ? -2.896 10.57 11.617 1 90.19 118 ASP B O 1
ATOM 2745 N N . GLY B 1 119 ? -1.45 9.148 10.734 1 80.69 119 GLY B N 1
ATOM 2746 C CA . GLY B 1 119 ? -1.885 7.996 11.508 1 80.69 119 GLY B CA 1
ATOM 2747 C C . GLY B 1 119 ? -1.382 8.008 12.938 1 80.69 119 GLY B C 1
ATOM 2748 O O . GLY B 1 119 ? -0.827 9.008 13.398 1 80.69 119 GLY B O 1
ATOM 2749 N N . ASP B 1 120 ? -1.854 7.004 13.695 1 71.81 120 ASP B N 1
ATOM 2750 C CA . ASP B 1 120 ? -1.495 6.801 15.102 1 71.81 120 ASP B CA 1
ATOM 2751 C C . ASP B 1 120 ? -0.098 6.199 15.227 1 71.81 120 ASP B C 1
ATOM 2753 O O . ASP B 1 120 ? 0.724 6.684 16 1 71.81 120 ASP B O 1
ATOM 2757 N N . ALA B 1 121 ? 0.059 5.09 14.594 1 63.09 121 ALA B N 1
ATOM 2758 C CA . ALA B 1 121 ? 1.363 4.434 14.625 1 63.09 121 ALA B CA 1
ATOM 2759 C C . ALA B 1 121 ? 1.819 4.059 13.219 1 63.09 121 ALA B C 1
ATOM 2761 O O . ALA B 1 121 ? 1.001 3.943 12.305 1 63.09 121 ALA B O 1
ATOM 2762 N N . PHE B 1 122 ? 3.01 4.426 12.984 1 63.62 122 PHE B N 1
ATOM 2763 C CA . PHE B 1 122 ? 3.627 4.012 11.727 1 63.62 122 PHE B CA 1
ATOM 2764 C C . PHE B 1 122 ? 4.48 2.766 11.93 1 63.62 122 PHE B C 1
ATOM 2766 O O . PHE B 1 122 ? 5.516 2.818 12.602 1 63.62 122 PHE B O 1
ATOM 2773 N N . ASP B 1 123 ? 3.82 1.668 11.688 1 59.38 123 ASP B N 1
ATOM 2774 C CA . ASP B 1 123 ? 4.586 0.438 11.859 1 59.38 123 ASP B CA 1
ATOM 2775 C C . ASP B 1 123 ? 5.168 -0.043 10.531 1 59.38 123 ASP B C 1
ATOM 2777 O O . ASP B 1 123 ? 4.535 -0.821 9.82 1 59.38 123 ASP B O 1
ATOM 2781 N N . THR B 1 124 ? 6.129 0.616 10.117 1 63.12 124 THR B N 1
ATOM 2782 C CA . THR B 1 124 ? 6.723 0.122 8.883 1 63.12 124 THR B CA 1
ATOM 2783 C C . THR B 1 124 ? 8.219 -0.123 9.062 1 63.12 124 THR B C 1
ATOM 2785 O O . THR B 1 124 ? 8.844 0.429 9.969 1 63.12 124 THR B O 1
ATOM 2788 N N . LYS B 1 125 ? 8.727 -1.013 8.305 1 60.62 125 LYS B N 1
ATOM 2789 C CA . LYS B 1 125 ? 10.156 -1.283 8.141 1 60.62 125 LYS B CA 1
ATOM 2790 C C . LYS B 1 125 ? 10.898 -0.046 7.648 1 60.62 125 LYS B C 1
ATOM 2792 O O . LYS B 1 125 ? 12.125 -0.007 7.66 1 60.62 125 LYS B O 1
ATOM 2797 N N . LYS B 1 126 ? 10.234 1.01 7.57 1 78.62 126 LYS B N 1
ATOM 2798 C CA . LYS B 1 126 ? 10.828 2.195 6.953 1 78.62 126 LYS B CA 1
ATOM 2799 C C . LYS B 1 126 ? 11.203 3.234 8.008 1 78.62 126 LYS B C 1
ATOM 2801 O O . LYS B 1 126 ? 11.719 4.301 7.676 1 78.62 126 LYS B O 1
ATOM 2806 N N . SER B 1 127 ? 11.086 2.941 9.266 1 86.62 127 SER B N 1
ATOM 2807 C CA . SER B 1 127 ? 11.273 3.91 10.336 1 86.62 127 SER B CA 1
ATOM 2808 C C . SER B 1 127 ? 12.711 4.426 10.375 1 86.62 127 SER B C 1
ATOM 2810 O O . SER B 1 127 ? 12.938 5.633 10.477 1 86.62 127 SER B O 1
ATOM 2812 N N . GLN B 1 128 ? 13.648 3.529 10.234 1 90.62 128 GLN B N 1
ATOM 2813 C CA . GLN B 1 128 ? 15.047 3.928 10.305 1 90.62 128 GLN B CA 1
ATOM 2814 C C . GLN B 1 128 ? 15.414 4.867 9.156 1 90.62 128 GLN B C 1
ATOM 2816 O O . GLN B 1 128 ? 16.109 5.867 9.367 1 90.62 128 GLN B O 1
ATOM 2821 N N . GLY B 1 129 ? 14.977 4.547 7.973 1 90.06 129 GLY B N 1
ATOM 2822 C CA . GLY B 1 129 ? 15.219 5.398 6.82 1 90.06 129 GLY B CA 1
ATOM 2823 C C . GLY B 1 129 ? 14.625 6.789 6.973 1 90.06 129 GLY B C 1
ATOM 2824 O O . GLY B 1 129 ? 15.258 7.781 6.609 1 90.06 129 GLY B O 1
ATOM 2825 N N . GLU B 1 130 ? 13.539 6.859 7.539 1 90.94 130 GLU B N 1
ATOM 2826 C CA . GLU B 1 130 ? 12.891 8.141 7.77 1 90.94 130 GLU B CA 1
ATOM 2827 C C . GLU B 1 130 ? 13.703 9.008 8.727 1 90.94 130 GLU B C 1
ATOM 2829 O O . GLU B 1 130 ? 13.914 10.195 8.469 1 90.94 130 GLU B O 1
ATOM 2834 N N . LYS B 1 131 ? 14.109 8.391 9.758 1 94.56 131 LYS B N 1
ATOM 2835 C CA . LYS B 1 131 ? 14.922 9.133 10.719 1 94.56 131 L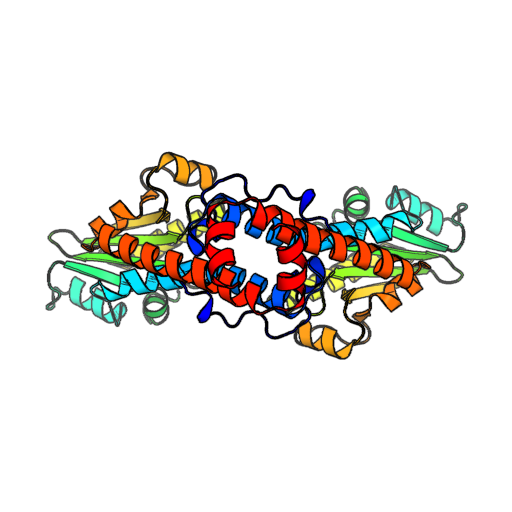YS B CA 1
ATOM 2836 C C . LYS B 1 131 ? 16.219 9.625 10.07 1 94.56 131 LYS B C 1
ATOM 2838 O O . LYS B 1 131 ? 16.578 10.789 10.234 1 94.56 131 LYS B O 1
ATOM 2843 N N . GLU B 1 132 ? 16.859 8.781 9.391 1 95.69 132 GLU B N 1
ATOM 2844 C CA . GLU B 1 132 ? 18.125 9.133 8.742 1 95.69 132 GLU B CA 1
ATOM 2845 C C . GLU B 1 132 ? 17.938 10.297 7.773 1 95.69 132 GLU B C 1
ATOM 2847 O O . GLU B 1 132 ? 18.766 11.203 7.719 1 95.69 132 GLU B O 1
ATOM 2852 N N . HIS B 1 133 ? 16.859 10.273 7.047 1 95.44 133 HIS B N 1
ATOM 2853 C CA . HIS B 1 133 ? 16.578 11.352 6.113 1 95.44 133 HIS B CA 1
ATOM 2854 C C . HIS B 1 133 ? 16.359 12.672 6.848 1 95.44 133 HIS B C 1
ATOM 2856 O O . HIS B 1 133 ? 16.875 13.711 6.434 1 95.44 133 HIS B O 1
ATOM 2862 N N . LEU B 1 134 ? 15.625 12.594 7.945 1 97.56 134 LEU B N 1
ATOM 2863 C CA . LEU B 1 134 ? 15.344 13.797 8.719 1 97.56 134 LEU B CA 1
ATOM 2864 C C . LEU B 1 134 ? 16.625 14.367 9.32 1 97.56 134 LEU B C 1
ATOM 2866 O O . LEU B 1 134 ? 16.875 15.57 9.227 1 97.56 134 LEU B O 1
ATOM 2870 N N . GLU B 1 135 ? 17.406 13.539 9.844 1 97.5 135 GLU B N 1
ATOM 2871 C CA . GLU B 1 135 ? 18.656 13.961 10.453 1 97.5 135 GLU B CA 1
ATOM 2872 C C . GLU B 1 135 ? 19.609 14.562 9.422 1 97.5 135 GLU B C 1
ATOM 2874 O O . GLU B 1 135 ? 20.203 15.625 9.656 1 97.5 135 GLU B O 1
ATOM 2879 N N . LYS B 1 136 ? 19.75 13.805 8.383 1 97.81 136 LYS B N 1
ATOM 2880 C CA . LYS B 1 136 ? 20.625 14.273 7.316 1 97.81 136 LYS B CA 1
ATOM 2881 C C . LYS B 1 136 ? 20.141 15.617 6.762 1 97.81 136 LYS B C 1
ATOM 2883 O O . LYS B 1 136 ? 20.938 16.531 6.559 1 97.81 136 LYS B O 1
ATOM 2888 N N . PHE B 1 137 ? 18.875 15.758 6.578 1 98.56 137 PHE B N 1
ATOM 2889 C CA . PHE B 1 137 ? 18.312 17 6.082 1 98.56 137 PHE B CA 1
ATOM 2890 C C . PHE B 1 137 ? 18.578 18.141 7.062 1 98.56 137 PHE B C 1
ATOM 2892 O O . PHE B 1 137 ? 19.078 19.203 6.672 1 98.56 137 PHE B O 1
ATOM 2899 N N . ALA B 1 138 ? 18.266 17.922 8.281 1 98.31 138 ALA B N 1
ATOM 2900 C CA . ALA B 1 138 ? 18.422 18.953 9.305 1 98.31 138 ALA B CA 1
ATOM 2901 C C . ALA B 1 138 ? 19.875 19.422 9.391 1 98.31 138 ALA B C 1
ATOM 2903 O O . ALA B 1 138 ? 20.141 20.609 9.531 1 98.31 138 ALA B O 1
ATOM 2904 N N . THR B 1 139 ? 20.734 18.469 9.227 1 97.94 139 THR B N 1
ATOM 2905 C CA . THR B 1 139 ? 22.156 18.781 9.344 1 97.94 139 THR B CA 1
ATOM 2906 C C . THR B 1 139 ? 22.641 19.578 8.125 1 97.94 139 THR B C 1
ATOM 2908 O O . THR B 1 139 ? 23.234 20.641 8.266 1 97.94 139 THR B O 1
ATOM 2911 N N . LEU B 1 140 ? 22.359 19.062 6.965 1 97.75 140 LEU B N 1
ATOM 2912 C CA . LEU B 1 140 ? 22.859 19.672 5.734 1 97.75 140 LEU B CA 1
ATOM 2913 C C . LEU B 1 140 ? 22.219 21.031 5.496 1 97.75 140 LEU B C 1
ATOM 2915 O O . LEU B 1 140 ? 22.906 22 5.18 1 97.75 140 LEU B O 1
ATOM 2919 N N . PHE B 1 141 ? 20.938 21.094 5.656 1 98.12 141 PHE B N 1
ATOM 2920 C CA . PHE B 1 141 ? 20.203 22.344 5.457 1 98.12 141 PHE B CA 1
ATOM 2921 C C . PHE B 1 141 ? 20.5 23.328 6.582 1 98.12 141 PHE B C 1
ATOM 2923 O O . PHE B 1 141 ? 20.75 24.5 6.332 1 98.12 141 PHE B O 1
ATOM 2930 N N . GLY B 1 142 ? 20.531 22.812 7.789 1 97.5 142 GLY B N 1
ATOM 2931 C CA . GLY B 1 142 ? 20.781 23.641 8.953 1 97.5 142 GLY B CA 1
ATOM 2932 C C . GLY B 1 142 ? 22.125 24.344 8.906 1 97.5 142 GLY B C 1
ATOM 2933 O O . GLY B 1 142 ? 22.25 25.469 9.391 1 97.5 142 GLY B O 1
ATOM 2934 N N . ALA B 1 143 ? 23.078 23.766 8.344 1 96.94 143 ALA B N 1
ATOM 2935 C CA . ALA B 1 143 ? 24.422 24.328 8.266 1 96.94 143 ALA B CA 1
ATOM 2936 C C . ALA B 1 143 ? 24.453 25.547 7.332 1 96.94 143 ALA B C 1
ATOM 2938 O O . ALA B 1 143 ? 25.391 26.344 7.367 1 96.94 143 ALA B O 1
ATOM 2939 N N . LYS B 1 144 ? 23.469 25.719 6.539 1 96.31 144 LYS B N 1
ATOM 2940 C CA . LYS B 1 144 ? 23.5 26.734 5.488 1 96.31 144 LYS B CA 1
ATOM 2941 C C . LYS B 1 144 ? 22.625 27.922 5.855 1 96.31 144 LYS B C 1
ATOM 2943 O O . LYS B 1 144 ? 22.562 28.906 5.109 1 96.31 144 LYS B O 1
ATOM 2948 N N . ILE B 1 145 ? 21.938 27.812 7.004 1 96.81 145 ILE B N 1
ATOM 2949 C CA . ILE B 1 145 ? 21.016 28.891 7.344 1 96.81 145 ILE B CA 1
ATOM 2950 C C . ILE B 1 145 ? 21.266 29.375 8.766 1 96.81 145 ILE B C 1
ATOM 2952 O O . ILE B 1 145 ? 21.766 28.609 9.602 1 96.81 145 ILE B O 1
ATOM 2956 N N . PRO B 1 146 ? 20.906 30.656 9.047 1 95.19 146 PRO B N 1
ATOM 2957 C CA . PRO B 1 146 ? 21.109 31.172 10.398 1 95.19 146 PRO B CA 1
ATOM 2958 C C . PRO B 1 146 ? 19.969 30.844 11.344 1 95.19 146 PRO B C 1
ATOM 2960 O O . PRO B 1 146 ? 19.453 31.734 12.031 1 95.19 146 PRO B O 1
ATOM 2963 N N . PHE B 1 147 ? 19.484 29.641 11.422 1 97 147 PHE B N 1
ATOM 2964 C CA . PHE B 1 147 ? 18.469 29.094 12.305 1 97 147 PHE B CA 1
ATOM 2965 C C . PHE B 1 147 ? 18.984 27.875 13.047 1 97 147 PHE B C 1
ATOM 2967 O O . PHE B 1 147 ? 19.672 27.031 12.469 1 97 147 PHE B O 1
ATOM 2974 N N . VAL B 1 148 ? 18.688 27.844 14.328 1 97.44 148 VAL B N 1
ATOM 2975 C CA . VAL B 1 148 ? 18.906 26.578 15.023 1 97.44 148 VAL B CA 1
ATOM 2976 C C . VAL B 1 148 ? 17.938 25.531 14.492 1 97.44 148 VAL B C 1
ATOM 2978 O O . VAL B 1 148 ? 16.719 25.734 14.5 1 97.44 148 VAL B O 1
ATOM 2981 N N . THR B 1 149 ? 18.484 24.422 13.992 1 98.06 149 THR B N 1
ATOM 2982 C CA . THR B 1 149 ? 17.672 23.453 13.281 1 98.06 149 THR B CA 1
ATOM 2983 C C . THR B 1 149 ? 17.562 22.156 14.078 1 98.06 149 THR B C 1
ATOM 2985 O O . THR B 1 149 ? 18.547 21.672 14.656 1 98.06 149 THR B O 1
ATOM 2988 N N . ASP B 1 150 ? 16.328 21.656 14.148 1 97.38 150 ASP B N 1
ATOM 2989 C CA . ASP B 1 150 ? 16.078 20.344 14.727 1 97.38 150 ASP B CA 1
ATOM 2990 C C . ASP B 1 150 ? 15.023 19.578 13.906 1 97.38 150 ASP B C 1
ATOM 2992 O O . ASP B 1 150 ? 14.375 20.156 13.039 1 97.38 150 ASP B O 1
ATOM 2996 N N . TYR B 1 151 ? 14.93 18.281 14.156 1 98.56 151 TYR B N 1
ATOM 2997 C CA . TYR B 1 151 ? 14.016 17.484 13.352 1 98.56 151 TYR B CA 1
ATOM 2998 C C . TYR B 1 151 ? 12.984 16.781 14.234 1 98.56 151 TYR B C 1
ATOM 3000 O O . TYR B 1 151 ? 13.234 16.516 15.414 1 98.56 151 TYR B O 1
ATOM 3008 N N . TYR B 1 152 ? 11.82 16.531 13.648 1 98 152 TYR B N 1
ATOM 3009 C CA . TYR B 1 152 ? 10.727 15.898 14.375 1 98 152 TYR B CA 1
ATOM 3010 C C . TYR B 1 152 ? 9.914 14.992 13.453 1 98 152 TYR B C 1
ATOM 3012 O O . TYR B 1 152 ? 9.797 15.258 12.258 1 98 152 TYR B O 1
ATOM 3020 N N . ILE B 1 153 ? 9.43 13.93 14.039 1 96.19 153 ILE B N 1
ATOM 3021 C CA . ILE B 1 153 ? 8.352 13.156 13.445 1 96.19 153 ILE B CA 1
ATOM 3022 C C . ILE B 1 153 ? 7.047 13.438 14.195 1 96.19 153 ILE B C 1
ATOM 3024 O O . ILE B 1 153 ? 7.043 13.555 15.422 1 96.19 153 ILE B O 1
ATOM 3028 N N . CYS B 1 154 ? 5.973 13.609 13.438 1 96.25 154 CYS B N 1
ATOM 3029 C CA . CYS B 1 154 ? 4.68 13.906 14.047 1 96.25 154 CYS B CA 1
ATOM 3030 C C . CYS B 1 154 ? 3.635 12.883 13.625 1 96.25 154 CYS B C 1
ATOM 3032 O O . CYS B 1 154 ? 3.438 12.641 12.438 1 96.25 154 CYS B O 1
ATOM 3034 N N . SER B 1 155 ? 3.062 12.266 14.555 1 94.19 155 SER B N 1
ATOM 3035 C CA . SER B 1 155 ? 1.852 11.484 14.328 1 94.19 155 SER B CA 1
ATOM 3036 C C . SER B 1 155 ? 0.612 12.234 14.805 1 94.19 155 SER B C 1
ATOM 3038 O O . SER B 1 155 ? 0.339 12.297 16 1 94.19 155 SER B O 1
ATOM 3040 N N . PHE B 1 156 ? -0.149 12.727 13.852 1 95.06 156 PHE B N 1
ATOM 3041 C CA . PHE B 1 156 ? -1.142 13.75 14.148 1 95.06 156 PHE B CA 1
ATOM 3042 C C . PHE B 1 156 ? -2.277 13.18 14.984 1 95.06 156 PHE B C 1
ATOM 3044 O O . PHE B 1 156 ? -2.836 13.875 15.836 1 95.06 156 PHE B O 1
ATOM 3051 N N . ASN B 1 157 ? -2.555 11.883 14.844 1 91.31 157 ASN B N 1
ATOM 3052 C CA . ASN B 1 157 ? -3.736 11.32 15.484 1 91.31 157 ASN B CA 1
ATOM 3053 C C . ASN B 1 157 ? -3.369 10.5 16.719 1 91.31 157 ASN B C 1
ATOM 3055 O O . ASN B 1 157 ? -4.168 9.695 17.203 1 91.31 157 ASN B O 1
ATOM 3059 N N . GLN B 1 158 ? -2.238 10.609 17.188 1 91.56 158 GLN B N 1
ATOM 3060 C CA . GLN B 1 158 ? -1.786 9.93 18.406 1 91.56 158 GLN B CA 1
ATOM 3061 C C . GLN B 1 158 ? -1.347 10.93 19.469 1 91.56 158 GLN B C 1
ATOM 3063 O O . GLN B 1 158 ? -0.406 11.695 19.25 1 91.56 158 GLN B O 1
ATOM 3068 N N . ASN B 1 159 ? -1.967 10.867 20.625 1 92.69 159 ASN B N 1
ATOM 3069 C CA . ASN B 1 159 ? -1.716 11.859 21.656 1 92.69 159 ASN B CA 1
ATOM 3070 C C . ASN B 1 159 ? -0.652 11.391 22.641 1 92.69 159 ASN B C 1
ATOM 3072 O O . ASN B 1 159 ? -0.178 12.172 23.469 1 92.69 159 ASN B O 1
ATOM 3076 N N . ASP B 1 160 ? -0.29 10.141 22.578 1 93.44 160 ASP B N 1
ATOM 3077 C CA . ASP B 1 160 ? 0.722 9.562 23.453 1 93.44 160 ASP B CA 1
ATOM 3078 C C . ASP B 1 160 ? 2.049 9.375 22.734 1 93.44 160 ASP B C 1
ATOM 3080 O O . ASP B 1 160 ? 2.174 8.5 21.875 1 93.44 160 ASP B O 1
ATOM 3084 N N . LYS B 1 161 ? 3.049 10.078 23.172 1 95.38 161 LYS B N 1
ATOM 3085 C CA . LYS B 1 161 ? 4.348 10.047 22.5 1 95.38 161 LYS B CA 1
ATOM 3086 C C . LYS B 1 161 ? 5 8.68 22.641 1 95.38 161 LYS B C 1
ATOM 3088 O O . LYS B 1 161 ? 5.73 8.242 21.75 1 95.38 161 LYS B O 1
ATOM 3093 N N . LYS B 1 162 ? 4.73 8.023 23.703 1 94.31 162 LYS B N 1
ATOM 3094 C CA . LYS B 1 162 ? 5.309 6.691 23.891 1 94.31 162 LYS B CA 1
ATOM 3095 C C . LYS B 1 162 ? 4.758 5.707 22.875 1 94.31 162 LYS B C 1
ATOM 3097 O O . LYS B 1 162 ? 5.48 4.836 22.391 1 94.31 162 LYS B O 1
ATOM 3102 N N . LEU B 1 163 ? 3.51 5.855 22.531 1 91.12 163 LEU B N 1
ATOM 3103 C CA . LEU B 1 163 ? 2.91 4.988 21.531 1 91.12 163 LEU B CA 1
ATOM 3104 C C . LEU B 1 163 ? 3.453 5.316 20.141 1 91.12 163 LEU B C 1
ATOM 3106 O O . LEU B 1 163 ? 3.635 4.422 19.312 1 91.12 163 LEU B O 1
ATOM 3110 N N . ILE B 1 164 ? 3.703 6.602 19.891 1 92.31 164 ILE B N 1
ATOM 3111 C CA . ILE B 1 164 ? 4.328 6.992 18.625 1 92.31 164 ILE B CA 1
ATOM 3112 C C . ILE B 1 164 ? 5.723 6.383 18.531 1 92.31 164 ILE B C 1
ATOM 3114 O O . ILE B 1 164 ? 6.086 5.801 17.516 1 92.31 164 ILE B O 1
ATOM 3118 N N . MET B 1 165 ? 6.445 6.473 19.641 1 93.5 165 MET B N 1
ATOM 3119 C CA . MET B 1 165 ? 7.789 5.91 19.688 1 93.5 165 MET B CA 1
ATOM 3120 C C . MET B 1 165 ? 7.762 4.414 19.391 1 93.5 165 MET B C 1
ATOM 3122 O O . MET B 1 165 ? 8.562 3.92 18.594 1 93.5 165 MET B O 1
ATOM 3126 N N . ALA B 1 166 ? 6.828 3.75 19.984 1 90.25 166 ALA B N 1
ATOM 3127 C CA . ALA B 1 166 ? 6.699 2.309 19.781 1 90.25 166 ALA B CA 1
ATOM 3128 C C . ALA B 1 166 ? 6.348 1.988 18.328 1 90.25 166 ALA B C 1
ATOM 3130 O O . ALA B 1 166 ? 6.852 1.016 17.766 1 90.25 166 ALA B O 1
ATOM 3131 N N . GLY B 1 167 ? 5.496 2.836 17.781 1 88.06 167 GLY B N 1
ATOM 3132 C CA . GLY B 1 167 ? 5.105 2.646 16.391 1 88.06 167 GLY B CA 1
ATOM 3133 C C . GLY B 1 167 ? 6.27 2.764 15.422 1 88.06 167 GLY B C 1
ATOM 3134 O O . GLY B 1 167 ? 6.289 2.1 14.383 1 88.06 167 GLY B O 1
ATOM 3135 N N . PHE B 1 168 ? 7.223 3.531 15.781 1 90.88 168 PHE B N 1
ATOM 3136 C CA . PHE B 1 168 ? 8.414 3.707 14.961 1 90.88 168 PHE B CA 1
ATOM 3137 C C . PHE B 1 168 ? 9.539 2.793 15.43 1 90.88 168 PHE B C 1
ATOM 3139 O O . PHE B 1 168 ? 10.711 3.035 15.125 1 90.88 168 PHE B O 1
ATOM 3146 N N . LYS B 1 169 ? 9.18 1.854 16.312 1 89.19 169 LYS B N 1
ATOM 3147 C CA . LYS B 1 169 ? 10.078 0.793 16.766 1 89.19 169 LYS B CA 1
ATOM 3148 C C . LYS B 1 169 ? 11.234 1.364 17.578 1 89.19 169 LYS B C 1
ATOM 3150 O O . LYS B 1 169 ? 12.359 0.872 17.5 1 89.19 169 LYS B O 1
ATOM 3155 N N . GLY B 1 170 ? 10.977 2.477 18.156 1 91.25 170 GLY B N 1
ATOM 3156 C CA . GLY B 1 170 ? 11.945 3.057 19.078 1 91.25 170 GLY B CA 1
ATOM 3157 C C . GLY B 1 170 ? 13.055 3.82 18.375 1 91.25 170 GLY B C 1
ATOM 3158 O O . GLY B 1 170 ? 14.031 4.219 19.016 1 91.25 170 GLY B O 1
ATOM 3159 N N . VAL B 1 171 ? 12.93 4 17.125 1 93 171 VAL B N 1
ATOM 3160 C CA . VAL B 1 171 ? 13.984 4.641 16.344 1 93 171 VAL B CA 1
ATOM 3161 C C . VAL B 1 171 ? 14.078 6.117 16.719 1 93 171 VAL B C 1
ATOM 3163 O O . VAL B 1 171 ? 15.164 6.699 16.719 1 93 171 VAL B O 1
ATOM 3166 N N . PHE B 1 172 ? 12.969 6.691 17 1 94.44 172 PHE B N 1
ATOM 3167 C CA . PHE B 1 172 ? 12.93 8.094 17.406 1 94.44 172 PHE B CA 1
ATOM 3168 C C . PHE B 1 172 ? 12.859 8.211 18.922 1 94.44 172 PHE B C 1
ATOM 3170 O O . PHE B 1 172 ? 12.078 7.508 19.562 1 94.44 172 PHE B O 1
ATOM 3177 N N . SER B 1 173 ? 13.719 9.086 19.422 1 96.19 173 SER B N 1
ATOM 3178 C CA . SER B 1 173 ? 13.586 9.406 20.844 1 96.19 173 SER B CA 1
ATOM 3179 C C . SER B 1 173 ? 12.414 10.352 21.078 1 96.19 173 SER B C 1
ATOM 3181 O O . SER B 1 173 ? 11.938 11.008 20.156 1 96.19 173 SER B O 1
ATOM 3183 N N . LEU B 1 174 ? 11.961 10.469 22.328 1 97.25 174 LEU B N 1
ATOM 3184 C CA . LEU B 1 174 ? 10.773 11.234 22.703 1 97.25 174 LEU B CA 1
ATOM 3185 C C . LEU B 1 174 ? 10.953 12.703 22.344 1 97.25 174 LEU B C 1
ATOM 3187 O O . LEU B 1 174 ? 9.984 13.375 21.984 1 97.25 174 LEU B O 1
ATOM 3191 N N . GLU B 1 175 ? 12.109 13.203 22.453 1 97.44 175 GLU B N 1
ATOM 3192 C CA . GLU B 1 175 ? 12.352 14.625 22.219 1 97.44 175 GLU B CA 1
ATOM 3193 C C . GLU B 1 175 ? 12.188 14.992 20.75 1 97.44 175 GLU B C 1
ATOM 3195 O O . GLU B 1 175 ? 12.062 16.172 20.406 1 97.44 175 GLU B O 1
ATOM 3200 N N . HIS B 1 176 ? 12.188 13.953 19.828 1 97.94 176 HIS B N 1
ATOM 3201 C CA . HIS B 1 176 ? 12.055 14.18 18.391 1 97.94 176 HIS B CA 1
ATOM 3202 C C . HIS B 1 176 ? 10.672 13.789 17.906 1 97.94 176 HIS B C 1
ATOM 3204 O O . HIS B 1 176 ? 10.453 13.648 16.688 1 97.94 176 HIS B O 1
ATOM 3210 N N . ILE B 1 177 ? 9.742 13.586 18.859 1 97 177 ILE B N 1
ATOM 3211 C CA . ILE B 1 177 ? 8.383 13.18 18.531 1 97 177 ILE B CA 1
ATOM 3212 C C . ILE B 1 177 ? 7.406 14.297 18.891 1 97 177 ILE B C 1
ATOM 3214 O O . ILE B 1 177 ? 7.5 14.883 19.969 1 97 177 ILE B O 1
ATOM 3218 N N . LEU B 1 178 ? 6.531 14.562 17.953 1 97.38 178 LEU B N 1
ATOM 3219 C CA . LEU B 1 178 ? 5.445 15.508 18.188 1 97.38 178 LEU B CA 1
ATOM 3220 C C . LEU B 1 178 ? 4.09 14.828 18.047 1 97.38 178 LEU B C 1
ATOM 3222 O O . LEU B 1 178 ? 3.91 13.969 17.172 1 97.38 178 LEU B O 1
ATOM 3226 N N . THR B 1 179 ? 3.17 15.281 18.891 1 97 179 THR B N 1
ATOM 3227 C CA . THR B 1 179 ? 1.763 14.969 18.656 1 97 179 THR B CA 1
ATOM 3228 C C . THR B 1 179 ? 1.116 16.016 17.75 1 97 179 THR B C 1
ATOM 3230 O O . THR B 1 179 ? 1.697 17.078 17.516 1 97 179 THR B O 1
ATOM 3233 N N . GLY B 1 180 ? -0.062 15.656 17.281 1 97.06 180 GLY B N 1
ATOM 3234 C CA . GLY B 1 180 ? -0.8 16.656 16.516 1 97.06 180 GLY B CA 1
ATOM 3235 C C . GLY B 1 180 ? -1.087 17.906 17.312 1 97.06 180 GLY B C 1
ATOM 3236 O O . GLY B 1 180 ? -0.995 19.016 16.766 1 97.06 180 GLY B O 1
ATOM 3237 N N . LYS B 1 181 ? -1.362 17.75 18.516 1 97.69 181 LYS B N 1
ATOM 3238 C CA . LYS B 1 181 ? -1.64 18.891 19.391 1 97.69 181 LYS B CA 1
ATOM 3239 C C . LYS B 1 181 ? -0.417 19.797 19.531 1 97.69 181 LYS B C 1
ATOM 3241 O O . LYS B 1 181 ? -0.527 21.016 19.438 1 97.69 181 LYS B O 1
ATOM 3246 N N . GLU B 1 182 ? 0.714 19.203 19.766 1 98.44 182 GLU B N 1
ATOM 3247 C CA . GLU B 1 182 ? 1.956 19.953 19.891 1 98.44 182 GLU B CA 1
ATOM 3248 C C . GLU B 1 182 ? 2.299 20.672 18.578 1 98.44 182 GLU B C 1
ATOM 3250 O O . GLU B 1 182 ? 2.748 21.828 18.609 1 98.44 182 GLU B O 1
ATOM 3255 N N . LEU B 1 183 ? 2.1 19.969 17.469 1 98.44 183 LEU B N 1
ATOM 3256 C CA . LEU B 1 183 ? 2.348 20.594 16.172 1 98.44 183 LEU B CA 1
ATOM 3257 C C . LEU B 1 183 ? 1.476 21.844 16 1 98.44 183 LEU B C 1
ATOM 3259 O O . LEU B 1 183 ? 1.969 22.906 15.609 1 98.44 183 LEU B O 1
ATOM 3263 N N . CYS B 1 184 ? 0.226 21.703 16.328 1 98.56 184 CYS B N 1
ATOM 3264 C CA . CYS B 1 184 ? -0.697 22.828 16.188 1 98.56 184 CYS B CA 1
ATOM 3265 C C . CYS B 1 184 ? -0.31 23.969 17.125 1 98.56 184 CYS B C 1
ATOM 3267 O O . CYS B 1 184 ? -0.437 25.141 16.781 1 98.56 184 CYS B O 1
ATOM 3269 N N . GLN B 1 185 ? 0.169 23.625 18.266 1 98.44 185 GLN B N 1
ATOM 3270 C CA . GLN B 1 185 ? 0.643 24.625 19.203 1 98.44 185 GLN B CA 1
ATOM 3271 C C . GLN B 1 185 ? 1.818 25.406 18.625 1 98.44 185 GLN B C 1
ATOM 3273 O O . GLN B 1 185 ? 1.848 26.641 18.703 1 98.44 185 GLN B O 1
ATOM 3278 N N . ILE B 1 186 ? 2.748 24.703 18.062 1 98.12 186 ILE B N 1
ATOM 3279 C CA . ILE B 1 186 ? 3.908 25.344 17.453 1 98.12 186 ILE B CA 1
ATOM 3280 C C . ILE B 1 186 ? 3.453 26.281 16.344 1 98.12 186 ILE B C 1
ATOM 3282 O O . ILE B 1 186 ? 3.951 27.406 16.234 1 98.12 186 ILE B O 1
ATOM 3286 N N . LEU B 1 187 ? 2.498 25.875 15.586 1 98.31 187 LEU B N 1
ATOM 3287 C CA . LEU B 1 187 ? 2.045 26.594 14.406 1 98.31 187 LEU B CA 1
ATOM 3288 C C . LEU B 1 187 ? 1.077 27.719 14.789 1 98.31 187 LEU B C 1
ATOM 3290 O O . LEU B 1 187 ? 0.794 28.609 13.984 1 98.31 187 LEU B O 1
ATOM 3294 N N . GLY B 1 188 ? 0.544 27.672 15.945 1 97.69 188 GLY B N 1
ATOM 3295 C CA . GLY B 1 188 ? -0.423 28.656 16.406 1 97.69 188 GLY B CA 1
ATOM 3296 C C . GLY B 1 188 ? -1.801 28.469 15.805 1 97.69 188 GLY B C 1
ATOM 3297 O O . GLY B 1 188 ? -2.494 29.438 15.508 1 97.69 188 GLY B O 1
ATOM 3298 N N . ILE B 1 189 ? -2.148 27.25 15.539 1 98.12 189 ILE B N 1
ATOM 3299 C CA . ILE B 1 189 ? -3.457 26.984 14.953 1 98.12 189 ILE B CA 1
ATOM 3300 C C . ILE B 1 189 ? -4.273 26.094 15.891 1 98.12 189 ILE B C 1
ATOM 3302 O O . ILE B 1 189 ?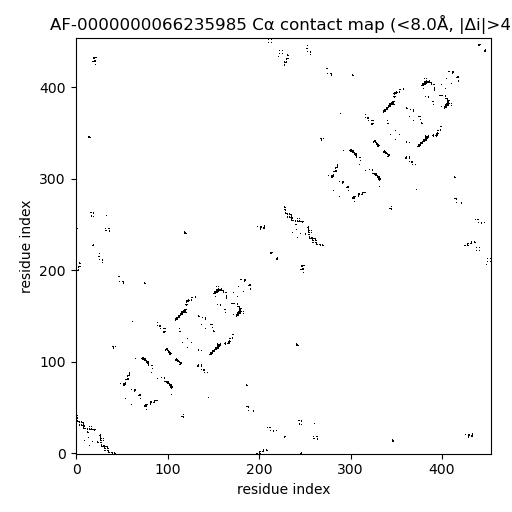 -3.736 25.531 16.844 1 98.12 189 ILE B O 1
ATOM 3306 N N . SER B 1 190 ? -5.539 26 15.656 1 98.06 190 SER B N 1
ATOM 3307 C CA . SER B 1 190 ? -6.438 25.266 16.547 1 98.06 190 SER B CA 1
ATOM 3308 C C . SER B 1 190 ? -6.469 23.781 16.188 1 98.06 190 SER B C 1
ATOM 3310 O O . SER B 1 190 ? -6.977 23.406 15.133 1 98.06 190 SER B O 1
ATOM 3312 N N . TYR B 1 191 ? -5.992 23 17.109 1 97.69 191 TYR B N 1
ATOM 3313 C CA . TYR B 1 191 ? -6.051 21.547 16.984 1 97.69 191 TYR B CA 1
ATOM 3314 C C . TYR B 1 191 ? -7.496 21.062 16.969 1 97.69 191 TYR B C 1
ATOM 3316 O O . TYR B 1 191 ? -7.867 20.219 16.141 1 97.69 191 TYR B O 1
ATOM 3324 N N . GLN B 1 192 ? -8.305 21.641 17.781 1 97.44 192 GLN B N 1
ATOM 3325 C CA . GLN B 1 192 ? -9.695 21.219 17.922 1 97.44 192 GLN B CA 1
ATOM 3326 C C . GLN B 1 192 ? -10.484 21.516 16.641 1 97.44 192 GLN B C 1
ATOM 3328 O O . GLN B 1 192 ? -11.336 20.719 16.234 1 97.44 192 GLN B O 1
ATOM 3333 N N . GLU B 1 193 ? -10.211 22.609 16.047 1 97.62 193 GLU B N 1
ATOM 3334 C CA . GLU B 1 193 ? -10.891 22.938 14.797 1 97.62 193 GLU B CA 1
ATOM 3335 C C . GLU B 1 193 ? -10.633 21.875 13.734 1 97.62 193 GLU B C 1
ATOM 3337 O O . GLU B 1 193 ? -11.562 21.453 13.039 1 97.62 193 GLU B O 1
ATOM 3342 N N . ILE B 1 194 ? -9.391 21.5 13.625 1 96.69 194 ILE B N 1
ATOM 3343 C CA . ILE B 1 194 ? -9.023 20.484 12.648 1 96.69 194 ILE B CA 1
ATOM 3344 C C . ILE B 1 194 ? -9.734 19.172 12.969 1 96.69 194 ILE B C 1
ATOM 3346 O O . ILE B 1 194 ? -10.281 18.516 12.078 1 96.69 194 ILE B O 1
ATOM 3350 N N . LEU B 1 195 ? -9.773 18.828 14.227 1 95.5 195 LEU B N 1
ATOM 3351 C CA . LEU B 1 195 ? -10.453 17.609 14.641 1 95.5 195 LEU B CA 1
ATOM 3352 C C . LEU B 1 195 ? -11.93 17.672 14.289 1 95.5 195 LEU B C 1
ATOM 3354 O O . LEU B 1 195 ? -12.516 16.672 13.867 1 95.5 195 LEU B O 1
ATOM 3358 N N . ASP B 1 196 ? -12.531 18.812 14.5 1 96.62 196 ASP B N 1
ATOM 3359 C CA . ASP B 1 196 ? -13.953 18.969 14.227 1 96.62 196 ASP B CA 1
ATOM 3360 C C . ASP B 1 196 ? -14.25 18.797 12.734 1 96.62 196 ASP B C 1
ATOM 3362 O O . ASP B 1 196 ? -15.227 18.141 12.367 1 96.62 196 ASP B O 1
ATOM 3366 N N . ILE B 1 197 ? -13.43 19.391 11.93 1 96.44 197 ILE B N 1
ATOM 3367 C CA . ILE B 1 197 ? -13.594 19.25 10.492 1 96.44 197 ILE B CA 1
ATOM 3368 C C . ILE B 1 197 ? -13.461 17.781 10.094 1 96.44 197 ILE B C 1
ATOM 3370 O O . ILE B 1 197 ? -14.281 17.266 9.336 1 96.44 197 ILE B O 1
ATOM 3374 N N . ARG B 1 198 ? -12.469 17.125 10.609 1 94.81 198 ARG B N 1
ATOM 3375 C CA . ARG B 1 198 ? -12.227 15.719 10.273 1 94.81 198 ARG B CA 1
ATOM 3376 C C . ARG B 1 198 ? -13.383 14.836 10.742 1 94.81 198 ARG B C 1
ATOM 3378 O O . ARG B 1 198 ? -13.758 13.883 10.062 1 94.81 198 ARG B O 1
ATOM 3385 N N . ARG B 1 199 ? -13.93 15.188 11.891 1 95.06 199 ARG B N 1
ATOM 3386 C CA . ARG B 1 199 ? -15.062 14.438 12.414 1 95.06 199 ARG B CA 1
ATOM 3387 C C . ARG B 1 199 ? -16.266 14.547 11.484 1 95.06 199 ARG B C 1
ATOM 3389 O O . ARG B 1 199 ? -16.938 13.555 11.211 1 95.06 199 ARG B O 1
ATOM 3396 N N . ARG B 1 200 ? -16.531 15.695 11.031 1 96.31 200 ARG B N 1
ATOM 3397 C CA . ARG B 1 200 ? -17.641 15.906 10.102 1 96.31 200 ARG B CA 1
ATOM 3398 C C . ARG B 1 200 ? -17.438 15.109 8.812 1 96.31 200 ARG B C 1
ATOM 3400 O O . ARG B 1 200 ? -18.359 14.461 8.328 1 96.31 200 ARG B O 1
ATOM 3407 N N . ASP B 1 201 ? -16.234 15.211 8.281 1 95.69 201 ASP B N 1
ATOM 3408 C CA . ASP B 1 201 ? -15.914 14.469 7.066 1 95.69 201 ASP B CA 1
ATOM 3409 C C . ASP B 1 201 ? -16.078 12.969 7.273 1 95.69 201 ASP B C 1
ATOM 3411 O O . ASP B 1 201 ? -16.547 12.258 6.379 1 95.69 201 ASP B O 1
ATOM 3415 N N . THR B 1 202 ? -15.68 12.508 8.438 1 96 202 THR B N 1
ATOM 3416 C CA . THR B 1 202 ? -15.773 11.102 8.797 1 96 202 THR B CA 1
ATOM 3417 C C . THR B 1 202 ? -17.234 10.641 8.812 1 96 202 THR B C 1
ATOM 3419 O O . THR B 1 202 ? -17.547 9.578 8.281 1 96 202 THR B O 1
ATOM 3422 N N . GLU B 1 203 ? -18.047 11.469 9.383 1 96.06 203 GLU B N 1
ATOM 3423 C CA . GLU B 1 203 ? -19.469 11.156 9.422 1 96.06 203 GLU B CA 1
ATOM 3424 C C . GLU B 1 203 ? -20.062 11.102 8.023 1 96.06 203 GLU B C 1
ATOM 3426 O O . GLU B 1 203 ? -20.844 10.203 7.707 1 96.06 203 GLU B O 1
ATOM 3431 N N . GLU B 1 204 ? -19.656 12.016 7.23 1 96.5 204 GLU B N 1
ATOM 3432 C CA . GLU B 1 204 ? -20.109 12.031 5.844 1 96.5 204 GLU B CA 1
ATOM 3433 C C . GLU B 1 204 ? -19.625 10.805 5.082 1 96.5 204 GLU B C 1
ATOM 3435 O O . GLU B 1 204 ? -20.359 10.227 4.281 1 96.5 204 GLU B O 1
ATOM 3440 N N . ASN B 1 205 ? -18.359 10.438 5.309 1 97.75 205 ASN B N 1
ATOM 3441 C CA . ASN B 1 205 ? -17.797 9.258 4.672 1 97.75 205 ASN B CA 1
ATOM 3442 C C . ASN B 1 205 ? -18.562 7.988 5.047 1 97.75 205 ASN B C 1
ATOM 3444 O O . ASN B 1 205 ? -18.844 7.152 4.188 1 97.75 205 ASN B O 1
ATOM 3448 N N . PHE B 1 206 ? -18.906 7.926 6.336 1 97.81 206 PHE B N 1
ATOM 34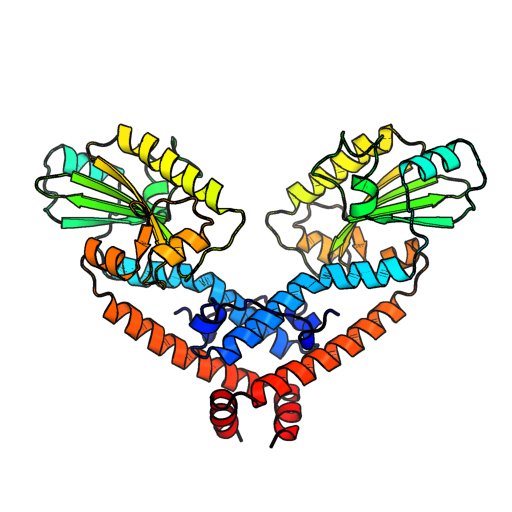49 C CA . PHE B 1 206 ? -19.641 6.766 6.824 1 97.81 206 PHE B CA 1
ATOM 3450 C C . PHE B 1 206 ? -20.984 6.637 6.113 1 97.81 206 PHE B C 1
ATOM 3452 O O . PHE B 1 206 ? -21.281 5.59 5.539 1 97.81 206 PHE B O 1
ATOM 3459 N N . ALA B 1 207 ? -21.688 7.707 6.086 1 96.94 207 ALA B N 1
ATOM 3460 C CA . ALA B 1 207 ? -23 7.707 5.465 1 96.94 207 ALA B CA 1
ATOM 3461 C C . ALA B 1 207 ? -22.906 7.453 3.961 1 96.94 207 ALA B C 1
ATOM 3463 O O . ALA B 1 207 ? -23.688 6.688 3.402 1 96.94 207 ALA B O 1
ATOM 3464 N N . TYR B 1 208 ? -21.969 8.07 3.363 1 97.5 208 TYR B N 1
ATOM 3465 C CA . TYR B 1 208 ? -21.766 7.926 1.925 1 97.5 208 TYR B CA 1
ATOM 3466 C C . TYR B 1 208 ? -21.453 6.48 1.562 1 97.5 208 TYR B C 1
ATOM 3468 O O . TYR B 1 208 ? -22 5.941 0.594 1 97.5 208 TYR B O 1
ATOM 3476 N N . LEU B 1 209 ? -20.516 5.844 2.299 1 97.81 209 LEU B N 1
ATOM 3477 C CA . LEU B 1 209 ? -20.109 4.469 2.027 1 97.81 209 LEU B CA 1
ATOM 3478 C C . LEU B 1 209 ? -21.312 3.535 2.061 1 97.81 209 LEU B C 1
ATOM 3480 O O . LEU B 1 209 ? -21.516 2.742 1.138 1 97.81 209 LEU B O 1
ATOM 3484 N N . ILE B 1 210 ? -22.078 3.691 3.094 1 97.94 210 ILE B N 1
ATOM 3485 C CA . ILE B 1 210 ? -23.234 2.82 3.256 1 97.94 210 ILE B CA 1
ATOM 3486 C C . ILE B 1 210 ? -24.25 3.105 2.154 1 97.94 210 ILE B C 1
ATOM 3488 O O . ILE B 1 210 ? -24.797 2.18 1.546 1 97.94 210 ILE B O 1
ATOM 3492 N N . ALA B 1 211 ? -24.484 4.375 1.878 1 97.44 211 ALA B N 1
ATOM 3493 C CA . ALA B 1 211 ? -25.422 4.746 0.827 1 97.44 211 ALA B CA 1
ATOM 3494 C C . ALA B 1 211 ? -25.016 4.164 -0.519 1 97.44 211 ALA B C 1
ATOM 3496 O O . ALA B 1 211 ? -25.844 3.623 -1.254 1 97.44 211 ALA B O 1
ATOM 3497 N N . GLU B 1 212 ? -23.75 4.277 -0.893 1 97.25 212 GLU B N 1
ATOM 3498 C CA . GLU B 1 212 ? -23.25 3.76 -2.162 1 97.25 212 GLU B CA 1
ATOM 3499 C C . GLU B 1 212 ? -23.344 2.238 -2.219 1 97.25 212 GLU B C 1
ATOM 3501 O O . GLU B 1 212 ? -23.641 1.669 -3.271 1 97.25 212 GLU B O 1
ATOM 3506 N N . MET B 1 213 ? -23.094 1.567 -1.069 1 97.62 213 MET B N 1
ATOM 3507 C CA . MET B 1 213 ? -23.219 0.115 -1.005 1 97.62 213 MET B CA 1
ATOM 3508 C C . MET B 1 213 ? -24.656 -0.31 -1.278 1 97.62 213 MET B C 1
ATOM 3510 O O . MET B 1 213 ? -24.906 -1.272 -2.01 1 97.62 213 MET B O 1
ATOM 3514 N N . MET B 1 214 ? -25.547 0.446 -0.779 1 97.5 214 MET B N 1
ATOM 3515 C CA . MET B 1 214 ? -26.969 0.098 -0.877 1 97.5 214 MET B CA 1
ATOM 3516 C C . MET B 1 214 ? -27.5 0.361 -2.283 1 97.5 214 MET B C 1
ATOM 3518 O O . MET B 1 214 ? -28.578 -0.101 -2.641 1 97.5 214 MET B O 1
ATOM 3522 N N . LYS B 1 215 ? -26.734 1.024 -3.084 1 97 215 LYS B N 1
ATOM 3523 C CA . LYS B 1 215 ? -27.125 1.23 -4.477 1 97 215 LYS B CA 1
ATOM 3524 C C . LYS B 1 215 ? -26.797 0.006 -5.328 1 97 215 LYS B C 1
ATOM 3526 O O . LYS B 1 215 ? -27.281 -0.115 -6.457 1 97 215 LYS B O 1
ATOM 3531 N N . ILE B 1 216 ? -25.984 -0.871 -4.809 1 97.12 216 ILE B N 1
ATOM 3532 C CA . ILE B 1 216 ? -25.578 -2.064 -5.539 1 97.12 216 ILE B CA 1
ATOM 3533 C C . ILE B 1 216 ? -26.609 -3.174 -5.332 1 97.12 216 ILE B C 1
ATOM 3535 O O . ILE B 1 216 ? -26.766 -3.682 -4.223 1 97.12 216 ILE B O 1
ATOM 3539 N N . PRO B 1 217 ? -27.219 -3.613 -6.414 1 97.31 217 PRO B N 1
ATOM 3540 C CA . PRO B 1 217 ? -28.328 -4.559 -6.277 1 97.31 217 PRO B CA 1
ATOM 3541 C C . PRO B 1 217 ? -27.922 -5.84 -5.543 1 97.31 217 PRO B C 1
ATOM 3543 O O . PRO B 1 217 ? -28.641 -6.305 -4.664 1 97.31 217 PRO B O 1
ATOM 3546 N N . GLU B 1 218 ? -26.781 -6.406 -5.859 1 97.12 218 GLU B N 1
ATOM 3547 C CA . GLU B 1 218 ? -26.344 -7.656 -5.246 1 97.12 218 GLU B CA 1
ATOM 3548 C C . GLU B 1 218 ? -26.109 -7.48 -3.746 1 97.12 218 GLU B C 1
ATOM 3550 O O . GLU B 1 218 ? -26.391 -8.391 -2.961 1 97.12 218 GLU B O 1
ATOM 3555 N N . VAL B 1 219 ? -25.609 -6.309 -3.373 1 97.56 219 VAL B N 1
ATOM 3556 C CA . VAL B 1 219 ? -25.375 -6.023 -1.96 1 97.56 219 VAL B CA 1
ATOM 3557 C C . VAL B 1 219 ? -26.719 -5.898 -1.235 1 97.56 219 VAL B C 1
ATOM 3559 O O . VAL B 1 219 ? -26.906 -6.477 -0.164 1 97.56 219 VAL B O 1
ATOM 3562 N N . ARG B 1 220 ? -27.625 -5.152 -1.849 1 96.94 220 ARG B N 1
ATOM 3563 C CA . ARG B 1 220 ? -28.953 -4.977 -1.259 1 96.94 220 ARG B CA 1
ATOM 3564 C C . ARG B 1 220 ? -29.625 -6.32 -1.021 1 96.94 220 ARG B C 1
ATOM 3566 O O . ARG B 1 220 ? -30.203 -6.547 0.042 1 96.94 220 ARG B O 1
ATOM 3573 N N . GLU B 1 221 ? -29.547 -7.203 -2.023 1 96.69 221 GLU B N 1
ATOM 3574 C CA . GLU B 1 221 ? -30.156 -8.523 -1.914 1 96.69 221 GLU B CA 1
ATOM 3575 C C . GLU B 1 221 ? -29.547 -9.32 -0.77 1 96.69 221 GLU B C 1
ATOM 3577 O O . GLU B 1 221 ? -30.25 -9.992 -0.016 1 96.69 221 GLU B O 1
ATOM 3582 N N . GLU B 1 222 ? -28.25 -9.219 -0.678 1 96.69 222 GLU B N 1
ATOM 3583 C CA . GLU B 1 222 ? -27.562 -9.953 0.383 1 96.69 222 GLU B CA 1
ATOM 3584 C C . GLU B 1 222 ? -27.906 -9.383 1.757 1 96.69 222 GLU B C 1
ATOM 3586 O O . GLU B 1 222 ? -28.094 -10.133 2.717 1 96.69 222 GLU B O 1
ATOM 3591 N N . VAL B 1 223 ? -28 -8.031 1.871 1 97.06 223 VAL B N 1
ATOM 3592 C CA . VAL B 1 223 ? -28.328 -7.332 3.111 1 97.06 223 VAL B CA 1
ATOM 3593 C C . VAL B 1 223 ? -29.703 -7.746 3.602 1 97.06 223 VAL B C 1
ATOM 3595 O O . VAL B 1 223 ? -29.922 -7.934 4.805 1 97.06 223 VAL B O 1
ATOM 3598 N N . LYS B 1 224 ? -30.641 -7.973 2.701 1 94.94 224 LYS B N 1
ATOM 3599 C CA . LYS B 1 224 ? -32 -8.32 3.039 1 94.94 224 LYS B CA 1
ATOM 3600 C C . LYS B 1 224 ? -32.094 -9.625 3.822 1 94.94 224 LYS B C 1
ATOM 3602 O O . LYS B 1 224 ? -33 -9.844 4.605 1 94.94 224 LYS B O 1
ATOM 3607 N N . LYS B 1 225 ? -31.109 -10.43 3.639 1 93.94 225 LYS B N 1
ATOM 3608 C CA . LYS B 1 225 ? -31.094 -11.719 4.316 1 93.94 225 LYS B CA 1
ATOM 3609 C C . LYS B 1 225 ? -30.812 -11.555 5.809 1 93.94 225 LYS B C 1
ATOM 3611 O O . LYS B 1 225 ? -30.953 -12.508 6.578 1 93.94 225 LYS B O 1
ATOM 3616 N N . HIS B 1 226 ? -30.516 -10.383 6.203 1 92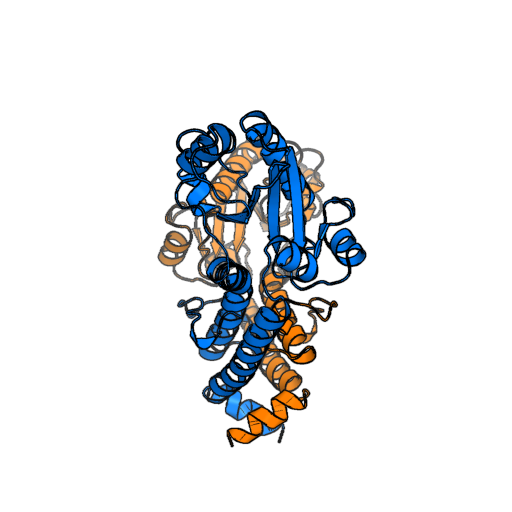.31 226 HIS B N 1
ATOM 3617 C CA . HIS B 1 226 ? -30.094 -10.172 7.586 1 92.31 226 HIS B CA 1
ATOM 3618 C C . HIS B 1 226 ? -31.109 -9.336 8.352 1 92.31 226 HIS B C 1
ATOM 3620 O O . HIS B 1 226 ? -30.844 -8.875 9.461 1 92.31 226 HIS B O 1
ATOM 3626 N N . PHE B 1 227 ? -32.188 -9.031 7.715 1 86.75 227 PHE B N 1
ATOM 3627 C CA . PHE B 1 227 ? -33.344 -8.406 8.359 1 86.75 227 PHE B CA 1
ATOM 3628 C C . PHE B 1 227 ? -34.5 -9.391 8.508 1 86.75 227 PHE B C 1
ATOM 3630 O O . PHE B 1 227 ? -34.625 -10.312 7.699 1 86.75 227 PHE B O 1
#

Radius of gyration: 26.52 Å; Cα contacts (8 Å, |Δi|>4): 793; chains: 2; bounding box: 61×84×49 Å

Secondary structure (DSSP, 8-state):
---GGG-----STT-HHHHHHS-HHHHHHHHHHHHHHHHHHHHHHHHHHTTSEE-S-HHHHHHHHHHT-SPPSEEEEEEHHHHTT-SSSSGGGTT---SEEEEEESSSEEEEEEEEE-SS----TTHHHHHHHHHHHHHHHHTTSSSEEEEEEEETT---HHHHHHHTTT-S-GGGEEEHHHHHHHHT--HHHHHHHHHHHHHHHHHHHHHHHHTSHHHHHHHHTT-/---GGG----SSS--HHHHHHS-HHHHHHHHHHHHHHHHHHHHHHHHHHTTSEE-S-HHHHHHHHHHT-S--SEEEEEEHHHHTT-SSSSGGGTT---SEEEEEESSSEEEEEEEEESSS----TTHHHHHHHHHHHHHHHHTTSSSEEEEEEEETT---HHHHHHHTTT-S-GGGEEEHHHHHHHHT--HHHHHHHHHHHHHHHHHHHHHHHHTSHHHHHHHHTT-

pLDDT: mean 93.07, std 8.13, range [58.84, 98.75]

Organism: Haemophilus parahaemolyticus (NCBI:txid735)